Protein AF-A0AA40LV68-F1 (afdb_monomer_lite)

Secondary structure (DSSP, 8-state):
----------------------------------------THHHHHHHHHHHHHHHHHHHHHHHHHHHHHHHHHHHHHHHHHHHHHHHHHHHHHHHHHHHHHHHHHHHHHHHHHHHHHHHHHHHHHHHHHHHHHHHHHHHHHHHHHHHHHHHHHHHHHHHHHHHHHHHHHHHHHHHHHHHHHHHHHHHHHHHHHHHHHHHHHHHHHHHHHHHHHHHHHHHHHHHHHHHHHHHHHHHHHHHHHHHHHHHHHHHHHHHHHHHHHHHHHHHHHHHHHHHHHHHHHHHHHHHHHHHHHHHHHHHHHHHHHHT-------------------------------------------------SSS-EEEEE-TTSS-EEEESSS-EEEETTSSPPPBTTTEEEETT-S-----SEEEEEEE-TTS-EEEEEEEE-----------------SSSTTTHHHHTTSGGG----PPPP----

Foldseek 3Di:
DDDDDDDDDDDDDDDDDDDDDDDDDDDDDDDDDDDDDDDDPVVVVVVVVVVVVVVVVVVVVVVVVVVVVVVVVVVVVVVVVVVVVVVVVVVVVVVVVVVVVVVVVVVVVVVVVVVVVVVVVVVVVVVVVVVVVVVVVVVVVVVVVVCVVVVVVVVVVVVVVVVVVVVVVVVVVVVVVVVVVVVVVVVVVVVVVVVVVVVVVVVVVVVVVVVVVVVVVVVVVVVVVVVVVVVVVVVVVVVVVVVVVVVVVVVVVVVVVVVVVVVVVVVVVVVVVVVVVVVVVVVVVVVVVVVVVVVVVVVVVVVCVVVVPDDDDDDDDDDDDDDDDDDDDDDDDDDDDDDDDDDDDDDDFDQDFDWDAPDQKTFDDADLVQQATDIDHPAAGEGECCNPDDADPPHYHYPNVGNTQDDDQWDKDFDADPVGHTRGIGIGHGDDDDDDDDDDDDDDDPDDPPPPVVVVVVVVVPPDDDDDDDDDDD

pLDDT: mean 71.8, std 25.68, range [27.34, 98.56]

Structure (mmCIF, N/CA/C/O backbone):
data_AF-A0AA40LV68-F1
#
_entry.id   AF-A0AA40LV68-F1
#
loop_
_atom_site.group_PDB
_atom_site.id
_atom_site.type_symbol
_atom_site.label_atom_id
_atom_site.label_alt_id
_atom_site.label_comp_id
_atom_site.label_asym_id
_atom_site.label_entity_id
_atom_site.label_seq_id
_atom_site.pdbx_PDB_ins_code
_atom_site.Cartn_x
_atom_site.Cartn_y
_atom_site.Cartn_z
_atom_site.occupancy
_atom_site.B_iso_or_equiv
_atom_site.auth_seq_id
_atom_site.auth_comp_id
_atom_site.auth_asym_id
_atom_site.auth_atom_id
_atom_site.pdbx_PDB_model_num
ATOM 1 N N . MET A 1 1 ? -94.465 -35.350 73.916 1.00 35.53 1 MET A N 1
ATOM 2 C CA . MET A 1 1 ? -94.085 -36.735 74.281 1.00 35.53 1 MET A CA 1
ATOM 3 C C . MET A 1 1 ? -93.565 -36.704 75.713 1.00 35.53 1 MET A C 1
ATOM 5 O O . MET A 1 1 ? -92.917 -35.729 76.056 1.00 35.53 1 MET A O 1
ATOM 9 N N . LEU A 1 2 ? -94.150 -37.493 76.622 1.00 29.36 2 LEU A N 1
ATOM 10 C CA . LEU A 1 2 ? -93.677 -38.827 77.060 1.00 29.36 2 LEU A CA 1
ATOM 11 C C . LEU A 1 2 ? -92.300 -38.727 77.767 1.00 29.36 2 LEU A C 1
ATOM 13 O O . LEU A 1 2 ? -91.343 -38.439 77.062 1.00 29.36 2 LEU A O 1
ATOM 17 N N . ILE A 1 3 ? -92.103 -38.791 79.101 1.00 39.03 3 ILE A N 1
ATOM 18 C CA . ILE A 1 3 ? -92.686 -39.512 80.281 1.00 39.03 3 ILE A CA 1
ATOM 19 C C . ILE A 1 3 ? -91.758 -40.663 80.768 1.00 39.03 3 ILE A C 1
ATOM 21 O O . ILE A 1 3 ? -91.163 -41.349 79.948 1.00 39.03 3 ILE A O 1
ATOM 25 N N . LEU A 1 4 ? -91.740 -40.876 82.101 1.00 31.48 4 LEU A N 1
ATOM 26 C CA . LEU A 1 4 ? -91.075 -41.896 82.959 1.00 31.48 4 LEU A CA 1
ATOM 27 C C . LEU A 1 4 ? -89.706 -41.507 83.600 1.00 31.48 4 LEU A C 1
ATOM 29 O O . LEU A 1 4 ? -88.878 -40.948 82.894 1.00 31.48 4 LEU A O 1
ATOM 33 N N . ILE A 1 5 ? -89.397 -41.641 84.920 1.00 38.28 5 ILE A N 1
ATOM 34 C CA . ILE A 1 5 ? -89.891 -42.451 86.098 1.00 38.28 5 ILE A CA 1
ATOM 35 C C . ILE A 1 5 ? -89.275 -43.887 86.130 1.00 38.28 5 ILE A C 1
ATOM 37 O O . ILE A 1 5 ? -89.083 -44.392 85.026 1.00 38.28 5 ILE A O 1
ATOM 41 N N . PRO A 1 6 ? -89.002 -44.619 87.266 1.00 53.72 6 PRO A N 1
ATOM 42 C CA . PRO A 1 6 ? -89.121 -44.362 88.739 1.00 53.72 6 PRO A CA 1
ATOM 43 C C . PRO A 1 6 ? -87.909 -44.766 89.660 1.00 53.72 6 PRO A C 1
ATOM 45 O O . PRO A 1 6 ? -87.015 -45.485 89.229 1.00 53.72 6 PRO A O 1
ATOM 48 N N . ARG A 1 7 ? -88.018 -44.472 90.983 1.00 33.53 7 ARG A N 1
ATOM 49 C CA . ARG A 1 7 ? -87.863 -45.370 92.189 1.00 33.53 7 ARG A CA 1
ATOM 50 C C . ARG A 1 7 ? -86.973 -44.843 93.351 1.00 33.53 7 ARG A C 1
ATOM 52 O O . ARG A 1 7 ? -86.017 -44.139 93.070 1.00 33.53 7 ARG A O 1
ATOM 59 N N . VAL A 1 8 ? -87.108 -45.266 94.632 1.00 41.53 8 VAL A N 1
ATOM 60 C CA . VAL A 1 8 ? -88.258 -45.474 95.584 1.00 41.53 8 VAL A CA 1
ATOM 61 C C . VAL A 1 8 ? -87.792 -46.225 96.864 1.00 41.53 8 VAL A C 1
ATOM 63 O O . VAL A 1 8 ? -87.050 -47.193 96.726 1.00 41.53 8 VAL A O 1
ATOM 66 N N . CYS A 1 9 ? -88.342 -45.870 98.049 1.00 36.25 9 CYS A N 1
ATOM 67 C CA . CYS A 1 9 ? -88.231 -46.564 99.367 1.00 36.25 9 CYS A CA 1
ATOM 68 C C . CYS A 1 9 ? -86.829 -46.587 100.039 1.00 36.25 9 CYS A C 1
ATOM 70 O O . CYS A 1 9 ? -85.838 -46.369 99.355 1.00 36.25 9 CYS A O 1
ATOM 72 N N . HIS A 1 10 ? -86.627 -46.818 101.354 1.00 36.47 10 HIS A N 1
ATOM 73 C CA . HIS A 1 10 ? -87.442 -47.156 102.565 1.00 36.47 10 HIS A CA 1
ATOM 74 C C . HIS A 1 10 ? -86.605 -46.712 103.823 1.00 36.47 10 HIS A C 1
ATOM 76 O O . HIS A 1 10 ? -85.409 -46.499 103.647 1.00 36.47 10 HIS A O 1
ATOM 82 N N . SER A 1 11 ? -87.042 -46.587 105.095 1.00 35.91 11 SER A N 1
ATOM 83 C CA . SER A 1 11 ? -88.347 -46.667 105.799 1.00 35.91 11 SER A CA 1
ATOM 84 C C . SER A 1 11 ? -88.232 -46.134 107.261 1.00 35.91 11 SER A C 1
ATOM 86 O O . SER A 1 11 ? -87.119 -46.113 107.772 1.00 35.91 11 SER A O 1
ATOM 88 N N . ASP A 1 12 ? -89.372 -45.847 107.922 1.00 35.16 12 ASP A N 1
ATOM 89 C CA . ASP A 1 12 ? -89.649 -45.872 109.395 1.00 35.16 12 ASP A CA 1
ATOM 90 C C . ASP A 1 12 ? -88.845 -44.946 110.373 1.00 35.16 12 ASP A C 1
ATOM 92 O O . ASP A 1 12 ? -87.757 -44.484 110.056 1.00 35.16 12 ASP A O 1
ATOM 96 N N . ASP A 1 13 ? -89.314 -44.566 111.582 1.00 37.91 13 ASP A N 1
ATOM 97 C CA . ASP A 1 13 ? -90.573 -44.866 112.307 1.00 37.91 13 ASP A CA 1
ATOM 98 C C . ASP A 1 13 ? -91.128 -43.658 113.153 1.00 37.91 13 ASP A C 1
ATOM 100 O O . ASP A 1 13 ? -90.541 -42.581 113.208 1.00 37.91 13 ASP A O 1
ATOM 104 N N . ARG A 1 14 ? -92.297 -43.873 113.783 1.00 36.09 14 ARG A N 1
ATOM 105 C CA . ARG A 1 14 ? -93.325 -43.014 114.432 1.00 36.09 14 ARG A CA 1
ATOM 106 C C . ARG A 1 14 ? -92.956 -41.923 115.478 1.00 36.09 14 ARG A C 1
ATOM 108 O O . ARG A 1 14 ? -91.933 -42.001 116.149 1.00 36.09 14 ARG A O 1
ATOM 115 N N . PRO A 1 15 ? -93.897 -40.971 115.725 1.00 47.44 15 PRO A N 1
ATOM 116 C CA . PRO A 1 15 ? -93.880 -40.002 116.834 1.00 47.44 15 PRO A CA 1
ATOM 117 C C . PRO A 1 15 ? -94.588 -40.500 118.121 1.00 47.44 15 PRO A C 1
ATOM 119 O O . PRO A 1 15 ? -95.320 -41.489 118.095 1.00 47.44 15 PRO A O 1
ATOM 122 N N . GLY A 1 16 ? -94.467 -39.749 119.230 1.00 33.81 16 GLY A N 1
ATOM 123 C CA . GLY A 1 16 ? -95.211 -39.967 120.487 1.00 33.81 16 GLY A CA 1
ATOM 124 C C . GLY A 1 16 ? -95.396 -38.675 121.323 1.00 33.81 16 GLY A C 1
ATOM 125 O O . GLY A 1 16 ? -94.520 -37.813 121.263 1.00 33.81 16 GLY A O 1
ATOM 126 N N . PRO A 1 17 ? -96.514 -38.482 122.066 1.00 46.62 17 PRO A N 1
ATOM 127 C CA . PRO A 1 17 ? -96.871 -37.187 122.670 1.00 46.62 17 PRO A CA 1
ATOM 128 C C . PRO A 1 17 ? -96.682 -37.092 124.199 1.00 46.62 17 PRO A C 1
ATOM 130 O O . PRO A 1 17 ? -96.642 -38.095 124.907 1.00 46.62 17 PRO A O 1
ATOM 133 N N . VAL A 1 18 ? -96.703 -35.861 124.727 1.00 44.09 18 VAL A N 1
ATOM 134 C CA . VAL A 1 18 ? -96.784 -35.571 126.173 1.00 44.09 18 VAL A CA 1
ATOM 135 C C . VAL A 1 18 ? -98.233 -35.271 126.579 1.00 44.09 18 VAL A C 1
ATOM 137 O O . VAL A 1 18 ? -98.806 -34.300 126.083 1.00 44.09 18 VAL A O 1
ATOM 140 N N . LYS A 1 19 ? -98.821 -36.056 127.498 1.00 36.97 19 LYS A N 1
ATOM 141 C CA . LYS A 1 19 ? -100.016 -35.690 128.298 1.00 36.97 19 LYS A CA 1
ATOM 142 C C . LYS A 1 19 ? -100.351 -36.746 129.363 1.00 36.97 19 LYS A C 1
ATOM 144 O O . LYS A 1 19 ? -100.292 -37.932 129.071 1.00 36.97 19 LYS A O 1
ATOM 149 N N . GLY A 1 20 ? -100.836 -36.299 130.528 1.00 31.88 20 GLY A N 1
ATOM 150 C CA . GLY A 1 20 ? -101.724 -37.102 131.386 1.00 31.88 20 GLY A CA 1
ATOM 151 C C . GLY A 1 20 ? -101.170 -37.639 132.713 1.00 31.88 20 GLY A C 1
ATOM 152 O O . GLY A 1 20 ? -101.060 -38.847 132.874 1.00 31.88 20 GLY A O 1
ATOM 153 N N . CYS A 1 21 ? -100.980 -36.769 133.712 1.00 37.06 21 CYS A N 1
ATOM 154 C CA . CYS A 1 21 ? -101.159 -37.166 135.117 1.00 37.06 21 CYS A CA 1
ATOM 155 C C . CYS A 1 21 ? -102.600 -36.829 135.540 1.00 37.06 21 CYS A C 1
ATOM 157 O O . CYS A 1 21 ? -102.938 -35.648 135.608 1.00 37.06 21 CYS A O 1
ATOM 159 N N . CYS A 1 22 ? -103.445 -37.834 135.795 1.00 31.67 22 CYS A N 1
ATOM 160 C CA . CYS A 1 22 ? -104.792 -37.710 136.384 1.00 31.67 22 CYS A CA 1
ATOM 161 C C . CYS A 1 22 ? -105.317 -39.087 136.846 1.00 31.67 22 CYS A C 1
ATOM 163 O O . CYS A 1 22 ? -104.771 -40.101 136.424 1.00 31.67 22 CYS A O 1
ATOM 165 N N . VAL A 1 23 ? -106.410 -39.092 137.635 1.00 35.00 23 VAL A N 1
ATOM 166 C CA . VAL A 1 23 ? -106.969 -40.215 138.443 1.00 35.00 23 VAL A CA 1
ATOM 167 C C . VAL A 1 23 ? -106.199 -40.406 139.767 1.00 35.00 23 VAL A C 1
ATOM 169 O O . VAL A 1 23 ? -105.078 -40.894 139.735 1.00 35.00 23 VAL A O 1
ATOM 172 N N . ASN A 1 24 ? -106.629 -39.950 140.957 1.00 29.84 24 ASN A N 1
ATOM 173 C CA . ASN A 1 24 ? -107.908 -39.451 141.527 1.00 29.84 24 ASN A CA 1
ATOM 174 C C . ASN A 1 24 ? -108.854 -40.523 142.126 1.00 29.84 24 ASN A C 1
ATOM 176 O O . ASN A 1 24 ? -109.066 -41.545 141.485 1.00 29.84 24 ASN A O 1
ATOM 180 N N . VAL A 1 25 ? -109.481 -40.192 143.280 1.00 31.91 25 VAL A N 1
ATOM 181 C CA . VAL A 1 25 ? -110.426 -40.999 144.118 1.00 31.91 25 VAL A CA 1
ATOM 182 C C . VAL A 1 25 ? -109.793 -42.305 144.691 1.00 31.91 25 VAL A C 1
ATOM 184 O O . VAL A 1 25 ? -108.827 -42.791 144.119 1.00 31.91 25 VAL A O 1
ATOM 187 N N . GLU A 1 26 ? -110.121 -42.916 145.845 1.00 31.00 26 GLU A N 1
ATOM 188 C CA . GLU A 1 26 ? -111.179 -42.865 146.893 1.00 31.00 26 GLU A CA 1
ATOM 189 C C . GLU A 1 26 ? -110.534 -43.054 148.309 1.00 31.00 26 GLU A C 1
ATOM 191 O O . GLU A 1 26 ? -109.330 -43.273 148.388 1.00 31.00 26 GLU A O 1
ATOM 196 N N . CYS A 1 27 ? -111.207 -43.155 149.471 1.00 29.09 27 CYS A N 1
ATOM 197 C CA . CYS A 1 27 ? -112.288 -42.412 150.151 1.00 29.09 27 CYS A CA 1
ATOM 198 C C . CYS A 1 27 ? -112.629 -43.141 151.498 1.00 29.09 27 CYS A C 1
ATOM 200 O O . CYS A 1 27 ? -112.833 -44.347 151.486 1.00 29.09 27 CYS A O 1
ATOM 202 N N . CYS A 1 28 ? -112.776 -42.402 152.615 1.00 28.66 28 CYS A N 1
ATOM 203 C CA . CYS A 1 28 ? -113.523 -42.736 153.865 1.00 28.66 28 CYS A CA 1
ATOM 204 C C . CYS A 1 28 ? -113.073 -43.812 154.910 1.00 28.66 28 CYS A C 1
ATOM 206 O O . CYS A 1 28 ? -112.834 -44.971 154.592 1.00 28.66 28 CYS A O 1
ATOM 208 N N . GLY A 1 29 ? -113.179 -43.418 156.201 1.00 32.19 29 GLY A N 1
ATOM 209 C CA . GLY A 1 29 ? -113.431 -44.263 157.398 1.00 32.19 29 GLY A CA 1
ATOM 210 C C . GLY A 1 29 ? -112.382 -44.179 158.533 1.00 32.19 29 GLY A C 1
ATOM 211 O O . GLY A 1 29 ? -111.195 -44.208 158.234 1.00 32.19 29 GLY A O 1
ATOM 212 N N . GLU A 1 30 ? -112.691 -44.085 159.843 1.00 33.59 30 GLU A N 1
ATOM 213 C CA . GLU A 1 30 ? -113.929 -43.768 160.609 1.00 33.59 30 GLU A CA 1
ATOM 214 C C . GLU A 1 30 ? -113.585 -43.217 162.032 1.00 33.59 30 GLU A C 1
ATOM 216 O O . GLU A 1 30 ? -112.543 -43.571 162.579 1.00 33.59 30 GLU A O 1
ATOM 221 N N . GLY A 1 31 ? -114.492 -42.423 162.643 1.00 33.28 31 GLY A N 1
ATOM 222 C CA . GLY A 1 31 ? -114.552 -42.049 164.085 1.00 33.28 31 GLY A CA 1
ATOM 223 C C . GLY A 1 31 ? -113.582 -40.957 164.603 1.00 33.28 31 GLY A C 1
ATOM 224 O O . GLY A 1 31 ? -112.379 -41.059 164.403 1.00 33.28 31 GLY A O 1
ATOM 225 N N . GLU A 1 32 ? -113.987 -39.897 165.329 1.00 34.34 32 GLU A N 1
ATOM 226 C CA . GLU A 1 32 ? -115.319 -39.304 165.639 1.00 34.34 32 GLU A CA 1
ATOM 227 C C . GLU A 1 32 ? -115.146 -37.739 165.788 1.00 34.34 32 GLU A C 1
ATOM 229 O O . GLU A 1 32 ? -114.376 -37.201 164.997 1.00 34.34 32 GLU A O 1
ATOM 234 N N . LEU A 1 33 ? -115.732 -36.875 166.652 1.00 32.94 33 LEU A N 1
ATOM 235 C CA . LEU A 1 33 ? -116.608 -36.992 167.835 1.00 32.94 33 LEU A CA 1
ATOM 236 C C . LEU A 1 33 ? -117.591 -35.794 168.016 1.00 32.94 33 LEU A C 1
ATOM 238 O O . LEU A 1 33 ? -117.324 -34.672 167.588 1.00 32.94 33 LEU A O 1
ATOM 242 N N . VAL A 1 34 ? -118.721 -36.064 168.682 1.00 47.53 34 VAL A N 1
ATOM 243 C CA . VAL A 1 34 ? -119.796 -35.181 169.229 1.00 47.53 34 VAL A CA 1
ATOM 244 C C . VAL A 1 34 ? -119.355 -33.828 169.871 1.00 47.53 34 VAL A C 1
ATOM 246 O O . VAL A 1 34 ? -118.351 -33.802 170.572 1.00 47.53 34 VAL A O 1
ATOM 249 N N . VAL A 1 35 ? -120.088 -32.684 169.853 1.00 46.06 35 VAL A N 1
ATOM 250 C CA . VAL A 1 35 ? -121.208 -32.135 169.024 1.00 46.06 35 VAL A CA 1
ATOM 251 C C . VAL A 1 35 ? -121.537 -30.652 169.425 1.00 46.06 35 VAL A C 1
ATOM 253 O O . VAL A 1 35 ? -121.249 -30.259 170.552 1.00 46.06 35 VAL A O 1
ATOM 256 N N . THR A 1 36 ? -122.265 -29.873 168.590 1.00 44.34 36 THR A N 1
ATOM 257 C CA . THR A 1 36 ? -122.954 -28.553 168.864 1.00 44.34 36 THR A CA 1
ATOM 258 C C . THR A 1 36 ? -122.091 -27.300 169.183 1.00 44.34 36 THR A C 1
ATOM 260 O O . THR A 1 36 ? -120.901 -27.469 169.435 1.00 44.34 36 THR A O 1
ATOM 263 N N . PRO A 1 37 ? -122.623 -26.036 169.210 1.00 50.72 37 PRO A N 1
ATOM 264 C CA . PRO A 1 37 ? -123.963 -25.485 168.866 1.00 50.72 37 PRO A CA 1
ATOM 265 C C . PRO A 1 37 ? -123.944 -24.393 167.730 1.00 50.72 37 PRO A C 1
ATOM 267 O O . PRO A 1 37 ? -122.884 -24.144 167.159 1.00 50.72 37 PRO A O 1
ATOM 270 N N . PRO A 1 38 ? -125.076 -23.747 167.331 1.00 54.38 38 PRO A N 1
ATOM 271 C CA . PRO A 1 38 ? -125.184 -23.031 166.038 1.00 54.38 38 PRO A CA 1
ATOM 272 C C . PRO A 1 38 ? -125.185 -21.479 166.071 1.00 54.38 38 PRO A C 1
ATOM 274 O O . PRO A 1 38 ? -125.603 -20.888 167.063 1.00 54.38 38 PRO A O 1
ATOM 277 N N . ASN A 1 39 ? -124.828 -20.844 164.929 1.00 49.72 39 ASN A N 1
ATOM 278 C CA . ASN A 1 39 ? -125.501 -19.692 164.253 1.00 49.72 39 ASN A CA 1
ATOM 279 C C . ASN A 1 39 ? -124.540 -18.916 163.300 1.00 49.72 39 ASN A C 1
ATOM 281 O O . ASN A 1 39 ? -123.865 -17.988 163.744 1.00 49.72 39 ASN A O 1
ATOM 285 N N . TYR A 1 40 ? -124.465 -19.265 162.000 1.00 49.75 40 TYR A N 1
ATOM 286 C CA . TYR A 1 40 ? -123.474 -18.667 161.065 1.00 49.75 40 TYR A CA 1
ATOM 287 C C . TYR A 1 40 ? -123.941 -18.310 159.631 1.00 49.75 40 TYR A C 1
ATOM 289 O O . TYR A 1 40 ? -123.267 -17.519 158.966 1.00 49.75 40 TYR A O 1
ATOM 297 N N . ALA A 1 41 ? -125.083 -18.825 159.156 1.00 58.62 41 ALA A N 1
ATOM 298 C CA . ALA A 1 41 ? -125.415 -18.930 157.721 1.00 58.62 41 ALA A CA 1
ATOM 299 C C . ALA A 1 41 ? -125.340 -17.632 156.882 1.00 58.62 41 ALA A C 1
ATOM 301 O O . ALA A 1 41 ? -125.037 -17.679 155.692 1.00 58.62 41 ALA A O 1
ATOM 302 N N . LYS A 1 42 ? -125.585 -16.444 157.458 1.00 57.50 42 LYS A N 1
ATOM 303 C CA . LYS A 1 42 ? -125.581 -15.194 156.669 1.00 57.50 42 LYS A CA 1
ATOM 304 C C . LYS A 1 42 ? -124.183 -14.783 156.177 1.00 57.50 42 LYS A C 1
ATOM 306 O O . LYS A 1 42 ? -124.080 -14.173 155.120 1.00 57.50 42 LYS A O 1
ATOM 311 N N . LYS A 1 43 ? -123.110 -15.146 156.895 1.00 59.44 43 LYS A N 1
ATOM 312 C CA . LYS A 1 43 ? -121.722 -14.820 156.498 1.00 59.44 43 LYS A CA 1
ATOM 313 C C . LYS A 1 43 ? -121.241 -15.622 155.281 1.00 59.44 43 LYS A C 1
ATOM 315 O O . LYS A 1 43 ? -120.310 -15.209 154.601 1.00 59.44 43 LYS A O 1
ATOM 320 N N . GLU A 1 44 ? -121.876 -16.758 155.017 1.00 62.78 44 GLU A N 1
ATOM 321 C CA . GLU A 1 44 ? -121.498 -17.728 153.985 1.00 62.78 44 GLU A CA 1
ATOM 322 C C . GLU A 1 44 ? -121.865 -17.243 152.569 1.00 62.78 44 GLU A C 1
ATOM 324 O O . GLU A 1 44 ? -121.104 -17.429 151.621 1.00 62.78 44 GLU A O 1
ATOM 329 N N . SER A 1 45 ? -122.980 -16.513 152.445 1.00 67.00 45 SER A N 1
ATOM 330 C CA . SER A 1 45 ? -123.401 -15.842 151.205 1.00 67.00 45 SER A CA 1
ATOM 331 C C . SER A 1 45 ? -122.384 -14.792 150.743 1.00 67.00 45 SER A C 1
ATOM 333 O O . SER A 1 45 ? -121.922 -14.822 149.602 1.00 67.00 45 SER A O 1
ATOM 335 N N . ASP A 1 46 ? -122.008 -13.875 151.638 1.00 69.06 46 ASP A N 1
ATOM 336 C CA . ASP A 1 46 ? -121.106 -12.765 151.306 1.00 69.06 46 ASP A CA 1
ATOM 337 C C . ASP A 1 46 ? -119.676 -13.268 151.035 1.00 69.06 46 ASP A C 1
ATOM 339 O O . ASP A 1 46 ? -118.992 -12.756 150.146 1.00 69.06 46 ASP A O 1
ATOM 343 N N . LEU A 1 47 ? -119.258 -14.336 151.732 1.00 70.31 47 LEU A N 1
ATOM 344 C CA . LEU A 1 47 ? -118.014 -15.057 151.463 1.00 70.31 47 LEU A CA 1
ATOM 345 C C . LEU A 1 47 ? -117.995 -15.636 150.038 1.00 70.31 47 LEU A C 1
ATOM 347 O O . LEU A 1 47 ? -117.035 -15.403 149.305 1.00 70.31 47 LEU A O 1
ATOM 351 N N . ASN A 1 48 ? -119.056 -16.329 149.614 1.00 72.06 48 ASN A N 1
ATOM 352 C CA . ASN A 1 48 ? -119.159 -16.882 148.259 1.00 72.06 48 ASN A CA 1
ATOM 353 C C . ASN A 1 48 ? -119.186 -15.783 147.179 1.00 72.06 48 ASN A C 1
ATOM 355 O O . ASN A 1 48 ? -118.537 -15.919 146.141 1.00 72.06 48 ASN A O 1
ATOM 359 N N . GLY A 1 49 ? -119.871 -14.661 147.432 1.00 73.88 49 GLY A N 1
ATOM 360 C CA . GLY A 1 49 ? -119.869 -13.500 146.534 1.00 73.88 49 GLY A CA 1
ATOM 361 C C . GLY A 1 49 ? -118.487 -12.852 146.375 1.00 73.88 49 GLY A C 1
ATOM 362 O O . GLY A 1 49 ? -118.125 -12.426 145.275 1.00 73.88 49 GLY A O 1
ATOM 363 N N . ALA A 1 50 ? -117.687 -12.818 147.445 1.00 73.62 50 ALA A N 1
ATOM 364 C CA . ALA A 1 50 ? -116.293 -12.384 147.389 1.00 73.62 50 ALA A CA 1
ATOM 365 C C . ALA A 1 50 ? -115.399 -13.405 146.660 1.00 73.62 50 ALA A C 1
ATOM 367 O O . ALA A 1 50 ? -114.610 -13.009 145.804 1.00 73.62 50 ALA A O 1
ATOM 368 N N . GLN A 1 51 ? -115.557 -14.706 146.932 1.00 74.44 51 GLN A N 1
ATOM 369 C CA . GLN A 1 51 ? -114.803 -15.776 146.264 1.00 74.44 51 GLN A CA 1
ATOM 370 C C . GLN A 1 51 ? -115.039 -15.813 144.748 1.00 74.44 51 GLN A C 1
ATOM 372 O O . GLN A 1 51 ? -114.091 -16.034 144.001 1.00 74.44 51 GLN A O 1
ATOM 377 N N . MET A 1 52 ? -116.265 -15.571 144.272 1.00 80.88 52 MET A N 1
ATOM 378 C CA . MET A 1 52 ? -116.540 -15.524 142.830 1.00 80.88 52 MET A CA 1
ATOM 379 C C . MET A 1 52 ? -115.841 -14.346 142.147 1.00 80.88 52 MET A C 1
ATOM 381 O O . MET A 1 52 ? -115.172 -14.553 141.141 1.00 80.88 52 MET A O 1
ATOM 385 N N . LYS A 1 53 ? -115.893 -13.141 142.730 1.00 79.44 53 LYS A N 1
ATOM 386 C CA . LYS A 1 53 ? -115.145 -11.981 142.207 1.00 79.44 53 LYS A CA 1
ATOM 387 C C . LYS A 1 53 ? -113.636 -12.199 142.252 1.00 79.44 53 LYS A C 1
ATOM 389 O O . LYS A 1 53 ? -112.929 -11.784 141.343 1.00 79.44 53 LYS A O 1
ATOM 394 N N . LEU A 1 54 ? -113.140 -12.854 143.301 1.00 77.88 54 LEU A N 1
ATOM 395 C CA . LEU A 1 54 ? -111.728 -13.198 143.430 1.00 77.88 54 LEU A CA 1
ATOM 396 C C . LEU A 1 54 ? -111.306 -14.176 142.319 1.00 77.88 54 LEU A C 1
ATOM 398 O O . LEU A 1 54 ? -110.337 -13.889 141.630 1.00 77.88 54 LEU A O 1
ATOM 402 N N . ARG A 1 55 ? -112.107 -15.214 142.032 1.00 79.44 55 ARG A N 1
ATOM 403 C CA . ARG A 1 55 ? -111.908 -16.118 140.880 1.00 79.44 55 ARG A CA 1
ATOM 404 C C . ARG A 1 55 ? -112.005 -15.419 139.522 1.00 79.44 55 ARG A C 1
ATOM 406 O O . ARG A 1 55 ? -111.270 -15.777 138.609 1.00 79.44 55 ARG A O 1
ATOM 413 N N . GLU A 1 56 ? -112.889 -14.435 139.362 1.00 83.12 56 GLU A N 1
ATOM 414 C CA . GLU A 1 56 ? -112.981 -13.627 138.135 1.00 83.12 56 GLU A CA 1
ATOM 415 C C . GLU A 1 56 ? -111.726 -12.765 137.935 1.00 83.12 56 GLU A C 1
ATOM 417 O O . GLU A 1 56 ? -111.179 -12.728 136.832 1.00 83.12 56 GLU A O 1
ATOM 422 N N . TYR A 1 57 ? -111.215 -12.131 138.997 1.00 82.00 57 TYR A N 1
ATOM 423 C CA . TYR A 1 57 ? -109.951 -11.394 138.945 1.00 82.00 57 TYR A CA 1
ATOM 424 C C . TYR A 1 57 ? -108.740 -12.317 138.757 1.00 82.00 57 TYR A C 1
ATOM 426 O O . TYR A 1 57 ? -107.851 -11.969 137.988 1.00 82.00 57 TYR A O 1
ATOM 434 N N . GLU A 1 58 ? -108.714 -13.503 139.370 1.00 81.38 58 GLU A N 1
ATOM 435 C CA . GLU A 1 58 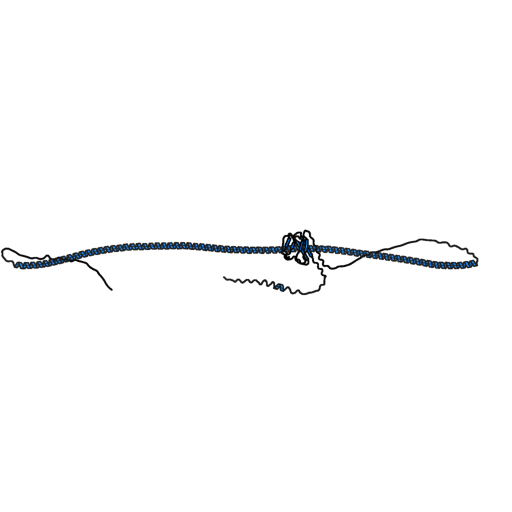? -107.697 -14.533 139.123 1.00 81.38 58 GLU A CA 1
ATOM 436 C C . GLU A 1 58 ? -107.742 -15.025 137.671 1.00 81.38 58 GLU A C 1
ATOM 438 O O . GLU A 1 58 ? -106.702 -15.143 137.033 1.00 81.38 58 GLU A O 1
ATOM 443 N N . ALA A 1 59 ? -108.923 -15.281 137.101 1.00 83.38 59 ALA A N 1
ATOM 444 C CA . ALA A 1 59 ? -109.063 -15.688 135.703 1.00 83.38 59 ALA A CA 1
ATOM 445 C C . ALA A 1 59 ? -108.637 -14.571 134.734 1.00 83.38 59 ALA A C 1
ATOM 447 O O . ALA A 1 59 ? -107.950 -14.838 133.746 1.00 83.38 59 ALA A O 1
ATOM 448 N N . ALA A 1 60 ? -108.987 -13.316 135.033 1.00 86.12 60 ALA A N 1
ATOM 449 C CA . ALA A 1 60 ? -108.547 -12.156 134.264 1.00 86.12 60 ALA A CA 1
ATOM 450 C C . ALA A 1 60 ? -107.028 -11.931 134.370 1.00 86.12 60 ALA A C 1
ATOM 452 O O . ALA A 1 60 ? -106.393 -11.637 133.359 1.00 86.12 60 ALA A O 1
ATOM 453 N N . LEU A 1 61 ? -106.440 -12.112 135.558 1.00 85.50 61 LEU A N 1
ATOM 454 C CA . LEU A 1 61 ? -104.997 -12.036 135.791 1.00 85.50 61 LEU A CA 1
ATOM 455 C C . LEU A 1 61 ? -104.267 -13.147 135.029 1.00 85.50 61 LEU A C 1
ATOM 457 O O . LEU A 1 61 ? -103.450 -12.838 134.174 1.00 85.50 61 LEU A O 1
ATOM 461 N N . ASN A 1 62 ? -104.660 -14.411 135.207 1.00 85.81 62 ASN A N 1
ATOM 462 C CA . ASN A 1 62 ? -104.106 -15.548 134.464 1.00 85.81 62 ASN A CA 1
ATOM 463 C C . ASN A 1 62 ? -104.240 -15.373 132.938 1.00 85.81 62 ASN A C 1
ATOM 465 O O . ASN A 1 62 ? -103.338 -15.741 132.190 1.00 85.81 62 ASN A O 1
ATOM 469 N N . SER A 1 63 ? -105.336 -14.777 132.451 1.00 88.12 63 SER A N 1
ATOM 470 C CA . SER A 1 63 ? -105.504 -14.443 131.030 1.00 88.12 63 SER A CA 1
ATOM 471 C C . SER A 1 63 ? -104.555 -13.330 130.567 1.00 88.12 63 SER A C 1
ATOM 473 O O . SER A 1 63 ? -104.053 -13.394 129.442 1.00 88.12 63 SER A O 1
ATOM 475 N N . LYS A 1 64 ? -104.289 -12.323 131.408 1.00 87.06 64 LYS A N 1
ATOM 476 C CA . LYS A 1 64 ? -103.317 -11.257 131.127 1.00 87.06 64 LYS A CA 1
ATOM 477 C C . LYS A 1 64 ? -101.881 -11.767 131.189 1.00 87.06 64 LYS A C 1
ATOM 479 O O . LYS A 1 64 ? -101.113 -11.425 130.298 1.00 87.06 64 LYS A O 1
ATOM 484 N N . ASP A 1 65 ? -101.555 -12.620 132.151 1.00 87.75 65 ASP A N 1
ATOM 485 C CA . ASP A 1 65 ? -100.241 -13.247 132.292 1.00 87.75 65 ASP A CA 1
ATOM 486 C C . ASP A 1 65 ? -99.965 -14.223 131.144 1.00 87.75 65 ASP A C 1
ATOM 488 O O . ASP A 1 65 ? -98.867 -14.218 130.596 1.00 87.75 65 ASP A O 1
ATOM 492 N N . ALA A 1 66 ? -100.969 -14.984 130.690 1.00 87.38 66 ALA A N 1
ATOM 493 C CA . ALA A 1 66 ? -100.861 -15.802 129.483 1.00 87.38 66 ALA A CA 1
ATOM 494 C C . ALA A 1 66 ? -100.619 -14.943 128.229 1.00 87.38 66 ALA A C 1
ATOM 496 O O . ALA A 1 66 ? -99.699 -15.226 127.467 1.00 87.38 66 ALA A O 1
ATOM 497 N N . ALA A 1 67 ? -101.380 -13.858 128.037 1.00 89.25 67 ALA A N 1
ATOM 498 C CA . ALA A 1 67 ? -101.182 -12.946 126.907 1.00 89.25 67 ALA A CA 1
ATOM 499 C C . ALA A 1 67 ? -99.819 -12.227 126.955 1.00 89.25 67 ALA A C 1
ATOM 501 O O . ALA A 1 67 ? -99.189 -12.022 125.919 1.00 89.25 67 ALA A O 1
ATOM 502 N N . LEU A 1 68 ? -99.342 -11.874 128.152 1.00 89.69 68 LEU A N 1
ATOM 503 C CA . LEU A 1 68 ? -98.025 -11.281 128.382 1.00 89.69 68 LEU A CA 1
ATOM 504 C C . LEU A 1 68 ? -96.911 -12.306 128.122 1.00 89.69 68 LEU A C 1
ATOM 506 O O . LEU A 1 68 ? -95.915 -11.965 127.492 1.00 89.69 68 LEU A O 1
ATOM 510 N N . ALA A 1 69 ? -97.088 -13.565 128.529 1.00 88.62 69 ALA A N 1
ATOM 511 C CA . ALA A 1 69 ? -96.160 -14.652 128.232 1.00 88.62 69 ALA A CA 1
ATOM 512 C C . ALA A 1 69 ? -96.081 -14.953 126.726 1.00 88.62 69 ALA A C 1
ATOM 514 O O . ALA A 1 69 ? -94.976 -15.128 126.215 1.00 88.62 69 ALA A O 1
ATOM 515 N N . THR A 1 70 ? -97.210 -14.943 126.004 1.00 89.00 70 THR A N 1
ATOM 516 C CA . THR A 1 70 ? -97.233 -15.028 124.533 1.00 89.00 70 THR A CA 1
ATOM 517 C C . THR A 1 70 ? -96.493 -13.846 123.912 1.00 89.00 70 THR A C 1
ATOM 519 O O . THR A 1 70 ? -95.535 -14.065 123.183 1.00 89.00 70 THR A O 1
ATOM 522 N N . ALA A 1 71 ? -96.818 -12.607 124.293 1.00 89.00 71 ALA A N 1
ATOM 523 C CA . ALA A 1 71 ? -96.147 -11.417 123.765 1.00 89.00 71 ALA A CA 1
ATOM 524 C C . ALA A 1 71 ? -94.639 -11.361 124.095 1.00 89.00 71 ALA A C 1
ATOM 526 O O . ALA A 1 71 ? -93.861 -10.822 123.313 1.00 89.00 71 ALA A O 1
ATOM 527 N N . LEU A 1 72 ? -94.195 -11.933 125.224 1.00 89.81 72 LEU A N 1
ATOM 528 C CA . LEU A 1 72 ? -92.772 -12.121 125.536 1.00 89.81 72 LEU A CA 1
ATOM 529 C C . LEU A 1 72 ? -92.125 -13.273 124.750 1.00 89.81 72 LEU A C 1
ATOM 531 O O . LEU A 1 72 ? -90.908 -13.264 124.580 1.00 89.81 72 LEU A O 1
ATOM 535 N N . GLY A 1 73 ? -92.902 -14.257 124.295 1.00 90.69 73 GLY A N 1
ATOM 536 C CA . GLY A 1 73 ? -92.471 -15.289 123.352 1.00 90.69 73 GLY A CA 1
ATOM 537 C C . GLY A 1 73 ? -92.274 -14.707 121.955 1.00 90.69 73 GLY A C 1
ATOM 538 O O . GLY A 1 73 ? -91.164 -14.762 121.436 1.00 90.69 73 GLY A O 1
ATOM 539 N N . ASP A 1 74 ? -93.308 -14.056 121.419 1.00 92.50 74 ASP A N 1
ATOM 540 C CA . ASP A 1 74 ? -93.296 -13.387 120.111 1.00 92.50 74 ASP A CA 1
ATOM 541 C C . ASP A 1 74 ? -92.209 -12.305 120.049 1.00 92.50 74 ASP A C 1
ATOM 543 O O . ASP A 1 74 ? -91.482 -12.181 119.066 1.00 92.50 74 ASP A O 1
ATOM 547 N N . LYS A 1 75 ? -92.028 -11.547 121.142 1.00 93.25 75 LYS A N 1
ATOM 548 C CA . LYS A 1 75 ? -90.914 -10.604 121.267 1.00 93.25 75 LYS A CA 1
ATOM 549 C C . LYS A 1 75 ? -89.561 -11.316 121.121 1.00 93.25 75 LYS A C 1
ATOM 551 O O . LYS A 1 75 ? -88.700 -10.799 120.422 1.00 93.25 75 LYS A O 1
ATOM 556 N N . LYS A 1 76 ? -89.356 -12.467 121.772 1.00 93.44 76 LYS A N 1
ATOM 557 C CA . LYS A 1 76 ? -88.080 -13.203 121.724 1.00 93.44 76 LYS A CA 1
ATOM 558 C C . LYS A 1 76 ? -87.817 -13.847 120.366 1.00 93.44 76 LYS A C 1
ATOM 560 O O . LYS A 1 76 ? -86.661 -13.881 119.956 1.00 93.44 76 LYS A O 1
ATOM 565 N N . SER A 1 77 ? -88.843 -14.343 119.670 1.00 91.88 77 SER A N 1
ATOM 566 C CA . SER A 1 77 ? -88.664 -14.838 118.299 1.00 91.88 77 SER A CA 1
ATOM 567 C C . SER A 1 77 ? -88.325 -13.690 117.352 1.00 91.88 77 SER A C 1
ATOM 569 O O . SER A 1 77 ? -87.357 -13.806 116.614 1.00 91.88 77 SER A O 1
ATOM 571 N N . LEU A 1 78 ? -89.003 -12.541 117.459 1.00 92.38 78 LEU A N 1
ATOM 572 C CA . LEU A 1 78 ? -88.663 -11.342 116.684 1.00 92.38 78 LEU A CA 1
ATOM 573 C C . LEU A 1 78 ? -87.279 -10.768 117.041 1.00 92.38 78 LEU A C 1
ATOM 575 O O . LEU A 1 78 ? -86.585 -10.276 116.158 1.00 92.38 78 LEU A O 1
ATOM 579 N N . GLU A 1 79 ? -86.842 -10.838 118.303 1.00 93.19 79 GLU A N 1
ATOM 580 C CA . GLU A 1 79 ? -85.469 -10.480 118.698 1.00 93.19 79 GLU A CA 1
ATOM 581 C C . GLU A 1 79 ? -84.431 -11.447 118.097 1.00 93.19 79 GLU A C 1
ATOM 583 O O . GLU A 1 79 ? -83.375 -10.979 117.678 1.00 93.19 79 GLU A O 1
ATOM 588 N N . SER A 1 80 ? -84.737 -12.749 117.983 1.00 93.50 80 SER A N 1
ATOM 589 C CA . SER A 1 80 ? -83.889 -13.725 117.274 1.00 93.50 80 SER A CA 1
ATOM 590 C C . SER A 1 80 ? -83.855 -13.454 115.771 1.00 93.50 80 SER A C 1
ATOM 592 O O . SER A 1 80 ? -82.780 -13.265 115.220 1.00 93.50 80 SER A O 1
ATOM 594 N N . GLU A 1 81 ? -85.018 -13.340 115.123 1.00 94.62 81 GLU A N 1
ATOM 595 C CA . GLU A 1 81 ? -85.143 -13.073 113.684 1.00 94.62 81 GLU A CA 1
ATOM 596 C C . GLU A 1 81 ? -84.446 -11.762 113.286 1.00 94.62 81 GLU A C 1
ATOM 598 O O . GLU A 1 81 ? -83.836 -11.680 112.222 1.00 94.62 81 GLU A O 1
ATOM 603 N N . LEU A 1 82 ? -84.481 -10.736 114.146 1.00 93.38 82 LEU A N 1
ATOM 604 C CA . LEU A 1 82 ? -83.735 -9.495 113.936 1.00 93.38 82 LEU A CA 1
ATOM 605 C C . LEU A 1 82 ? -82.217 -9.663 114.080 1.00 93.38 82 LEU A C 1
ATOM 607 O O . LEU A 1 82 ? -81.492 -8.900 113.446 1.00 93.38 82 LEU A O 1
ATOM 611 N N . GLU A 1 83 ? -81.720 -10.599 114.888 1.00 94.31 83 GLU A N 1
ATOM 612 C CA . GLU A 1 83 ? -80.285 -10.912 114.959 1.00 94.31 83 GLU A CA 1
ATOM 613 C C . GLU A 1 83 ? -79.860 -11.772 113.760 1.00 94.31 83 GLU A C 1
ATOM 615 O O . GLU A 1 83 ? -78.924 -11.404 113.055 1.00 94.31 83 GLU A O 1
ATOM 620 N N . ASP A 1 84 ? -80.631 -12.814 113.426 1.00 94.75 84 ASP A N 1
ATOM 621 C CA . ASP A 1 84 ? -80.436 -13.652 112.235 1.00 94.75 84 ASP A CA 1
ATOM 622 C C . ASP A 1 84 ? -80.412 -12.808 110.943 1.00 94.75 84 ASP A C 1
ATOM 624 O O . ASP A 1 84 ? -79.632 -13.077 110.025 1.00 94.75 84 ASP A O 1
ATOM 628 N N . LEU A 1 85 ? -81.249 -11.766 110.854 1.00 94.50 85 LEU A N 1
ATOM 629 C CA . LEU A 1 85 ? -81.255 -10.816 109.737 1.00 94.50 85 LEU A CA 1
ATOM 630 C C . LEU A 1 85 ? -80.066 -9.842 109.766 1.00 94.50 85 LEU A C 1
ATOM 632 O O . LEU A 1 85 ? -79.567 -9.495 108.695 1.00 94.50 85 LEU A O 1
ATOM 636 N N . LYS A 1 86 ? -79.576 -9.412 110.938 1.00 95.12 86 LYS A N 1
ATOM 637 C CA . LYS A 1 86 ? -78.339 -8.607 111.035 1.00 95.12 86 LYS A CA 1
ATOM 638 C C . LYS A 1 86 ? -77.126 -9.414 110.594 1.00 95.12 86 LYS A C 1
ATOM 640 O O . LYS A 1 86 ? -76.338 -8.898 109.809 1.00 95.12 86 LYS A O 1
ATOM 645 N N . ASP A 1 87 ? -77.007 -10.663 111.035 1.00 95.00 87 ASP A N 1
ATOM 646 C CA . ASP A 1 87 ? -75.910 -11.551 110.645 1.00 95.00 87 ASP A CA 1
ATOM 647 C C . ASP A 1 87 ? -75.955 -11.857 109.142 1.00 95.00 87 ASP A C 1
ATOM 649 O O . ASP A 1 87 ? -74.924 -11.813 108.471 1.00 95.00 87 ASP A O 1
ATOM 653 N N . GLN A 1 88 ? -77.147 -12.057 108.565 1.00 95.75 88 GLN A N 1
ATOM 654 C CA . GLN A 1 88 ? -77.313 -12.156 107.110 1.00 95.75 88 GLN A CA 1
ATOM 655 C C . GLN A 1 88 ? -76.901 -10.870 106.379 1.00 95.75 88 GLN A C 1
ATOM 657 O O . GLN A 1 88 ? -76.213 -10.954 105.363 1.00 95.75 88 GLN A O 1
ATOM 662 N N . ILE A 1 89 ? -77.272 -9.686 106.881 1.00 94.69 89 ILE A N 1
ATOM 663 C CA . ILE A 1 89 ? -76.854 -8.398 106.299 1.00 94.69 89 ILE A CA 1
ATOM 664 C C . ILE A 1 89 ? -75.331 -8.239 106.388 1.00 94.69 89 ILE A C 1
ATOM 666 O O . ILE A 1 89 ? -74.698 -7.974 105.370 1.00 94.69 89 ILE A O 1
ATOM 670 N N . ALA A 1 90 ? -74.726 -8.481 107.552 1.00 95.31 90 ALA A N 1
ATOM 671 C CA . ALA A 1 90 ? -73.282 -8.386 107.756 1.00 95.31 90 ALA A CA 1
ATOM 672 C C . ALA A 1 90 ? -72.505 -9.381 106.875 1.00 95.31 90 ALA A C 1
ATOM 674 O O . ALA A 1 90 ? -71.495 -9.019 106.269 1.00 95.31 90 ALA A O 1
ATOM 675 N N . GLN A 1 91 ? -73.000 -10.614 106.728 1.00 96.06 91 GLN A N 1
ATOM 676 C CA . GLN A 1 91 ? -72.417 -11.624 105.844 1.00 96.06 91 GLN A CA 1
ATOM 677 C C . GLN A 1 91 ? -72.564 -11.245 104.360 1.00 96.06 91 GLN A C 1
ATOM 679 O O . GLN A 1 91 ? -71.639 -11.461 103.570 1.00 96.06 91 GLN A O 1
ATOM 684 N N . LEU A 1 92 ? -73.688 -10.639 103.964 1.00 95.50 92 LEU A N 1
ATOM 685 C CA . LEU A 1 92 ? -73.878 -10.109 102.612 1.00 95.50 92 LEU A CA 1
ATOM 686 C C . LEU A 1 92 ? -72.957 -8.911 102.345 1.00 95.50 92 LEU A C 1
ATOM 688 O O . LEU A 1 92 ? -72.315 -8.880 101.296 1.00 95.50 92 LEU A O 1
ATOM 692 N N . GLU A 1 93 ? -72.803 -7.980 103.287 1.00 95.81 93 GLU A N 1
ATOM 693 C CA . GLU A 1 93 ? -71.867 -6.851 103.193 1.00 95.81 93 GLU A CA 1
ATOM 694 C C . GLU A 1 93 ? -70.402 -7.315 103.133 1.00 95.81 93 GLU A C 1
ATOM 696 O O . GLU A 1 93 ? -69.626 -6.813 102.313 1.00 95.81 93 GLU A O 1
ATOM 701 N N . ALA A 1 94 ? -70.029 -8.333 103.915 1.00 96.19 94 ALA A N 1
ATOM 702 C CA . ALA A 1 94 ? -68.724 -8.985 103.833 1.00 96.19 94 ALA A CA 1
ATOM 703 C C . ALA A 1 94 ? -68.503 -9.653 102.461 1.00 96.19 94 ALA A C 1
ATOM 705 O O . ALA A 1 94 ? -67.454 -9.471 101.841 1.00 96.19 94 ALA A O 1
ATOM 706 N N . SER A 1 95 ? -69.506 -10.360 101.925 1.00 96.56 95 SER A N 1
ATOM 707 C CA . SER A 1 95 ? -69.418 -10.971 100.589 1.00 96.56 95 SER A CA 1
ATOM 708 C C . SER A 1 95 ? -69.324 -9.926 99.467 1.00 96.56 95 SER A C 1
ATOM 710 O O . SER A 1 95 ? -68.554 -10.088 98.523 1.00 96.56 95 SER A O 1
ATOM 712 N N . LEU A 1 96 ? -70.042 -8.807 99.599 1.00 96.31 96 LEU A N 1
ATOM 713 C CA . LEU A 1 96 ? -70.087 -7.712 98.633 1.00 96.31 96 LEU A CA 1
ATOM 714 C C . LEU A 1 96 ? -68.803 -6.874 98.657 1.00 96.31 96 LEU A C 1
ATOM 716 O O . LEU A 1 96 ? -68.352 -6.412 97.609 1.00 96.31 96 LEU A O 1
ATOM 720 N N . THR A 1 97 ? -68.184 -6.689 99.824 1.00 96.50 97 THR A N 1
ATOM 721 C CA . THR A 1 97 ? -66.864 -6.049 99.934 1.00 96.50 97 THR A CA 1
ATOM 722 C C . THR A 1 97 ? -65.749 -6.961 99.422 1.00 96.50 97 THR A C 1
ATOM 724 O O . THR A 1 97 ? -64.882 -6.483 98.689 1.00 96.50 97 THR A O 1
ATOM 727 N N . ALA A 1 98 ? -65.814 -8.271 99.686 1.00 96.94 98 ALA A N 1
ATOM 728 C CA . ALA A 1 98 ? -64.905 -9.254 99.096 1.00 96.94 98 ALA A CA 1
ATOM 729 C C . ALA A 1 98 ? -65.017 -9.300 97.559 1.00 96.94 98 ALA A C 1
ATOM 731 O O . ALA A 1 98 ? -64.001 -9.175 96.876 1.00 96.94 98 ALA A O 1
ATOM 732 N N . ALA A 1 99 ? -66.233 -9.378 97.008 1.00 96.00 99 ALA A N 1
ATOM 733 C CA . ALA A 1 99 ? -66.476 -9.389 95.564 1.00 96.00 99 ALA A CA 1
ATOM 734 C C . ALA A 1 99 ? -66.038 -8.079 94.881 1.00 96.00 99 ALA A C 1
ATOM 736 O O . ALA A 1 99 ? -65.432 -8.111 93.812 1.00 96.00 99 ALA A O 1
ATOM 737 N N . LYS A 1 100 ? -66.267 -6.916 95.513 1.00 97.38 100 LYS A N 1
ATOM 738 C CA . LYS A 1 100 ? -65.734 -5.627 95.031 1.00 97.38 100 LYS A CA 1
ATOM 739 C C . LYS A 1 100 ? -64.207 -5.608 94.997 1.00 97.38 100 LYS A C 1
ATOM 741 O O . LYS A 1 100 ? -63.642 -5.045 94.062 1.00 97.38 100 LYS A O 1
ATOM 746 N N . LYS A 1 101 ? -63.542 -6.212 95.988 1.00 97.50 101 LYS A N 1
ATOM 747 C CA . LYS A 1 101 ? -62.081 -6.326 95.989 1.00 97.50 101 LYS A CA 1
ATOM 748 C C . LYS A 1 101 ? -61.596 -7.273 94.889 1.00 97.50 101 LYS A C 1
ATOM 750 O O . LYS A 1 101 ? -60.709 -6.892 94.141 1.00 97.50 101 LYS A O 1
ATOM 755 N N . GLN A 1 102 ? -62.207 -8.450 94.746 1.00 97.38 102 GLN A N 1
ATOM 756 C CA . GLN A 1 102 ? -61.883 -9.399 93.674 1.00 97.38 102 GLN A CA 1
ATOM 757 C C . GLN A 1 102 ? -62.023 -8.754 92.291 1.00 97.38 102 GLN A C 1
ATOM 759 O O . GLN A 1 102 ? -61.097 -8.842 91.497 1.00 97.38 102 GLN A O 1
ATOM 764 N N . LEU A 1 103 ? -63.108 -8.012 92.043 1.00 97.62 103 LEU A N 1
ATOM 765 C CA . LEU A 1 103 ? -63.286 -7.258 90.801 1.00 97.62 103 LEU A CA 1
ATOM 766 C C . LEU A 1 103 ? -62.181 -6.207 90.590 1.00 97.62 103 LEU A C 1
ATOM 768 O O . LEU A 1 103 ? -61.690 -6.060 89.476 1.00 97.62 103 LEU A O 1
ATOM 772 N N . ALA A 1 104 ? -61.762 -5.490 91.638 1.00 97.12 104 ALA A N 1
ATOM 773 C CA . ALA A 1 104 ? -60.658 -4.535 91.538 1.00 97.12 104 ALA A CA 1
ATOM 774 C C . ALA A 1 104 ? -59.325 -5.238 91.210 1.00 97.12 104 ALA A C 1
ATOM 776 O O . ALA A 1 104 ? -58.660 -4.859 90.244 1.00 97.12 104 ALA A O 1
ATOM 777 N N . ASP A 1 105 ? -58.986 -6.296 91.953 1.00 97.12 105 ASP A N 1
ATOM 778 C CA . ASP A 1 105 ? -57.781 -7.113 91.762 1.00 97.12 105 ASP A CA 1
ATOM 779 C C . ASP A 1 105 ? -57.760 -7.737 90.336 1.00 97.12 105 ASP A C 1
ATOM 781 O O . ASP A 1 105 ? -56.734 -7.700 89.654 1.00 97.12 105 ASP A O 1
ATOM 785 N N . GLU A 1 106 ? -58.904 -8.217 89.826 1.00 97.25 106 GLU A N 1
ATOM 786 C CA . GLU A 1 106 ? -59.073 -8.716 88.449 1.00 97.25 106 GLU A CA 1
ATOM 787 C C . GLU A 1 106 ? -58.952 -7.615 87.385 1.00 97.25 106 GLU A C 1
ATOM 789 O O . GLU A 1 106 ? -58.329 -7.841 86.347 1.00 97.25 106 GLU A O 1
ATOM 794 N N . THR A 1 107 ? -59.504 -6.414 87.610 1.00 96.94 107 THR A N 1
ATOM 795 C CA . THR A 1 107 ? -59.357 -5.306 86.645 1.00 96.94 107 THR A CA 1
ATOM 796 C C . THR A 1 107 ? -57.917 -4.812 86.530 1.00 96.94 107 THR A C 1
ATOM 798 O O . THR A 1 107 ? -57.490 -4.486 85.423 1.00 96.94 107 THR A O 1
ATOM 801 N N . LEU A 1 108 ? -57.148 -4.817 87.625 1.00 97.62 108 LEU A N 1
ATOM 802 C CA . LEU A 1 108 ? -55.714 -4.522 87.591 1.00 97.62 108 LEU A CA 1
ATOM 803 C C . LEU A 1 108 ? -54.954 -5.602 86.813 1.00 97.62 108 LEU A C 1
ATOM 805 O O . LEU A 1 108 ? -54.242 -5.278 85.866 1.00 97.62 108 LEU A O 1
ATOM 809 N N . LEU A 1 109 ? -55.186 -6.884 87.126 1.00 97.50 109 LEU A N 1
ATOM 810 C CA . LEU A 1 109 ? -54.569 -8.001 86.405 1.00 97.50 109 LEU A CA 1
ATOM 811 C C . LEU A 1 109 ? -54.908 -7.986 84.904 1.00 97.50 109 LEU A C 1
ATOM 813 O O . LEU A 1 109 ? -54.045 -8.275 84.075 1.00 97.50 109 LEU A O 1
ATOM 817 N N . LYS A 1 110 ? -56.142 -7.619 84.536 1.00 97.94 110 LYS A N 1
ATOM 818 C CA . LYS A 1 110 ? -56.546 -7.438 83.135 1.00 97.94 110 LYS A CA 1
ATOM 819 C C . LYS A 1 110 ? -55.722 -6.342 82.456 1.00 97.94 110 LYS A C 1
ATOM 821 O O . LYS A 1 110 ? -55.203 -6.586 81.373 1.00 97.94 110 LYS A O 1
ATOM 826 N N . VAL A 1 111 ? -55.579 -5.174 83.085 1.00 98.06 111 VAL A N 1
ATOM 827 C CA . VAL A 1 111 ? -54.802 -4.049 82.536 1.00 98.06 111 VAL A CA 1
ATOM 828 C C . VAL A 1 111 ? -53.317 -4.404 82.412 1.00 98.06 111 VAL A C 1
ATOM 830 O O . VAL A 1 111 ? -52.718 -4.126 81.378 1.00 98.06 111 VAL A O 1
ATOM 833 N N . ASP A 1 112 ? -52.730 -5.088 83.396 1.00 97.38 112 ASP A N 1
ATOM 834 C CA . ASP A 1 112 ? -51.339 -5.560 83.326 1.00 97.38 112 ASP A CA 1
ATOM 835 C C . ASP A 1 112 ? -51.117 -6.563 82.179 1.00 97.38 112 ASP A C 1
ATOM 837 O O . ASP A 1 112 ? -50.089 -6.521 81.495 1.00 97.38 112 ASP A O 1
ATOM 841 N N . LEU A 1 113 ? -52.090 -7.447 81.927 1.00 97.12 113 LEU A N 1
ATOM 842 C CA . LEU A 1 113 ? -52.057 -8.379 80.799 1.00 97.12 113 LEU A CA 1
ATOM 843 C C . LEU A 1 113 ? -52.279 -7.676 79.452 1.00 97.12 113 LEU A C 1
ATOM 845 O O . LEU A 1 113 ? -51.572 -7.993 78.500 1.00 97.12 113 LEU A O 1
ATOM 849 N N . GLU A 1 114 ? -53.191 -6.704 79.363 1.00 97.69 114 GLU A N 1
ATOM 850 C CA . GLU A 1 114 ? -53.409 -5.900 78.150 1.00 97.69 114 GLU A CA 1
ATOM 851 C C . GLU A 1 114 ? -52.163 -5.074 77.797 1.00 97.69 114 GLU A C 1
ATOM 853 O O . GLU A 1 114 ? -51.688 -5.156 76.663 1.00 97.69 114 GLU A O 1
ATOM 858 N N . ASN A 1 115 ? -51.556 -4.395 78.777 1.00 98.12 115 ASN A N 1
ATOM 859 C CA . ASN A 1 115 ? -50.275 -3.696 78.625 1.00 98.12 115 ASN A CA 1
ATOM 860 C C . ASN A 1 115 ? -49.173 -4.647 78.131 1.00 98.12 115 ASN A C 1
ATOM 862 O O . ASN A 1 115 ? -48.451 -4.340 77.183 1.00 98.12 115 ASN A O 1
ATOM 866 N N . ARG A 1 116 ? -49.056 -5.841 78.732 1.00 97.88 116 ARG A N 1
ATOM 867 C CA . ARG A 1 116 ? -48.054 -6.838 78.329 1.00 97.88 116 ARG A CA 1
ATOM 868 C C . ARG A 1 116 ? -48.304 -7.388 76.923 1.00 97.88 116 ARG A C 1
ATOM 870 O O . ARG A 1 116 ? -47.343 -7.622 76.193 1.00 97.88 116 ARG A O 1
ATOM 877 N N . CYS A 1 117 ? -49.560 -7.592 76.530 1.00 97.69 117 CYS A N 1
ATOM 878 C CA . CYS A 1 117 ? -49.926 -7.973 75.168 1.00 97.69 117 CYS A CA 1
ATOM 879 C C . CYS A 1 117 ? -49.603 -6.864 74.159 1.00 97.69 117 CYS A C 1
ATOM 881 O O . CYS A 1 117 ? -49.106 -7.177 73.077 1.00 97.69 117 CYS A O 1
ATOM 883 N N . GLN A 1 118 ? -49.809 -5.592 74.514 1.00 98.12 118 GLN A N 1
ATOM 884 C CA . GLN A 1 118 ? -49.409 -4.460 73.680 1.00 98.12 118 GLN A CA 1
ATOM 885 C C . GLN A 1 118 ? -47.886 -4.419 73.498 1.00 98.12 118 GLN A C 1
ATOM 887 O O . GLN A 1 118 ? -47.426 -4.494 72.361 1.00 98.12 118 GLN A O 1
ATOM 892 N N . SER A 1 119 ? -47.095 -4.427 74.578 1.00 98.12 119 SER A N 1
ATOM 893 C CA . SER A 1 119 ? -45.627 -4.417 74.468 1.00 98.12 119 SER A CA 1
ATOM 894 C C . SER A 1 119 ? -45.081 -5.619 73.691 1.00 98.12 119 SER A C 1
ATOM 896 O O . SER A 1 119 ? -44.152 -5.464 72.909 1.00 98.12 119 SER A O 1
ATOM 898 N N . LEU A 1 120 ? -45.671 -6.813 73.845 1.00 97.56 120 LEU A N 1
ATOM 899 C CA . LEU A 1 120 ? -45.303 -7.993 73.047 1.00 97.56 120 LEU A CA 1
ATOM 900 C C . LEU A 1 120 ? -45.709 -7.883 71.568 1.00 97.56 120 LEU A C 1
ATOM 902 O O . LEU A 1 120 ? -45.102 -8.551 70.735 1.00 97.56 120 LEU A O 1
ATOM 906 N N . THR A 1 121 ? -46.715 -7.072 71.236 1.00 97.94 121 THR A N 1
ATOM 907 C CA . THR A 1 121 ? -47.106 -6.787 69.847 1.00 97.94 121 THR A CA 1
ATOM 908 C C . THR A 1 121 ? -46.134 -5.789 69.222 1.00 97.94 121 THR A C 1
ATOM 910 O O . THR A 1 121 ? -45.605 -6.057 68.147 1.00 97.94 121 THR A O 1
ATOM 913 N N . GLU A 1 122 ? -45.812 -4.711 69.939 1.00 98.00 122 GLU A N 1
ATOM 914 C CA . GLU A 1 122 ? -44.822 -3.699 69.547 1.00 98.00 122 GLU A CA 1
ATOM 915 C C . GLU A 1 122 ? -43.423 -4.320 69.346 1.00 98.00 122 GLU A C 1
ATOM 917 O O . GLU A 1 122 ? -42.785 -4.079 68.322 1.00 98.00 122 GLU A O 1
ATOM 922 N N . ASP A 1 123 ? -42.983 -5.215 70.243 1.00 97.81 123 ASP A N 1
ATOM 923 C CA . ASP A 1 123 ? -41.742 -6.005 70.109 1.00 97.81 123 ASP A CA 1
ATOM 924 C C . ASP A 1 123 ? -41.720 -6.866 68.831 1.00 97.81 123 ASP A C 1
ATOM 926 O O . ASP A 1 123 ? -40.673 -7.063 68.207 1.00 97.81 123 ASP A O 1
ATOM 930 N N . LEU A 1 124 ? -42.871 -7.434 68.457 1.00 97.44 124 LEU A N 1
ATOM 931 C CA . LEU A 1 124 ? -43.014 -8.343 67.319 1.00 97.44 124 LEU A CA 1
ATOM 932 C C . LEU A 1 124 ? -43.062 -7.552 66.003 1.00 97.44 124 LEU A C 1
ATOM 934 O O . LEU A 1 124 ? -42.437 -7.954 65.022 1.00 97.44 124 LEU A O 1
ATOM 938 N N . GLU A 1 125 ? -43.740 -6.406 65.986 1.00 97.94 125 GLU A N 1
ATOM 939 C CA . GLU A 1 125 ? -43.742 -5.461 64.865 1.00 97.94 125 GLU A CA 1
ATOM 940 C C . GLU A 1 125 ? -42.365 -4.827 64.649 1.00 97.94 125 GLU A C 1
ATOM 942 O O . GLU A 1 125 ? -41.874 -4.829 63.521 1.00 97.94 125 GLU A O 1
ATOM 947 N N . PHE A 1 126 ? -41.674 -4.410 65.714 1.00 98.19 126 PHE A N 1
ATOM 948 C CA . PHE A 1 126 ? -40.291 -3.939 65.628 1.00 98.19 126 PHE A CA 1
ATOM 949 C C . PHE A 1 126 ? -39.366 -4.996 65.002 1.00 98.19 126 PHE A C 1
ATOM 951 O O . PHE A 1 126 ? -38.624 -4.694 64.067 1.00 98.19 126 PHE A O 1
ATOM 958 N N . ARG A 1 127 ? -39.449 -6.258 65.451 1.00 97.31 127 ARG A N 1
ATOM 959 C CA . ARG A 1 127 ? -38.646 -7.357 64.882 1.00 97.31 127 ARG A CA 1
ATOM 960 C C . ARG A 1 127 ? -39.008 -7.669 63.431 1.00 97.31 127 ARG A C 1
ATOM 962 O O . ARG A 1 127 ? -38.099 -7.910 62.644 1.00 97.31 127 ARG A O 1
ATOM 969 N N . LYS A 1 128 ? -40.294 -7.646 63.053 1.00 97.88 128 LYS A N 1
ATOM 970 C CA . LYS A 1 128 ? -40.719 -7.783 61.645 1.00 97.88 128 LYS A CA 1
ATOM 971 C C . LYS A 1 128 ? -40.077 -6.705 60.780 1.00 97.88 128 LYS A C 1
ATOM 973 O O . LYS A 1 128 ? -39.407 -7.046 59.813 1.00 97.88 128 LYS A O 1
ATOM 978 N N . ASN A 1 129 ? -40.223 -5.439 61.170 1.00 97.94 129 ASN A N 1
ATOM 979 C CA . ASN A 1 129 ? -39.686 -4.303 60.425 1.00 97.94 129 ASN A CA 1
ATOM 980 C C . ASN A 1 129 ? -38.159 -4.409 60.287 1.00 97.94 129 ASN A C 1
ATOM 982 O O . ASN A 1 129 ? -37.636 -4.241 59.192 1.00 97.94 129 ASN A O 1
ATOM 986 N N . MET A 1 130 ? -37.455 -4.786 61.360 1.00 97.62 130 MET A N 1
ATOM 987 C CA . MET A 1 130 ? -36.005 -5.004 61.337 1.00 97.62 130 MET A CA 1
ATOM 988 C C . MET A 1 130 ? -35.594 -6.127 60.365 1.00 97.62 130 MET A C 1
ATOM 990 O O . MET A 1 130 ? -34.680 -5.938 59.566 1.00 97.62 130 MET A O 1
ATOM 994 N N . TYR A 1 131 ? -36.285 -7.275 60.369 1.00 96.88 131 TYR A N 1
ATOM 995 C CA . TYR A 1 131 ? -36.014 -8.354 59.408 1.00 96.88 131 TYR A CA 1
ATOM 996 C C . TYR A 1 131 ? -36.388 -7.971 57.968 1.00 96.88 131 TYR A C 1
ATOM 998 O O . TYR A 1 131 ? -35.697 -8.365 57.030 1.00 96.88 131 TYR A O 1
ATOM 1006 N N . GLU A 1 132 ? -37.451 -7.192 57.761 1.00 97.25 132 GLU A N 1
ATOM 1007 C CA . GLU A 1 132 ? -37.802 -6.659 56.442 1.00 97.25 132 GLU A CA 1
ATOM 1008 C C . GLU A 1 132 ? -36.749 -5.659 55.941 1.00 97.25 132 GLU A C 1
ATOM 1010 O O . GLU A 1 132 ? -36.397 -5.688 54.761 1.00 97.25 132 GLU A O 1
ATOM 1015 N N . GLU A 1 133 ? -36.175 -4.827 56.813 1.00 96.56 133 GLU A N 1
ATOM 1016 C CA . GLU A 1 133 ? -35.047 -3.953 56.479 1.00 96.56 133 GLU A CA 1
ATOM 1017 C C . GLU A 1 133 ? -33.776 -4.748 56.140 1.00 96.56 133 GLU A C 1
ATOM 1019 O O . GLU A 1 133 ? -33.178 -4.483 55.096 1.00 96.56 133 GLU A O 1
ATOM 1024 N N . GLU A 1 134 ? -33.409 -5.778 56.913 1.00 96.44 134 GLU A N 1
ATOM 1025 C CA . GLU A 1 134 ? -32.290 -6.684 56.586 1.00 96.44 134 GLU A CA 1
ATOM 1026 C C . GLU A 1 134 ? -32.496 -7.401 55.238 1.00 96.44 134 GLU A C 1
ATOM 1028 O O . GLU A 1 134 ? -31.579 -7.475 54.411 1.00 96.44 134 GLU A O 1
ATOM 1033 N N . ILE A 1 135 ? -33.708 -7.896 54.963 1.00 96.25 135 ILE A N 1
ATOM 1034 C CA . ILE A 1 135 ? -34.062 -8.535 53.684 1.00 96.25 135 ILE A CA 1
ATOM 1035 C C . ILE A 1 135 ? -33.991 -7.525 52.530 1.00 96.25 135 ILE A C 1
ATOM 1037 O O . ILE A 1 135 ? -33.498 -7.851 51.449 1.00 96.25 135 ILE A O 1
ATOM 1041 N N . ASN A 1 136 ? -34.447 -6.289 52.734 1.00 96.00 136 ASN A N 1
ATOM 1042 C CA . ASN A 1 136 ? -34.390 -5.244 51.713 1.00 96.00 136 ASN A CA 1
ATOM 1043 C C . ASN A 1 136 ? -32.958 -4.744 51.468 1.00 96.00 136 ASN A C 1
ATOM 1045 O O . ASN A 1 136 ? -32.590 -4.482 50.322 1.00 96.00 136 ASN A O 1
ATOM 1049 N N . GLU A 1 137 ? -32.124 -4.637 52.502 1.00 95.69 137 GLU A N 1
ATOM 1050 C CA . GLU A 1 137 ? -30.726 -4.226 52.365 1.00 95.69 137 GLU A CA 1
ATOM 1051 C C . GLU A 1 137 ? -29.876 -5.320 51.698 1.00 95.69 137 GLU A C 1
ATOM 1053 O O . GLU A 1 137 ? -29.100 -5.031 50.785 1.00 95.69 137 GLU A O 1
ATOM 1058 N N . THR A 1 138 ? -30.066 -6.590 52.073 1.00 94.75 138 THR A N 1
ATOM 1059 C CA . THR A 1 138 ? -29.392 -7.729 51.421 1.00 94.75 138 THR A CA 1
ATOM 1060 C C . THR A 1 138 ? -29.828 -7.908 49.966 1.00 94.75 138 THR A C 1
ATOM 1062 O O . THR A 1 138 ? -28.971 -8.144 49.110 1.00 94.75 138 THR A O 1
ATOM 1065 N N . ARG A 1 139 ? -31.117 -7.708 49.644 1.00 94.50 139 ARG A N 1
ATOM 1066 C CA . ARG A 1 139 ? -31.607 -7.658 48.254 1.00 94.50 139 ARG A CA 1
ATOM 1067 C C . ARG A 1 139 ? -30.946 -6.540 47.453 1.00 94.50 139 ARG A C 1
ATOM 1069 O O . ARG A 1 139 ? -30.373 -6.837 46.411 1.00 94.50 139 ARG A O 1
ATOM 1076 N N . ARG A 1 140 ? -30.938 -5.299 47.958 1.00 94.31 140 ARG A N 1
ATOM 1077 C CA . ARG A 1 140 ? -30.272 -4.156 47.296 1.00 94.31 140 ARG A CA 1
ATOM 1078 C C . ARG A 1 140 ? -28.784 -4.423 47.061 1.00 94.31 140 ARG A C 1
ATOM 1080 O O . ARG A 1 140 ? -28.300 -4.235 45.954 1.00 94.31 140 ARG A O 1
ATOM 1087 N N . LYS A 1 141 ? -28.061 -4.935 48.066 1.00 92.81 141 LYS A N 1
ATOM 1088 C CA . LYS A 1 141 ? -26.639 -5.315 47.938 1.00 92.81 141 LYS A CA 1
ATOM 1089 C C . LYS A 1 141 ? -26.408 -6.382 46.860 1.00 92.81 141 LYS A C 1
ATOM 1091 O O . LYS A 1 141 ? -25.383 -6.344 46.185 1.00 92.81 141 LYS A O 1
ATOM 1096 N N . HIS A 1 142 ? -27.335 -7.325 46.690 1.00 91.56 142 HIS A N 1
ATOM 1097 C CA . HIS A 1 142 ? -27.255 -8.329 45.628 1.00 91.56 142 HIS A CA 1
ATOM 1098 C C . HIS A 1 142 ? -27.591 -7.746 44.246 1.00 91.56 142 HIS A C 1
ATOM 1100 O O . HIS A 1 142 ? -26.868 -8.013 43.291 1.00 91.56 142 HIS A O 1
ATOM 1106 N N . GLU A 1 143 ? -28.632 -6.917 44.154 1.00 91.50 143 GLU A N 1
ATOM 1107 C CA . GLU A 1 143 ? -29.077 -6.237 42.933 1.00 91.50 143 GLU A CA 1
ATOM 1108 C C . GLU A 1 143 ? -27.999 -5.298 42.375 1.00 91.50 143 GLU A C 1
ATOM 1110 O O . GLU A 1 143 ? -27.606 -5.450 41.219 1.00 91.50 143 GLU A O 1
ATOM 1115 N N . THR A 1 144 ? -27.427 -4.415 43.205 1.00 88.56 144 THR A N 1
ATOM 1116 C CA . THR A 1 144 ? -26.305 -3.548 42.806 1.00 88.56 144 THR A CA 1
ATOM 1117 C C . THR A 1 144 ? -25.131 -4.374 42.287 1.00 88.56 144 THR A C 1
ATOM 1119 O O . THR A 1 144 ? -24.622 -4.099 41.206 1.00 88.56 144 THR A O 1
ATOM 1122 N N . ARG A 1 145 ? -24.746 -5.443 42.999 1.00 87.88 145 ARG A N 1
ATOM 1123 C CA . ARG A 1 145 ? -23.631 -6.310 42.590 1.00 87.88 145 ARG A CA 1
ATOM 1124 C C . ARG A 1 145 ? -23.910 -7.065 41.286 1.00 87.88 145 ARG A C 1
ATOM 1126 O O . ARG A 1 145 ? -22.977 -7.334 40.533 1.00 87.88 145 ARG A O 1
ATOM 1133 N N . LEU A 1 146 ? -25.165 -7.425 41.015 1.00 85.94 146 LEU A N 1
ATOM 1134 C CA . LEU A 1 146 ? -25.564 -8.049 39.753 1.00 85.94 146 LEU A CA 1
ATOM 1135 C C . LEU A 1 146 ? -25.415 -7.048 38.597 1.00 85.94 146 LEU A C 1
ATOM 1137 O O . LEU A 1 146 ? -24.773 -7.362 37.599 1.00 85.94 146 LEU A O 1
ATOM 1141 N N . VAL A 1 147 ? -25.918 -5.822 38.779 1.00 87.81 147 VAL A N 1
ATOM 1142 C CA . VAL A 1 147 ? -25.804 -4.732 37.796 1.00 87.81 147 VAL A CA 1
ATOM 1143 C C . VAL A 1 147 ? -24.342 -4.338 37.554 1.00 87.81 147 VAL A C 1
ATOM 1145 O O . VAL A 1 147 ? -23.952 -4.150 36.405 1.00 87.81 147 VAL A O 1
ATOM 1148 N N . GLU A 1 148 ? -23.501 -4.270 38.589 1.00 86.88 148 GLU A N 1
ATOM 1149 C CA . GLU A 1 148 ? -22.051 -4.039 38.464 1.00 86.88 148 GLU A CA 1
ATOM 1150 C C . GLU A 1 148 ? -21.349 -5.150 37.664 1.00 86.88 148 GLU A C 1
ATOM 1152 O O . GLU A 1 148 ? -20.523 -4.865 36.799 1.00 86.88 148 GLU A O 1
ATOM 1157 N N . VAL A 1 149 ? -21.690 -6.421 37.911 1.00 86.88 149 VAL A N 1
ATOM 1158 C CA . VAL A 1 149 ? -21.099 -7.562 37.191 1.00 86.88 149 VAL A CA 1
ATOM 1159 C C . VAL A 1 149 ? -21.548 -7.602 35.730 1.00 86.88 149 VAL A C 1
ATOM 1161 O O . VAL A 1 149 ? -20.716 -7.830 34.851 1.00 86.88 149 VAL A O 1
ATOM 1164 N N . ASP A 1 150 ? -22.828 -7.370 35.445 1.00 88.38 150 ASP A N 1
ATOM 1165 C CA . ASP A 1 150 ? -23.340 -7.436 34.074 1.00 88.38 150 ASP A CA 1
ATOM 1166 C C . ASP A 1 150 ? -22.985 -6.188 33.250 1.00 88.38 150 ASP A C 1
ATOM 1168 O O . ASP A 1 150 ? -22.652 -6.327 32.074 1.00 88.38 150 ASP A O 1
ATOM 1172 N N . SER A 1 151 ? -22.913 -4.996 33.857 1.00 89.19 151 SER A N 1
ATOM 1173 C CA . SER A 1 151 ? -22.353 -3.808 33.187 1.00 89.19 151 SER A CA 1
ATOM 1174 C C . SER A 1 151 ? -20.842 -3.930 32.959 1.00 89.19 151 SER A C 1
ATOM 1176 O O . SER A 1 151 ? -20.370 -3.611 31.870 1.00 89.19 151 SER A O 1
ATOM 1178 N N . GLY A 1 152 ? -20.082 -4.482 33.914 1.00 91.12 152 GLY A N 1
ATOM 1179 C CA . GLY A 1 152 ? -18.663 -4.801 33.724 1.00 91.12 152 GLY A CA 1
ATOM 1180 C C . GLY A 1 152 ? -18.434 -5.772 32.559 1.00 91.12 152 GLY A C 1
ATOM 1181 O O . GLY A 1 152 ? -17.608 -5.512 31.685 1.00 91.12 152 GLY A O 1
ATOM 1182 N N . ARG A 1 153 ? -19.238 -6.842 32.478 1.00 91.50 153 ARG A N 1
ATOM 1183 C CA . ARG A 1 153 ? -19.244 -7.775 31.336 1.00 91.50 153 ARG A CA 1
ATOM 1184 C C . ARG A 1 153 ? -19.620 -7.093 30.024 1.00 91.50 153 ARG A C 1
ATOM 1186 O O . ARG A 1 153 ? -18.980 -7.366 29.013 1.00 91.50 153 ARG A O 1
ATOM 1193 N N . GLN A 1 154 ? -20.639 -6.233 30.018 1.00 93.00 154 GLN A N 1
ATOM 1194 C CA . GLN A 1 154 ? -21.040 -5.490 28.823 1.00 93.00 154 GLN A CA 1
ATOM 1195 C C . GLN A 1 154 ? -19.885 -4.621 28.312 1.00 93.00 154 GLN A C 1
ATOM 1197 O O . GLN A 1 154 ? -19.529 -4.733 27.142 1.00 93.00 154 GLN A O 1
ATOM 1202 N N . ILE A 1 155 ? -19.239 -3.849 29.190 1.00 94.19 155 ILE A N 1
ATOM 1203 C CA . ILE A 1 155 ? -18.070 -3.021 28.852 1.00 94.19 155 ILE A CA 1
ATOM 1204 C C . ILE A 1 155 ? -16.913 -3.892 28.337 1.00 94.19 155 ILE A C 1
ATOM 1206 O O . ILE A 1 155 ? -16.278 -3.541 27.346 1.00 94.19 155 ILE A O 1
ATOM 1210 N N . GLU A 1 156 ? -16.659 -5.056 28.945 1.00 94.75 156 GLU A N 1
ATOM 1211 C CA . GLU A 1 156 ? -15.670 -6.016 28.437 1.00 94.75 156 GLU A CA 1
ATOM 1212 C C . GLU A 1 156 ? -16.001 -6.533 27.027 1.00 94.75 156 GLU A C 1
ATOM 1214 O O . GLU A 1 156 ? -15.091 -6.677 26.209 1.00 94.75 156 GLU A O 1
ATOM 1219 N N . TYR A 1 157 ? -17.266 -6.844 26.727 1.00 95.00 157 TYR A N 1
ATOM 1220 C CA . TYR A 1 157 ? -17.678 -7.313 25.399 1.00 95.00 157 TYR A CA 1
ATOM 1221 C C . TYR A 1 157 ? -17.649 -6.191 24.356 1.00 95.00 157 TYR A C 1
ATOM 1223 O O . TYR A 1 157 ? -17.168 -6.419 23.248 1.00 95.00 157 TYR A O 1
ATOM 1231 N N . GLU A 1 158 ? -18.097 -4.985 24.707 1.00 96.00 158 GLU A N 1
ATOM 1232 C CA . GLU A 1 158 ? -18.018 -3.798 23.849 1.00 96.00 158 GLU A CA 1
ATOM 1233 C C . GLU A 1 158 ? -16.560 -3.430 23.546 1.00 96.00 158 GLU A C 1
ATOM 1235 O O . GLU A 1 158 ? -16.222 -3.190 22.388 1.00 96.00 158 GLU A O 1
ATOM 1240 N N . TYR A 1 159 ? -15.669 -3.488 24.544 1.00 96.69 159 TYR A N 1
ATOM 1241 C CA . TYR A 1 159 ? -14.231 -3.291 24.355 1.00 96.69 159 TYR A CA 1
ATOM 1242 C C . TYR A 1 159 ? -13.616 -4.356 23.436 1.00 96.69 159 TYR A C 1
ATOM 1244 O O . TYR A 1 159 ? -12.941 -4.007 22.472 1.00 96.69 159 TYR A O 1
ATOM 1252 N N . LYS A 1 160 ? -13.881 -5.649 23.678 1.00 97.62 160 LYS A N 1
ATOM 1253 C CA . LYS A 1 160 ? -13.354 -6.749 22.843 1.00 97.62 160 LYS A CA 1
ATOM 1254 C C . LYS A 1 160 ? -13.878 -6.679 21.405 1.00 97.62 160 LYS A C 1
ATOM 1256 O O . LYS A 1 160 ? -13.129 -6.953 20.471 1.00 97.62 160 LYS A O 1
ATOM 1261 N N . LEU A 1 161 ? -15.135 -6.272 21.213 1.00 97.00 161 LEU A N 1
ATOM 1262 C CA . LEU A 1 161 ? -15.719 -6.040 19.891 1.00 97.00 161 LEU A CA 1
ATOM 1263 C C . LEU A 1 161 ? -15.075 -4.832 19.194 1.00 97.00 161 LEU A C 1
ATOM 1265 O O . LEU A 1 161 ? -14.715 -4.931 18.024 1.00 97.00 161 LEU A O 1
ATOM 1269 N N . ALA A 1 162 ? -14.889 -3.715 19.901 1.00 97.31 162 ALA A N 1
ATOM 1270 C CA . ALA A 1 162 ? -14.221 -2.531 19.366 1.00 97.31 162 ALA A CA 1
ATOM 1271 C C . ALA A 1 162 ? -12.752 -2.812 19.005 1.00 97.31 162 ALA A C 1
ATOM 1273 O O . ALA A 1 162 ? -12.299 -2.387 17.943 1.00 97.31 162 ALA A O 1
ATOM 1274 N N . GLN A 1 163 ? -12.037 -3.577 19.837 1.00 98.06 163 GLN A N 1
ATOM 1275 C CA . GLN A 1 163 ? -10.676 -4.039 19.571 1.00 98.06 163 GLN A CA 1
ATOM 1276 C C . GLN A 1 163 ? -10.628 -4.922 18.316 1.00 98.06 163 GLN A C 1
ATOM 1278 O O . GLN A 1 163 ? -9.892 -4.601 17.389 1.00 98.06 163 GLN A O 1
ATOM 1283 N N . ALA A 1 164 ? -11.459 -5.966 18.222 1.00 97.94 164 ALA A N 1
ATOM 1284 C CA . ALA A 1 164 ? -11.493 -6.838 17.045 1.00 97.94 164 ALA A CA 1
ATOM 1285 C C . ALA A 1 164 ? -11.861 -6.074 15.754 1.00 97.94 164 ALA A C 1
ATOM 1287 O O . ALA A 1 164 ? -11.290 -6.318 14.693 1.00 97.94 164 ALA A O 1
ATOM 1288 N N . LEU A 1 165 ? -12.776 -5.099 15.834 1.00 98.00 165 LEU A N 1
ATOM 1289 C CA . LEU A 1 165 ? -13.111 -4.214 14.711 1.00 98.00 165 LEU A CA 1
ATOM 1290 C C . LEU A 1 165 ? -11.983 -3.232 14.352 1.00 98.00 165 LEU A C 1
ATOM 1292 O O . LEU A 1 165 ? -11.933 -2.776 13.210 1.00 98.00 165 LEU A O 1
ATOM 1296 N N . HIS A 1 166 ? -11.098 -2.893 15.292 1.00 98.38 166 HIS A N 1
ATOM 1297 C CA . HIS A 1 166 ? -9.911 -2.082 15.032 1.00 98.38 166 HIS A CA 1
ATOM 1298 C C . HIS A 1 166 ? -8.802 -2.920 14.386 1.00 98.38 166 HIS A C 1
ATOM 1300 O O . HIS A 1 166 ? -8.302 -2.528 13.336 1.00 98.38 166 HIS A O 1
ATOM 1306 N N . GLU A 1 167 ? -8.510 -4.104 14.930 1.00 98.25 167 GLU A N 1
ATOM 1307 C CA . GLU A 1 167 ? -7.536 -5.061 14.386 1.00 98.25 167 GLU A CA 1
ATOM 1308 C C . GLU A 1 167 ? -7.894 -5.479 12.949 1.00 98.25 167 GLU A C 1
ATOM 1310 O O . GLU A 1 167 ? -7.032 -5.477 12.073 1.00 98.25 167 GLU A O 1
ATOM 1315 N N . MET A 1 168 ? -9.174 -5.748 12.659 1.00 98.12 168 MET A N 1
ATOM 1316 C CA . MET A 1 168 ? -9.639 -6.036 11.293 1.00 98.12 168 MET A CA 1
ATOM 1317 C C . MET A 1 168 ? -9.461 -4.850 10.330 1.00 98.12 168 MET A C 1
ATOM 1319 O O . MET A 1 168 ? -9.191 -5.058 9.148 1.00 98.12 168 MET A O 1
ATOM 1323 N N . ARG A 1 169 ? -9.601 -3.603 10.806 1.00 98.12 169 ARG A N 1
ATOM 1324 C CA . ARG A 1 169 ? -9.336 -2.406 9.985 1.00 98.12 169 ARG A CA 1
ATOM 1325 C C . ARG A 1 169 ? -7.846 -2.234 9.734 1.00 98.12 169 ARG A C 1
ATOM 1327 O O . ARG A 1 169 ? -7.465 -2.059 8.588 1.00 98.12 169 ARG A O 1
ATOM 1334 N N . GLU A 1 170 ? -7.018 -2.354 10.769 1.00 98.50 170 GLU A N 1
ATOM 1335 C CA . GLU A 1 170 ? -5.562 -2.249 10.650 1.00 98.50 170 GLU A CA 1
ATOM 1336 C C . GLU A 1 170 ? -4.994 -3.322 9.707 1.00 98.50 170 GLU A C 1
ATOM 1338 O O . GLU A 1 170 ? -4.162 -3.012 8.858 1.00 98.50 170 GLU A O 1
ATOM 1343 N N . GLN A 1 171 ? -5.507 -4.557 9.767 1.00 98.31 171 GLN A N 1
ATOM 1344 C CA . GLN A 1 171 ? -5.157 -5.622 8.821 1.00 98.31 171 GLN A CA 1
ATOM 1345 C C . GLN A 1 171 ? -5.552 -5.278 7.376 1.00 98.31 171 GLN A C 1
ATOM 1347 O O . GLN A 1 171 ? -4.744 -5.473 6.467 1.00 98.31 171 GLN A O 1
ATOM 1352 N N . HIS A 1 172 ? -6.754 -4.738 7.144 1.00 98.31 172 HIS A N 1
ATOM 1353 C CA . HIS A 1 172 ? -7.172 -4.311 5.805 1.00 98.31 172 HIS A CA 1
ATOM 1354 C C . HIS A 1 172 ? -6.381 -3.100 5.292 1.00 98.31 172 HIS A C 1
ATOM 1356 O O . HIS A 1 172 ? -5.941 -3.119 4.144 1.00 98.31 172 HIS A O 1
ATOM 1362 N N . ASP A 1 173 ? -6.139 -2.084 6.121 1.00 98.19 173 ASP A N 1
ATOM 1363 C CA . ASP A 1 173 ? -5.350 -0.902 5.757 1.00 98.19 173 ASP A CA 1
ATOM 1364 C C . ASP A 1 173 ? -3.888 -1.286 5.462 1.00 98.19 173 ASP A C 1
ATOM 1366 O O . ASP A 1 173 ? -3.305 -0.817 4.481 1.00 98.19 173 ASP A O 1
ATOM 1370 N N . ALA A 1 174 ? -3.309 -2.209 6.240 1.00 98.44 174 ALA A N 1
ATOM 1371 C CA . ALA A 1 174 ? -1.991 -2.783 5.975 1.00 98.44 174 ALA A CA 1
ATOM 1372 C C . ALA A 1 174 ? -1.963 -3.598 4.670 1.00 98.44 174 ALA A C 1
ATOM 1374 O O . ALA A 1 174 ? -1.036 -3.442 3.878 1.00 98.44 174 ALA A O 1
ATOM 1375 N N . GLN A 1 175 ? -2.981 -4.420 4.398 1.00 98.38 175 GLN A N 1
ATOM 1376 C CA . GLN A 1 175 ? -3.082 -5.194 3.156 1.00 98.38 175 GLN A CA 1
ATOM 1377 C C . GLN A 1 175 ? -3.232 -4.283 1.923 1.00 98.38 175 GLN A C 1
ATOM 1379 O O . GLN A 1 175 ? -2.549 -4.485 0.919 1.00 98.38 175 GLN A O 1
ATOM 1384 N N . VAL A 1 176 ? -4.074 -3.246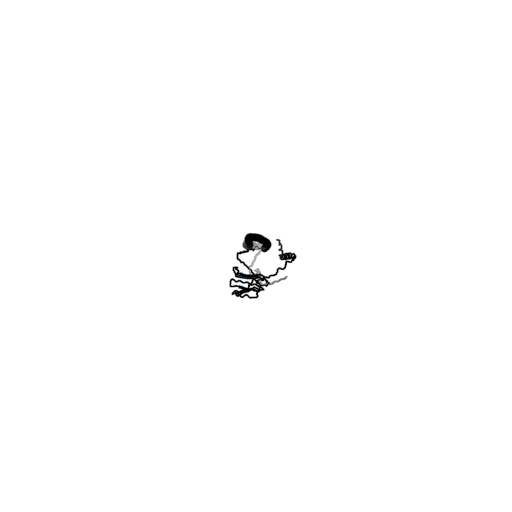 2.001 1.00 98.25 176 VAL A N 1
ATOM 1385 C CA . VAL A 1 176 ? -4.229 -2.231 0.945 1.00 98.25 176 VAL A CA 1
ATOM 1386 C C . VAL A 1 176 ? -2.922 -1.468 0.727 1.00 98.25 176 VAL A C 1
ATOM 1388 O O . VAL A 1 176 ? -2.544 -1.222 -0.418 1.00 98.25 176 VAL A O 1
ATOM 1391 N N . LYS A 1 177 ? -2.197 -1.138 1.803 1.00 98.50 177 LYS A N 1
ATOM 1392 C CA . LYS A 1 177 ? -0.873 -0.515 1.718 1.00 98.50 177 LYS A CA 1
ATOM 1393 C C . LYS A 1 177 ? 0.148 -1.430 1.030 1.00 98.50 177 LYS A C 1
ATOM 1395 O O . LYS A 1 177 ? 0.825 -0.958 0.123 1.00 98.50 177 LYS A O 1
ATOM 1400 N N . MET A 1 178 ? 0.216 -2.714 1.392 1.00 98.38 178 MET A N 1
ATOM 1401 C CA . MET A 1 178 ? 1.098 -3.691 0.736 1.00 98.38 178 MET A CA 1
ATOM 1402 C C . MET A 1 178 ? 0.800 -3.800 -0.764 1.00 98.38 178 MET A C 1
ATOM 1404 O O . MET A 1 178 ? 1.701 -3.601 -1.573 1.00 98.38 178 MET A O 1
ATOM 1408 N N . TYR A 1 179 ? -0.465 -4.005 -1.155 1.00 98.00 179 TYR A N 1
ATOM 1409 C CA . TYR A 1 179 ? -0.839 -4.062 -2.574 1.00 98.00 179 TYR A CA 1
ATOM 1410 C C . TYR A 1 179 ? -0.539 -2.760 -3.320 1.00 98.00 179 TYR A C 1
ATOM 1412 O O . TYR A 1 179 ? -0.156 -2.797 -4.489 1.00 98.00 179 TYR A O 1
ATOM 1420 N N . LYS A 1 180 ? -0.681 -1.602 -2.664 1.00 98.50 180 LYS A N 1
ATOM 1421 C CA . LYS A 1 180 ? -0.289 -0.318 -3.246 1.00 98.50 180 LYS A CA 1
ATOM 1422 C C . LYS A 1 180 ? 1.227 -0.249 -3.469 1.00 98.50 180 LYS A C 1
ATOM 1424 O O . LYS A 1 180 ? 1.648 0.126 -4.559 1.00 98.50 180 LYS A O 1
ATOM 1429 N N . GLU A 1 181 ? 2.034 -0.614 -2.476 1.00 98.56 181 GLU A N 1
ATOM 1430 C CA . GLU A 1 181 ? 3.499 -0.578 -2.570 1.00 98.56 181 GLU A CA 1
ATOM 1431 C C . GLU A 1 181 ? 4.030 -1.583 -3.609 1.00 98.56 181 GLU A C 1
ATOM 1433 O O . GLU A 1 181 ? 4.938 -1.248 -4.367 1.00 98.56 181 GLU A O 1
ATOM 1438 N N . GLU A 1 182 ? 3.434 -2.774 -3.720 1.00 98.38 182 GLU A N 1
ATOM 1439 C CA . GLU A 1 182 ? 3.721 -3.761 -4.775 1.00 98.38 182 GLU A CA 1
ATOM 1440 C C . GLU A 1 182 ? 3.338 -3.244 -6.176 1.00 98.38 182 GLU A C 1
ATOM 1442 O O . GLU A 1 182 ? 4.082 -3.417 -7.150 1.00 98.38 182 GLU A O 1
ATOM 1447 N N . LEU A 1 183 ? 2.195 -2.563 -6.297 1.00 98.06 183 LEU A N 1
ATOM 1448 C CA . LEU A 1 183 ? 1.744 -1.958 -7.550 1.00 98.06 183 LEU A CA 1
ATOM 1449 C C . LEU A 1 183 ? 2.665 -0.804 -7.980 1.00 98.06 183 LEU A C 1
ATOM 1451 O O . LEU A 1 183 ? 3.088 -0.749 -9.134 1.00 98.06 183 LEU A O 1
ATOM 1455 N N . GLU A 1 184 ? 3.032 0.086 -7.055 1.00 98.06 184 GLU A N 1
ATOM 1456 C CA . GLU A 1 184 ? 3.976 1.181 -7.305 1.00 98.06 184 GLU A CA 1
ATOM 1457 C C . GLU A 1 184 ? 5.364 0.641 -7.691 1.00 98.06 184 GLU A C 1
ATOM 1459 O O . GLU A 1 184 ? 5.930 1.091 -8.689 1.00 98.06 184 GLU A O 1
ATOM 1464 N N . GLN A 1 185 ? 5.875 -0.386 -7.000 1.00 98.56 185 GLN A N 1
ATOM 1465 C CA . GLN A 1 185 ? 7.137 -1.058 -7.346 1.00 98.56 185 GLN A CA 1
ATOM 1466 C C . GLN A 1 185 ? 7.103 -1.707 -8.737 1.00 98.56 185 GLN A C 1
ATOM 1468 O O . GLN A 1 185 ? 8.042 -1.538 -9.518 1.00 98.56 185 GLN A O 1
ATOM 1473 N N . THR A 1 186 ? 6.031 -2.426 -9.086 1.00 98.06 186 THR A N 1
ATOM 1474 C CA . THR A 1 186 ? 5.928 -3.087 -10.400 1.00 98.06 186 THR A CA 1
ATOM 1475 C C . THR A 1 186 ? 5.753 -2.094 -11.549 1.00 98.06 186 THR A C 1
ATOM 1477 O O . THR A 1 186 ? 6.275 -2.347 -12.638 1.00 98.06 186 THR A O 1
ATOM 1480 N N . TYR A 1 187 ? 5.104 -0.944 -11.334 1.00 98.25 187 TYR A N 1
ATOM 1481 C CA . TYR A 1 187 ? 5.123 0.152 -12.308 1.00 98.25 187 TYR A CA 1
ATOM 1482 C C . TYR A 1 187 ? 6.503 0.810 -12.413 1.00 98.25 187 TYR A C 1
ATOM 1484 O O . TYR A 1 187 ? 6.973 1.010 -13.532 1.00 98.25 187 TYR A O 1
ATOM 1492 N N . HIS A 1 188 ? 7.195 1.073 -11.300 1.00 98.44 188 HIS A N 1
ATOM 1493 C CA . HIS A 1 188 ? 8.554 1.629 -11.330 1.00 98.44 188 HIS A CA 1
ATOM 1494 C C . HIS A 1 188 ? 9.537 0.715 -12.076 1.00 98.44 188 HIS A C 1
ATOM 1496 O O . HIS A 1 188 ? 10.304 1.189 -12.912 1.00 98.44 188 HIS A O 1
ATOM 1502 N N . ALA A 1 189 ? 9.472 -0.598 -11.835 1.00 98.44 189 ALA A N 1
ATOM 1503 C CA . ALA A 1 189 ? 10.302 -1.586 -12.518 1.00 98.44 189 ALA A CA 1
ATOM 1504 C C . ALA A 1 189 ? 10.016 -1.649 -14.030 1.00 98.44 189 ALA A C 1
ATOM 1506 O O . ALA A 1 189 ? 10.951 -1.733 -14.825 1.00 98.44 189 ALA A O 1
ATOM 1507 N N . LYS A 1 190 ? 8.743 -1.561 -14.446 1.00 98.38 190 LYS A N 1
ATOM 1508 C CA . LYS A 1 190 ? 8.361 -1.483 -15.869 1.00 98.38 190 LYS A CA 1
ATOM 1509 C C . LYS A 1 190 ? 8.848 -0.190 -16.524 1.00 98.38 190 LYS A C 1
ATOM 1511 O O . LYS A 1 190 ? 9.354 -0.242 -17.642 1.00 98.38 190 LYS A O 1
ATOM 1516 N N . LEU A 1 191 ? 8.722 0.945 -15.834 1.00 98.12 191 LEU A N 1
ATOM 1517 C CA . LEU A 1 191 ? 9.184 2.243 -16.327 1.00 98.12 191 LEU A CA 1
ATOM 1518 C C . LEU A 1 191 ? 10.705 2.267 -16.493 1.00 98.12 191 LEU A C 1
ATOM 1520 O O . LEU A 1 191 ? 11.168 2.613 -17.573 1.00 98.12 191 LEU A O 1
ATOM 1524 N N . GLU A 1 192 ? 11.482 1.830 -15.498 1.00 98.19 192 GLU A N 1
ATOM 1525 C CA . GLU A 1 192 ? 12.945 1.756 -15.629 1.00 98.19 192 GLU A CA 1
ATOM 1526 C C . GLU A 1 192 ? 13.394 0.723 -16.668 1.00 98.19 192 GLU A C 1
ATOM 1528 O O . GLU A 1 192 ? 14.331 0.989 -17.415 1.00 98.19 192 GLU A O 1
ATOM 1533 N N . ASN A 1 193 ? 12.712 -0.420 -16.802 1.00 98.06 193 ASN A N 1
ATOM 1534 C CA . ASN A 1 193 ? 13.028 -1.383 -17.860 1.00 98.06 193 ASN A CA 1
ATOM 1535 C C . ASN A 1 193 ? 12.802 -0.786 -19.263 1.00 98.06 193 ASN A C 1
ATOM 1537 O O . ASN A 1 193 ? 13.674 -0.900 -20.124 1.00 98.06 193 ASN A O 1
ATOM 1541 N N . ALA A 1 194 ? 11.689 -0.073 -19.472 1.00 97.81 194 ALA A N 1
ATOM 1542 C CA . ALA A 1 194 ? 11.426 0.652 -20.714 1.00 97.81 194 ALA A CA 1
ATOM 1543 C C . ALA A 1 194 ? 12.424 1.806 -20.941 1.00 97.81 194 ALA A C 1
ATOM 1545 O O . ALA A 1 194 ? 12.888 2.001 -22.065 1.00 97.81 194 ALA A O 1
ATOM 1546 N N . ARG A 1 195 ? 12.807 2.531 -1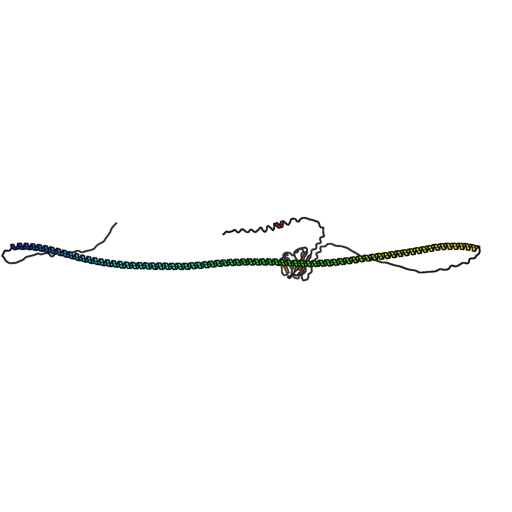9.879 1.00 98.12 195 ARG A N 1
ATOM 1547 C CA . ARG A 1 195 ? 13.809 3.610 -19.908 1.00 98.12 195 ARG A CA 1
ATOM 1548 C C . ARG A 1 195 ? 15.171 3.076 -20.361 1.00 98.12 195 ARG A C 1
ATOM 1550 O O . ARG A 1 195 ? 15.719 3.566 -21.344 1.00 98.12 195 ARG A O 1
ATOM 1557 N N . LEU A 1 196 ? 15.655 2.012 -19.719 1.00 98.19 196 LEU A N 1
ATOM 1558 C CA . LEU A 1 196 ? 16.914 1.335 -20.045 1.00 98.19 196 LEU A CA 1
ATOM 1559 C C . LEU A 1 196 ? 16.885 0.696 -21.442 1.00 98.19 196 LEU A C 1
ATOM 1561 O O . LEU A 1 196 ? 17.865 0.793 -22.175 1.00 98.19 196 LEU A O 1
ATOM 1565 N N . SER A 1 197 ? 15.765 0.089 -21.853 1.00 97.19 197 SER A N 1
ATOM 1566 C CA . SER A 1 197 ? 15.602 -0.428 -23.219 1.00 97.19 197 SER A CA 1
ATOM 1567 C C . SER A 1 197 ? 15.669 0.696 -24.259 1.00 97.19 197 SER A C 1
ATOM 1569 O O . SER A 1 197 ? 16.364 0.557 -25.264 1.00 97.19 197 SER A O 1
ATOM 1571 N N . SER A 1 198 ? 15.036 1.844 -23.996 1.00 97.12 198 SER A N 1
ATOM 1572 C CA . SER A 1 198 ? 15.124 3.025 -24.861 1.00 97.12 198 SER A CA 1
ATOM 1573 C C . SER A 1 198 ? 16.543 3.602 -24.920 1.00 97.12 198 SER A C 1
ATOM 1575 O O . SER A 1 198 ? 16.987 4.004 -25.995 1.00 97.12 198 SER A O 1
ATOM 1577 N N . GLU A 1 199 ? 17.278 3.625 -23.804 1.00 98.00 199 GLU A N 1
ATOM 1578 C CA . GLU A 1 199 ? 18.684 4.053 -23.762 1.00 98.00 199 GLU A CA 1
ATOM 1579 C C . GLU A 1 199 ? 19.590 3.099 -24.560 1.00 98.00 199 GLU A C 1
ATOM 1581 O O . GLU A 1 199 ? 20.372 3.558 -25.394 1.00 98.00 199 GLU A O 1
ATOM 1586 N N . MET A 1 200 ? 19.425 1.781 -24.399 1.00 97.50 200 MET A N 1
ATOM 1587 C CA . MET A 1 200 ? 20.154 0.765 -25.170 1.00 97.50 200 MET A CA 1
ATOM 1588 C C . MET A 1 200 ? 19.854 0.842 -26.672 1.00 97.50 200 MET A C 1
ATOM 1590 O O . MET A 1 200 ? 20.779 0.829 -27.484 1.00 97.50 200 MET A O 1
ATOM 1594 N N . ASN A 1 201 ? 18.582 0.992 -27.055 1.00 97.56 201 ASN A N 1
ATOM 1595 C CA . ASN A 1 201 ? 18.185 1.159 -28.454 1.00 97.56 201 ASN A CA 1
ATOM 1596 C C . ASN A 1 201 ? 18.778 2.449 -29.045 1.00 97.56 201 ASN A C 1
ATOM 1598 O O . ASN A 1 201 ? 19.300 2.433 -30.157 1.00 97.56 201 ASN A O 1
ATOM 1602 N N . THR A 1 202 ? 18.776 3.550 -28.285 1.00 98.12 202 THR A N 1
ATOM 1603 C CA . THR A 1 202 ? 19.394 4.821 -28.704 1.00 98.12 202 THR A CA 1
ATOM 1604 C C . THR A 1 202 ? 20.910 4.677 -28.877 1.00 98.12 202 THR A C 1
ATOM 1606 O O . THR A 1 202 ? 21.465 5.157 -29.864 1.00 98.12 202 THR A O 1
ATOM 1609 N N . SER A 1 203 ? 21.586 3.969 -27.967 1.00 97.81 203 SER A N 1
ATOM 1610 C CA . SER A 1 203 ? 23.020 3.673 -28.073 1.00 97.81 203 SER A CA 1
ATOM 1611 C C . SER A 1 203 ? 23.346 2.816 -29.303 1.00 97.81 203 SER A C 1
ATOM 1613 O O . SER A 1 203 ? 24.288 3.135 -30.026 1.00 97.81 203 SER A O 1
ATOM 1615 N N . SER A 1 204 ? 22.542 1.788 -29.592 1.00 97.00 204 SER A N 1
ATOM 1616 C CA . SER A 1 204 ? 22.707 0.939 -30.779 1.00 97.00 204 SER A CA 1
ATOM 1617 C C . SER A 1 204 ? 22.475 1.710 -32.086 1.00 97.00 204 SER A C 1
ATOM 1619 O O . SER A 1 204 ? 23.272 1.589 -33.017 1.00 97.00 204 SER A O 1
ATOM 1621 N N . VAL A 1 205 ? 21.450 2.570 -32.137 1.00 97.94 205 VAL A N 1
ATOM 1622 C CA . VAL A 1 205 ? 21.187 3.460 -33.283 1.00 97.94 205 VAL A CA 1
ATOM 1623 C C . VAL A 1 205 ? 22.330 4.458 -33.497 1.00 97.94 205 VAL A C 1
ATOM 1625 O O . VAL A 1 205 ? 22.680 4.735 -34.644 1.00 97.94 205 VAL A O 1
ATOM 1628 N N . ASN A 1 206 ? 22.948 4.968 -32.427 1.00 97.94 206 ASN A N 1
ATOM 1629 C CA . ASN A 1 206 ? 24.112 5.847 -32.539 1.00 97.94 206 ASN A CA 1
ATOM 1630 C C . ASN A 1 206 ? 25.341 5.104 -33.096 1.00 97.94 206 ASN A C 1
ATOM 1632 O O . ASN A 1 206 ? 25.927 5.600 -34.053 1.00 97.94 206 ASN A O 1
ATOM 1636 N N . SER A 1 207 ? 25.660 3.894 -32.610 1.00 97.69 207 SER A N 1
ATOM 1637 C CA . SER A 1 207 ? 26.750 3.062 -33.168 1.00 97.69 207 SER A CA 1
ATOM 1638 C C . SER A 1 207 ? 26.552 2.805 -34.665 1.00 97.69 207 SER A C 1
ATOM 1640 O O . SER A 1 207 ? 27.407 3.147 -35.478 1.00 97.69 207 SER A O 1
ATOM 1642 N N . ALA A 1 208 ? 25.366 2.329 -35.060 1.00 97.69 208 ALA A N 1
ATOM 1643 C CA . ALA A 1 208 ? 25.045 2.074 -36.464 1.00 97.69 208 ALA A CA 1
ATOM 1644 C C . ALA A 1 208 ? 25.107 3.349 -37.334 1.00 97.69 208 ALA A C 1
ATOM 1646 O O . ALA A 1 208 ? 25.444 3.292 -38.519 1.00 97.69 208 ALA A O 1
ATOM 1647 N N . ARG A 1 209 ? 24.807 4.522 -36.759 1.00 97.88 209 ARG A N 1
ATOM 1648 C CA . ARG A 1 209 ? 24.920 5.823 -37.435 1.00 97.88 209 ARG A CA 1
ATOM 1649 C C . ARG A 1 209 ? 26.373 6.284 -37.582 1.00 97.88 209 ARG A C 1
ATOM 1651 O O . ARG A 1 209 ? 26.699 6.888 -38.605 1.00 97.88 209 ARG A O 1
ATOM 1658 N N . GLU A 1 210 ? 27.225 6.005 -36.603 1.00 98.00 210 GLU A N 1
ATOM 1659 C CA . GLU A 1 210 ? 28.667 6.276 -36.641 1.00 98.00 210 GLU A CA 1
ATOM 1660 C C . GLU A 1 210 ? 29.363 5.359 -37.662 1.00 98.00 210 GLU A C 1
ATOM 1662 O O . GLU A 1 210 ? 30.049 5.853 -38.558 1.00 98.00 210 GLU A O 1
ATOM 1667 N N . GLU A 1 211 ? 29.067 4.057 -37.648 1.00 97.94 211 GLU A N 1
ATOM 1668 C CA . GLU A 1 211 ? 29.519 3.082 -38.654 1.00 97.94 211 GLU A CA 1
ATOM 1669 C C . GLU A 1 211 ? 29.073 3.471 -40.079 1.00 97.94 211 GLU A C 1
ATOM 1671 O O . GLU A 1 211 ? 29.862 3.437 -41.031 1.00 97.94 211 GLU A O 1
ATOM 1676 N N . LEU A 1 212 ? 27.821 3.922 -40.241 1.00 98.00 212 LEU A N 1
ATOM 1677 C CA . LEU A 1 212 ? 27.316 4.442 -41.514 1.00 98.00 212 LEU A CA 1
ATOM 1678 C C . LEU A 1 212 ? 28.071 5.708 -41.952 1.00 98.00 212 LEU A C 1
ATOM 1680 O O . LEU A 1 212 ? 28.385 5.846 -43.136 1.00 98.00 212 LEU A O 1
ATOM 1684 N N . MET A 1 213 ? 28.386 6.619 -41.029 1.00 98.19 213 MET A N 1
ATOM 1685 C CA . MET A 1 213 ? 29.152 7.837 -41.315 1.00 98.19 213 MET A CA 1
ATOM 1686 C C . MET A 1 213 ? 30.593 7.517 -41.739 1.00 98.19 213 MET A C 1
ATOM 1688 O O . MET A 1 213 ? 31.055 8.052 -42.749 1.00 98.19 213 MET A O 1
ATOM 1692 N N . GLU A 1 214 ? 31.267 6.584 -41.060 1.00 97.94 214 GLU A N 1
ATOM 1693 C CA . GLU A 1 214 ? 32.570 6.070 -41.496 1.00 97.94 214 GLU A CA 1
ATOM 1694 C C . GLU A 1 214 ? 32.506 5.441 -42.891 1.00 97.94 214 GLU A C 1
ATOM 1696 O O . GLU A 1 214 ? 33.367 5.706 -43.733 1.00 97.94 214 GLU A O 1
ATOM 1701 N N . SER A 1 215 ? 31.497 4.601 -43.152 1.00 96.81 215 SER A N 1
ATOM 1702 C CA . SER A 1 215 ? 31.357 3.924 -44.444 1.00 96.81 215 SER A CA 1
ATOM 1703 C C . SER A 1 215 ? 31.188 4.928 -45.591 1.00 96.81 215 SER A C 1
ATOM 1705 O O . SER A 1 215 ? 31.826 4.776 -46.633 1.00 96.81 215 SER A O 1
ATOM 1707 N N . ARG A 1 216 ? 30.428 6.011 -45.369 1.00 98.25 216 ARG A N 1
ATOM 1708 C CA . ARG A 1 216 ? 30.256 7.116 -46.324 1.00 98.25 216 ARG A CA 1
ATOM 1709 C C . ARG A 1 216 ? 31.570 7.848 -46.581 1.00 98.25 216 ARG A C 1
ATOM 1711 O O . ARG A 1 216 ? 31.972 7.946 -47.736 1.00 98.25 216 ARG A O 1
ATOM 1718 N N . MET A 1 217 ? 32.300 8.244 -45.535 1.00 98.12 217 MET A N 1
ATOM 1719 C CA . MET A 1 217 ? 33.626 8.869 -45.684 1.00 98.12 217 MET A CA 1
ATOM 1720 C C . MET A 1 217 ? 34.626 7.960 -46.420 1.00 98.12 217 MET A C 1
ATOM 1722 O O . MET A 1 217 ? 35.424 8.427 -47.236 1.00 98.12 217 MET A O 1
ATOM 1726 N N . ARG A 1 218 ? 34.570 6.645 -46.174 1.00 98.31 218 ARG A N 1
ATOM 1727 C CA . ARG A 1 218 ? 35.398 5.634 -46.848 1.00 98.31 218 ARG A CA 1
ATOM 1728 C C . ARG A 1 218 ? 35.045 5.517 -48.338 1.00 98.31 218 ARG A C 1
ATOM 1730 O O . ARG A 1 218 ? 35.952 5.490 -49.168 1.00 98.31 218 ARG A O 1
ATOM 1737 N N . ILE A 1 219 ? 33.754 5.520 -48.682 1.00 98.06 219 ILE A N 1
ATOM 1738 C CA . ILE A 1 219 ? 33.252 5.523 -50.068 1.00 98.06 219 ILE A CA 1
ATOM 1739 C C . ILE A 1 219 ? 33.624 6.823 -50.793 1.00 98.06 219 ILE A C 1
ATOM 1741 O O . ILE A 1 219 ? 34.112 6.764 -51.920 1.00 98.06 219 ILE A O 1
ATOM 1745 N N . GLU A 1 220 ? 33.452 7.986 -50.165 1.00 98.06 220 GLU A N 1
ATOM 1746 C CA . GLU A 1 220 ? 33.817 9.294 -50.730 1.00 98.06 220 GLU A CA 1
ATOM 1747 C C . GLU A 1 220 ? 35.328 9.384 -50.999 1.00 98.06 220 GLU A C 1
ATOM 1749 O O . GLU A 1 220 ? 35.748 9.759 -52.098 1.00 98.06 220 GLU A O 1
ATOM 1754 N N . SER A 1 221 ? 36.153 8.943 -50.042 1.00 98.31 221 SER A N 1
ATOM 1755 C CA . SER A 1 221 ? 37.610 8.864 -50.196 1.00 98.31 221 SER A CA 1
ATOM 1756 C C . SER A 1 221 ? 38.018 7.957 -51.362 1.00 98.31 221 SER A C 1
ATOM 1758 O O . SER A 1 221 ? 38.742 8.403 -52.256 1.00 98.31 221 SER A O 1
ATOM 1760 N N . LEU A 1 222 ? 37.508 6.722 -51.425 1.00 97.88 222 LEU A N 1
ATOM 1761 C CA . LEU A 1 222 ? 37.799 5.793 -52.525 1.00 97.88 222 LEU A CA 1
ATOM 1762 C C . LEU A 1 222 ? 37.287 6.310 -53.878 1.00 97.88 222 LEU A C 1
ATOM 1764 O O . LEU A 1 222 ? 37.985 6.190 -54.883 1.00 97.88 222 LEU A O 1
ATOM 1768 N N . SER A 1 223 ? 36.121 6.958 -53.911 1.00 98.06 223 SER A N 1
ATOM 1769 C CA . SER A 1 223 ? 35.571 7.581 -55.123 1.00 98.06 223 SER A CA 1
ATOM 1770 C C . SER A 1 223 ? 36.452 8.729 -55.622 1.00 98.06 223 SER A C 1
ATOM 1772 O O . SER A 1 223 ? 36.669 8.865 -56.827 1.00 98.06 223 SER A O 1
ATOM 1774 N N . SER A 1 224 ? 37.026 9.525 -54.712 1.00 98.06 224 SER A N 1
ATOM 1775 C CA . SER A 1 224 ? 37.985 10.579 -55.066 1.00 98.06 224 SER A CA 1
ATOM 1776 C C . SER A 1 224 ? 39.289 10.004 -55.642 1.00 98.06 224 SER A C 1
ATOM 1778 O O . SER A 1 224 ? 39.789 10.506 -56.651 1.00 98.06 224 SER A O 1
ATOM 1780 N N . GLN A 1 225 ? 39.793 8.901 -55.075 1.00 98.19 225 GLN A N 1
ATOM 1781 C CA . GLN A 1 225 ? 40.986 8.199 -55.561 1.00 98.19 225 GLN A CA 1
ATOM 1782 C C . GLN A 1 225 ? 40.744 7.582 -56.945 1.00 98.19 225 GLN A C 1
ATOM 1784 O O . GLN A 1 225 ? 41.541 7.802 -57.856 1.00 98.19 225 GLN A O 1
ATOM 1789 N N . LEU A 1 226 ? 39.609 6.903 -57.146 1.00 97.81 226 LEU A N 1
ATOM 1790 C CA . LEU A 1 226 ? 39.194 6.376 -58.451 1.00 97.81 226 LEU A CA 1
ATOM 1791 C C . LEU A 1 226 ? 39.035 7.494 -59.490 1.00 97.81 226 LEU A C 1
ATOM 1793 O O . LEU A 1 226 ? 39.521 7.355 -60.609 1.00 97.81 226 LEU A O 1
ATOM 1797 N N . SER A 1 227 ? 38.426 8.627 -59.123 1.00 97.81 227 SER A N 1
ATOM 1798 C CA . SER A 1 227 ? 38.310 9.798 -60.004 1.00 97.81 227 SER A CA 1
ATOM 1799 C C . SER A 1 227 ? 39.679 10.338 -60.431 1.00 97.81 227 SER A C 1
ATOM 1801 O O . SER A 1 227 ? 39.848 10.746 -61.579 1.00 97.81 227 SER A O 1
ATOM 1803 N N . ASN A 1 228 ? 40.671 10.330 -59.538 1.00 97.88 228 ASN A N 1
ATOM 1804 C CA . ASN A 1 228 ? 42.022 10.798 -59.847 1.00 97.88 228 ASN A CA 1
ATOM 1805 C C . ASN A 1 228 ? 42.791 9.798 -60.723 1.00 97.88 228 ASN A C 1
ATOM 1807 O O . ASN A 1 228 ? 43.281 10.194 -61.778 1.00 97.88 228 ASN A O 1
ATOM 1811 N N . LEU A 1 229 ? 42.769 8.501 -60.395 1.00 97.00 229 LEU A N 1
ATOM 1812 C CA . LEU A 1 229 ? 43.358 7.445 -61.233 1.00 97.00 229 LEU A CA 1
ATOM 1813 C C . LEU A 1 229 ? 42.725 7.392 -62.637 1.00 97.00 229 LEU A C 1
ATOM 1815 O O . LEU A 1 229 ? 43.418 7.157 -63.625 1.00 97.00 229 LEU A O 1
ATOM 1819 N N . GLN A 1 230 ? 41.422 7.672 -62.764 1.00 97.88 230 GLN A N 1
ATOM 1820 C CA . GLN A 1 230 ? 40.756 7.802 -64.065 1.00 97.88 230 GLN A CA 1
ATOM 1821 C C . GLN A 1 230 ? 41.238 9.025 -64.864 1.00 97.88 230 GLN A C 1
ATOM 1823 O O . GLN A 1 230 ? 41.366 8.925 -66.084 1.00 97.88 230 GLN A O 1
ATOM 1828 N N . LYS A 1 231 ? 41.523 10.166 -64.217 1.00 97.88 231 LYS A N 1
ATOM 1829 C CA . LYS A 1 231 ? 42.111 11.347 -64.884 1.00 97.88 231 LYS A CA 1
ATOM 1830 C C . LYS A 1 231 ? 43.542 11.063 -65.337 1.00 97.88 231 LYS A C 1
ATOM 1832 O O . LYS A 1 231 ? 43.873 11.355 -66.480 1.00 97.88 231 LYS A O 1
ATOM 1837 N N . GLU A 1 232 ? 44.355 10.454 -64.477 1.00 97.75 232 GLU A N 1
ATOM 1838 C CA . GLU A 1 232 ? 45.731 10.049 -64.793 1.00 97.75 232 GLU A CA 1
ATOM 1839 C C . GLU A 1 232 ? 45.762 9.054 -65.960 1.00 97.75 232 GLU A C 1
ATOM 1841 O O . GLU A 1 232 ? 46.491 9.258 -66.927 1.00 97.75 232 GLU A O 1
ATOM 1846 N N . SER A 1 233 ? 44.898 8.033 -65.936 1.00 96.50 233 SER A N 1
ATOM 1847 C CA . SER A 1 233 ? 44.758 7.066 -67.029 1.00 96.50 233 SER A CA 1
ATOM 1848 C C . SER A 1 233 ? 44.364 7.730 -68.355 1.00 96.50 233 SER A C 1
ATOM 1850 O O . SER A 1 233 ? 44.975 7.430 -69.382 1.00 96.50 233 SER A O 1
ATOM 1852 N N . ARG A 1 234 ? 43.408 8.674 -68.347 1.00 97.50 234 ARG A N 1
ATOM 1853 C CA . ARG A 1 234 ? 43.030 9.451 -69.543 1.00 97.50 234 ARG A CA 1
ATOM 1854 C C . ARG A 1 234 ? 44.188 10.301 -70.059 1.00 97.50 234 ARG A C 1
ATOM 1856 O O . ARG A 1 234 ? 44.518 10.185 -71.232 1.00 97.50 234 ARG A O 1
ATOM 1863 N N . ALA A 1 235 ? 44.864 11.051 -69.189 1.00 97.69 235 ALA A N 1
ATOM 1864 C CA . ALA A 1 235 ? 46.018 11.867 -69.566 1.00 97.69 235 ALA A CA 1
ATOM 1865 C C . ALA A 1 235 ? 47.173 11.019 -70.136 1.00 97.69 235 ALA A C 1
ATOM 1867 O O . ALA A 1 235 ? 47.832 11.424 -71.093 1.00 97.69 235 ALA A O 1
ATOM 1868 N N . CYS A 1 236 ? 47.403 9.810 -69.609 1.00 96.38 236 CYS A N 1
ATOM 1869 C CA . CYS A 1 236 ? 48.357 8.864 -70.188 1.00 96.38 236 CYS A CA 1
ATOM 1870 C C . CYS A 1 236 ? 47.922 8.352 -71.571 1.00 96.38 236 CYS A C 1
ATOM 1872 O O . CYS A 1 236 ? 48.770 8.236 -72.453 1.00 96.38 236 CYS A O 1
ATOM 1874 N N . LEU A 1 237 ? 46.634 8.064 -71.786 1.00 97.56 237 LEU A N 1
ATOM 1875 C CA . LEU A 1 237 ? 46.109 7.627 -73.087 1.00 97.56 237 LEU A CA 1
ATOM 1876 C C . LEU A 1 237 ? 46.155 8.746 -74.135 1.00 97.56 237 LEU A C 1
ATOM 1878 O O . LEU A 1 237 ? 46.624 8.511 -75.246 1.00 97.56 237 LEU A O 1
ATOM 1882 N N . GLU A 1 238 ? 45.752 9.964 -73.771 1.00 97.25 238 GLU A N 1
ATOM 1883 C CA . GLU A 1 238 ? 45.895 11.172 -74.594 1.00 97.25 238 GLU A CA 1
ATOM 1884 C C . GLU A 1 238 ? 47.368 11.389 -74.968 1.00 97.25 238 GLU A C 1
ATOM 1886 O O . GLU A 1 238 ? 47.699 11.560 -76.141 1.00 97.25 238 GLU A O 1
ATOM 1891 N N . ARG A 1 239 ? 48.287 11.262 -74.001 1.00 97.31 239 ARG A N 1
ATOM 1892 C CA . ARG A 1 239 ? 49.727 11.401 -74.251 1.00 97.31 239 ARG A CA 1
ATOM 1893 C C . ARG A 1 239 ? 50.311 10.283 -75.125 1.00 97.31 239 ARG A C 1
ATOM 1895 O O . ARG A 1 239 ? 51.261 10.533 -75.867 1.00 97.31 239 ARG A O 1
ATOM 1902 N N . ILE A 1 240 ? 49.771 9.064 -75.064 1.00 97.06 240 ILE A N 1
ATOM 1903 C CA . ILE A 1 240 ? 50.130 7.984 -75.997 1.00 97.06 240 ILE A CA 1
ATOM 1904 C C . ILE A 1 240 ? 49.656 8.344 -77.407 1.00 97.06 240 ILE A C 1
ATOM 1906 O O . ILE A 1 240 ? 50.464 8.293 -78.331 1.00 97.06 240 ILE A O 1
ATOM 1910 N N . GLN A 1 241 ? 48.404 8.786 -77.561 1.00 97.56 241 GLN A N 1
ATOM 1911 C CA . GLN A 1 241 ? 47.858 9.208 -78.854 1.00 97.56 241 GLN A CA 1
ATOM 1912 C C . GLN A 1 241 ? 48.685 10.344 -79.466 1.00 97.56 241 GLN A C 1
ATOM 1914 O O . GLN A 1 241 ? 49.107 10.218 -80.609 1.00 97.56 241 GLN A O 1
ATOM 1919 N N . GLU A 1 242 ? 49.029 11.393 -78.709 1.00 97.50 242 GLU A N 1
ATOM 1920 C CA . GLU A 1 242 ? 49.935 12.460 -79.173 1.00 97.50 242 GLU A CA 1
ATOM 1921 C C . GLU A 1 242 ? 51.269 11.921 -79.718 1.00 97.50 242 GLU A C 1
ATOM 1923 O O . GLU A 1 242 ? 51.765 12.391 -80.745 1.00 97.50 242 GLU A O 1
ATOM 1928 N N . LEU A 1 243 ? 51.875 10.948 -79.029 1.00 96.75 243 LEU A N 1
ATOM 1929 C CA . LEU A 1 243 ? 53.159 10.360 -79.413 1.00 96.75 243 LEU A CA 1
ATOM 1930 C C . LEU A 1 243 ? 53.039 9.451 -80.642 1.00 96.75 243 LEU A C 1
ATOM 1932 O O . LEU A 1 243 ? 53.929 9.472 -81.494 1.00 96.75 243 LEU A O 1
ATOM 1936 N N . GLU A 1 244 ? 51.952 8.692 -80.773 1.00 97.44 244 GLU A N 1
ATOM 1937 C CA . GLU A 1 244 ? 51.650 7.906 -81.974 1.00 97.44 244 GLU A CA 1
ATOM 1938 C C . GLU A 1 244 ? 51.394 8.812 -83.186 1.00 97.44 244 GLU A C 1
ATOM 1940 O O . GLU A 1 244 ? 51.903 8.542 -84.276 1.00 97.44 244 GLU A O 1
ATOM 1945 N N . ASP A 1 245 ? 50.694 9.927 -82.982 1.00 97.38 245 ASP A N 1
ATOM 1946 C CA . ASP A 1 245 ? 50.363 10.919 -84.004 1.00 97.38 245 ASP A CA 1
ATOM 1947 C C . ASP A 1 245 ? 51.615 11.688 -84.472 1.00 97.38 245 ASP A C 1
ATOM 1949 O O . ASP A 1 245 ? 51.818 11.907 -85.669 1.00 97.38 245 ASP A O 1
ATOM 1953 N N . LEU A 1 246 ? 52.522 12.042 -83.551 1.00 97.62 246 LEU A N 1
ATOM 1954 C CA . LEU A 1 246 ? 53.847 12.596 -83.869 1.00 97.62 246 LEU A CA 1
ATOM 1955 C C . LEU A 1 246 ? 54.730 11.580 -84.612 1.00 97.62 246 LEU A C 1
ATOM 1957 O O . LEU A 1 246 ? 55.373 11.929 -85.602 1.00 97.62 246 LEU A O 1
ATOM 1961 N N . LEU A 1 247 ? 54.724 10.315 -84.187 1.00 97.31 247 LEU A N 1
ATOM 1962 C CA . LEU A 1 247 ? 55.460 9.235 -84.845 1.00 97.31 247 LEU A CA 1
ATOM 1963 C C . LEU A 1 247 ? 54.918 8.937 -86.254 1.00 97.31 247 LEU A C 1
ATOM 1965 O O . LEU A 1 247 ? 55.694 8.612 -87.155 1.00 97.31 247 LEU A O 1
ATOM 1969 N N . ALA A 1 248 ? 53.606 9.057 -86.469 1.00 97.06 248 ALA A N 1
ATOM 1970 C CA . ALA A 1 248 ? 52.982 8.958 -87.785 1.00 97.06 248 ALA A CA 1
ATOM 1971 C C . ALA A 1 248 ? 53.395 10.130 -88.690 1.00 97.06 248 ALA A C 1
ATOM 1973 O O . ALA A 1 248 ? 53.854 9.898 -89.811 1.00 97.06 248 ALA A O 1
ATOM 1974 N N . LYS A 1 249 ? 53.334 11.368 -88.180 1.00 97.31 249 LYS A N 1
ATOM 1975 C CA . LYS A 1 249 ? 53.778 12.577 -88.896 1.00 97.31 249 LYS A CA 1
ATOM 1976 C C . LYS A 1 249 ? 55.248 12.484 -89.308 1.00 97.31 249 LYS A C 1
ATOM 1978 O O . LYS A 1 249 ? 55.561 12.775 -90.458 1.00 97.31 249 LYS A O 1
ATOM 1983 N N . GLU A 1 250 ? 56.130 12.000 -88.433 1.00 97.00 250 GLU A N 1
ATOM 1984 C CA . GLU A 1 250 ? 57.556 11.846 -88.750 1.00 97.00 250 GLU A CA 1
ATOM 1985 C C . GLU A 1 250 ? 57.829 10.710 -89.756 1.00 97.00 250 GLU A C 1
ATOM 1987 O O . GLU A 1 250 ? 58.665 10.848 -90.650 1.00 97.00 250 GLU A O 1
ATOM 1992 N N . ARG A 1 251 ? 57.072 9.605 -89.693 1.00 97.44 251 ARG A N 1
ATOM 1993 C CA . ARG A 1 251 ? 57.125 8.533 -90.707 1.00 97.44 251 ARG A CA 1
ATOM 1994 C C . ARG A 1 251 ? 56.671 9.014 -92.083 1.00 97.44 251 ARG A C 1
ATOM 1996 O O . ARG A 1 251 ? 57.283 8.642 -93.084 1.00 97.44 251 ARG A O 1
ATOM 2003 N N . ASP A 1 252 ? 55.620 9.825 -92.149 1.00 96.81 252 ASP A N 1
ATOM 2004 C CA . ASP A 1 252 ? 55.125 10.385 -93.408 1.00 96.81 252 ASP A CA 1
ATOM 2005 C C . ASP A 1 252 ? 56.037 11.499 -93.939 1.00 96.81 252 ASP A C 1
ATOM 2007 O O . ASP A 1 252 ? 56.266 11.561 -95.145 1.00 96.81 252 ASP A O 1
ATOM 2011 N N . ASN A 1 253 ? 56.631 12.315 -93.062 1.00 97.19 253 ASN A N 1
ATOM 2012 C CA . ASN A 1 253 ? 57.693 13.264 -93.404 1.00 97.19 253 ASN A CA 1
ATOM 2013 C C . ASN A 1 253 ? 58.898 12.535 -94.025 1.00 97.19 253 ASN A C 1
ATOM 2015 O O . ASN A 1 253 ? 59.294 12.824 -95.154 1.00 97.19 253 ASN A O 1
ATOM 2019 N N . SER A 1 254 ? 59.392 11.491 -93.352 1.00 95.81 254 SER A N 1
ATOM 2020 C CA . SER A 1 254 ? 60.445 10.607 -93.864 1.00 95.81 254 SER A CA 1
ATOM 2021 C C . SER A 1 254 ? 60.074 9.963 -95.209 1.00 95.81 254 SER A C 1
ATOM 2023 O O . SER A 1 254 ? 60.913 9.893 -96.105 1.00 95.81 254 SER A O 1
ATOM 2025 N N . ARG A 1 255 ? 58.817 9.524 -95.399 1.00 97.19 255 ARG A N 1
ATOM 2026 C CA . ARG A 1 255 ? 58.349 8.954 -96.678 1.00 97.19 255 ARG A CA 1
ATOM 2027 C C . ARG A 1 255 ? 58.315 9.995 -97.801 1.00 97.19 255 ARG A C 1
ATOM 2029 O O . ARG A 1 255 ? 58.699 9.664 -98.917 1.00 97.19 255 ARG A O 1
ATOM 2036 N N . ARG A 1 256 ? 57.890 11.234 -97.523 1.00 96.69 256 ARG A N 1
ATOM 2037 C CA . ARG A 1 256 ? 57.919 12.342 -98.498 1.00 96.69 256 ARG A CA 1
ATOM 2038 C C . ARG A 1 256 ? 59.353 12.660 -98.908 1.00 96.69 256 ARG A C 1
ATOM 2040 O O . ARG A 1 256 ? 59.653 12.611 -100.092 1.00 96.69 256 ARG A O 1
AT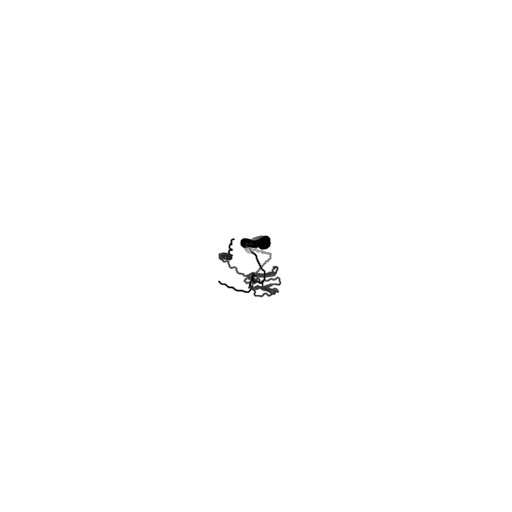OM 2047 N N . MET A 1 257 ? 60.251 12.844 -97.938 1.00 96.12 257 MET A N 1
ATOM 2048 C CA . MET A 1 257 ? 61.674 13.088 -98.198 1.00 96.12 257 MET A CA 1
ATOM 2049 C C . MET A 1 257 ? 62.324 11.963 -99.019 1.00 96.12 257 MET A C 1
ATOM 2051 O O . MET A 1 257 ? 63.103 12.247 -99.926 1.00 96.12 257 MET A O 1
ATOM 2055 N N . LEU A 1 258 ? 61.986 10.695 -98.753 1.00 96.50 258 LEU A N 1
ATOM 2056 C CA . LEU A 1 258 ? 62.422 9.570 -99.589 1.00 96.50 258 LEU A CA 1
ATOM 2057 C C . LEU A 1 258 ? 61.848 9.657 -101.009 1.00 96.50 258 LEU A C 1
ATOM 2059 O O . LEU A 1 258 ? 62.613 9.542 -101.958 1.00 96.50 258 LEU A O 1
ATOM 2063 N N . SER A 1 259 ? 60.548 9.922 -101.166 1.00 96.75 259 SER A N 1
ATOM 2064 C CA . SER A 1 259 ? 59.903 10.064 -102.480 1.00 96.75 259 SER A CA 1
ATOM 2065 C C . SER A 1 259 ? 60.479 11.222 -103.304 1.00 96.75 259 SER A C 1
ATOM 2067 O O . SER A 1 259 ? 60.622 11.090 -104.518 1.00 96.75 259 SER A O 1
ATOM 2069 N N . ASP A 1 260 ? 60.838 12.341 -102.671 1.00 96.62 260 ASP A N 1
ATOM 2070 C CA . ASP A 1 260 ? 61.506 13.463 -103.336 1.00 96.62 260 ASP A CA 1
ATOM 2071 C C . ASP A 1 260 ? 62.930 13.103 -103.769 1.00 96.62 260 ASP A C 1
ATOM 2073 O O . ASP A 1 260 ? 63.333 13.444 -104.879 1.00 96.62 260 ASP A O 1
ATOM 2077 N N . LYS A 1 261 ? 63.681 12.344 -102.958 1.00 95.69 261 LYS A N 1
ATOM 2078 C CA . LYS A 1 261 ? 64.999 11.836 -103.371 1.00 95.69 261 LYS A CA 1
ATOM 2079 C C . LYS A 1 261 ? 64.917 10.725 -104.415 1.00 95.69 261 LYS A C 1
ATOM 2081 O O . LYS A 1 261 ? 65.796 10.645 -105.267 1.00 95.69 261 LYS A O 1
ATOM 2086 N N . GLU A 1 262 ? 63.866 9.912 -104.423 1.00 96.25 262 GLU A N 1
ATOM 2087 C CA . GLU A 1 262 ? 63.602 8.953 -105.502 1.00 96.25 262 GLU A CA 1
ATOM 2088 C C . GLU A 1 262 ? 63.260 9.667 -106.818 1.00 96.25 262 GLU A C 1
ATOM 2090 O O . GLU A 1 262 ? 63.757 9.247 -107.865 1.00 96.25 262 GLU A O 1
ATOM 2095 N N . ARG A 1 263 ? 62.512 10.781 -106.759 1.00 96.44 263 ARG A N 1
ATOM 2096 C CA . ARG A 1 263 ? 62.237 11.669 -107.900 1.00 96.44 263 ARG A CA 1
ATOM 2097 C C . ARG A 1 263 ? 63.503 12.364 -108.411 1.00 96.44 263 ARG A C 1
ATOM 2099 O O . ARG A 1 263 ? 63.801 12.233 -109.592 1.00 96.44 263 ARG A O 1
ATOM 2106 N N . GLU A 1 264 ? 64.293 13.013 -107.552 1.00 96.44 264 GLU A N 1
ATOM 2107 C CA . GLU A 1 264 ? 65.588 13.610 -107.939 1.00 96.44 264 GLU A CA 1
ATOM 2108 C C . GLU A 1 264 ? 66.520 12.566 -108.584 1.00 96.44 264 GLU A C 1
ATOM 2110 O O . GLU A 1 264 ? 67.155 12.816 -109.608 1.00 96.44 264 GLU A O 1
ATOM 2115 N N . MET A 1 265 ? 66.569 11.351 -108.027 1.00 95.19 265 MET A N 1
ATOM 2116 C CA . MET A 1 265 ? 67.344 10.242 -108.590 1.00 95.19 265 MET A CA 1
ATOM 2117 C C . MET A 1 265 ? 66.759 9.684 -109.896 1.00 95.19 265 MET A C 1
ATOM 2119 O O . MET A 1 265 ? 67.486 9.018 -110.630 1.00 95.19 265 MET A O 1
ATOM 2123 N N . ALA A 1 266 ? 65.474 9.885 -110.196 1.00 95.69 266 ALA A N 1
ATOM 2124 C CA . ALA A 1 266 ? 64.898 9.591 -111.509 1.00 95.69 266 ALA A CA 1
ATOM 2125 C C . ALA A 1 266 ? 65.279 10.686 -112.515 1.00 95.69 266 ALA A C 1
ATOM 2127 O O . ALA A 1 266 ? 65.890 10.373 -113.530 1.00 95.69 266 ALA A O 1
ATOM 2128 N N . GLU A 1 267 ? 65.070 11.957 -112.166 1.00 96.44 267 GLU A N 1
ATOM 2129 C CA . GLU A 1 267 ? 65.427 13.124 -112.985 1.00 96.44 267 GLU A CA 1
ATOM 2130 C C . GLU A 1 267 ? 66.911 13.105 -113.408 1.00 96.44 267 GLU A C 1
ATOM 2132 O O . GLU A 1 267 ? 67.225 13.337 -114.574 1.00 96.44 267 GLU A O 1
ATOM 2137 N N . ILE A 1 268 ? 67.830 12.737 -112.505 1.00 95.62 268 ILE A N 1
ATOM 2138 C CA . ILE A 1 268 ? 69.263 12.579 -112.819 1.00 95.62 268 ILE A CA 1
ATOM 2139 C C . ILE A 1 268 ? 69.531 11.387 -113.760 1.00 95.62 268 ILE A C 1
ATOM 2141 O O . ILE A 1 268 ? 70.410 11.472 -114.620 1.00 95.62 268 ILE A O 1
ATOM 2145 N N . ARG A 1 269 ? 68.795 10.271 -113.633 1.00 95.88 269 ARG A N 1
ATOM 2146 C CA . ARG A 1 269 ? 68.928 9.124 -114.555 1.00 95.88 269 ARG A CA 1
ATOM 2147 C C . ARG A 1 269 ? 68.402 9.464 -115.943 1.00 95.88 269 ARG A C 1
ATOM 2149 O O . ARG A 1 269 ? 69.049 9.096 -116.916 1.00 95.88 269 ARG A O 1
ATOM 2156 N N . ASP A 1 270 ? 67.288 10.182 -116.028 1.00 96.12 270 ASP A N 1
ATOM 2157 C CA . ASP A 1 270 ? 66.685 10.591 -117.295 1.00 96.12 270 ASP A CA 1
ATOM 2158 C C . ASP A 1 270 ? 67.574 11.620 -118.010 1.00 96.12 270 ASP A C 1
ATOM 2160 O O . ASP A 1 270 ? 67.842 11.469 -119.198 1.00 96.12 270 ASP A O 1
ATOM 2164 N N . GLN A 1 271 ? 68.154 12.583 -117.280 1.00 96.44 271 GLN A N 1
ATOM 2165 C CA . GLN A 1 271 ? 69.183 13.493 -117.809 1.00 96.44 271 GLN A CA 1
ATOM 2166 C C . GLN A 1 271 ? 70.427 12.740 -118.309 1.00 96.44 271 GLN A C 1
ATOM 2168 O O . GLN A 1 271 ? 70.948 13.047 -119.380 1.00 96.44 271 GLN A O 1
ATOM 2173 N N . MET A 1 272 ? 70.901 11.732 -117.568 1.00 94.38 272 MET A N 1
ATOM 2174 C CA . MET A 1 272 ? 72.028 10.891 -117.989 1.00 94.38 272 MET A CA 1
ATOM 2175 C C . MET A 1 272 ? 71.684 10.051 -119.232 1.00 94.38 272 MET A C 1
ATOM 2177 O O . MET A 1 272 ? 72.516 9.910 -120.125 1.00 94.38 272 MET A O 1
ATOM 2181 N N . GLN A 1 273 ? 70.464 9.516 -119.320 1.00 95.31 273 GLN A N 1
ATOM 2182 C CA . GLN A 1 273 ? 69.992 8.751 -120.475 1.00 95.31 273 GLN A CA 1
ATOM 2183 C C . GLN A 1 273 ? 69.790 9.645 -121.708 1.00 95.31 273 GLN A C 1
ATOM 2185 O O . GLN A 1 273 ? 70.105 9.222 -122.821 1.00 95.31 273 GLN A O 1
ATOM 2190 N N . GLN A 1 274 ? 69.334 10.886 -121.516 1.00 96.00 274 GLN A N 1
ATOM 2191 C CA . GLN A 1 274 ? 69.278 11.899 -122.565 1.00 96.00 274 GLN A CA 1
ATOM 2192 C C . GLN A 1 274 ? 70.687 12.236 -123.065 1.00 96.00 274 GLN A C 1
ATOM 2194 O O . GLN A 1 274 ? 70.927 12.141 -124.262 1.00 96.00 274 GLN A O 1
ATOM 2199 N N . GLN A 1 275 ? 71.645 12.506 -122.169 1.00 95.19 275 GLN A N 1
ATOM 2200 C CA . GLN A 1 275 ? 73.043 12.725 -122.562 1.00 95.19 275 GLN A CA 1
ATOM 2201 C C . GLN A 1 275 ? 73.623 11.537 -123.339 1.00 95.19 275 GLN A C 1
ATOM 2203 O O . GLN A 1 275 ? 74.315 11.751 -124.329 1.00 95.19 275 GLN A O 1
ATOM 2208 N N . LEU A 1 276 ? 73.339 10.293 -122.933 1.00 95.44 276 LEU A N 1
ATOM 2209 C CA . LEU A 1 276 ? 73.754 9.109 -123.692 1.00 95.44 276 LEU A CA 1
ATOM 2210 C C . LEU A 1 276 ? 73.147 9.093 -125.102 1.00 95.44 276 LEU A C 1
ATOM 2212 O O . LEU A 1 276 ? 73.880 8.857 -126.056 1.00 95.44 276 LEU A O 1
ATOM 2216 N N . SER A 1 277 ? 71.860 9.418 -125.252 1.00 95.06 277 SER A N 1
ATOM 2217 C CA . SER A 1 277 ? 71.218 9.502 -126.569 1.00 95.06 277 SER A CA 1
ATOM 2218 C C . SER A 1 277 ? 71.754 10.659 -127.422 1.00 95.06 277 SER A C 1
ATOM 2220 O O . SER A 1 277 ? 71.918 10.496 -128.629 1.00 95.06 277 SER A O 1
ATOM 2222 N N . ASP A 1 278 ? 72.078 11.805 -126.823 1.00 94.88 278 ASP A N 1
ATOM 2223 C CA . ASP A 1 278 ? 72.703 12.937 -127.517 1.00 94.88 278 ASP A CA 1
ATOM 2224 C C . ASP A 1 278 ? 74.137 12.583 -127.967 1.00 94.88 278 ASP A C 1
ATOM 2226 O O . ASP A 1 278 ? 74.551 12.941 -129.071 1.00 94.88 278 ASP A O 1
ATOM 2230 N N . TYR A 1 279 ? 74.886 11.816 -127.162 1.00 94.19 279 TYR A N 1
ATOM 2231 C CA . TYR A 1 279 ? 76.189 11.261 -127.550 1.00 94.19 279 TYR A CA 1
ATOM 2232 C C . TYR A 1 279 ? 76.081 10.188 -128.644 1.00 94.19 279 TYR A C 1
ATOM 2234 O O . TYR A 1 279 ? 76.951 10.142 -129.511 1.00 94.19 279 TYR A O 1
ATOM 2242 N N . GLU A 1 280 ? 75.043 9.347 -128.638 1.00 93.94 280 GLU A N 1
ATOM 2243 C CA . GLU A 1 280 ? 74.777 8.366 -129.702 1.00 93.94 280 GLU A CA 1
ATOM 2244 C C . GLU A 1 280 ? 74.407 9.065 -131.020 1.00 93.94 280 GLU A C 1
ATOM 2246 O O . GLU A 1 280 ? 75.020 8.785 -132.046 1.00 93.94 280 GLU A O 1
ATOM 2251 N N . GLN A 1 281 ? 73.517 10.062 -130.991 1.00 94.19 281 GLN A N 1
ATOM 2252 C CA . GLN A 1 281 ? 73.193 10.894 -132.159 1.00 94.19 281 GLN A CA 1
ATOM 2253 C C . GLN A 1 281 ? 74.428 11.633 -132.703 1.00 94.19 281 GLN A C 1
ATOM 2255 O O . GLN A 1 281 ? 74.654 11.676 -133.913 1.00 94.19 281 GLN A O 1
ATOM 2260 N N . LEU A 1 282 ? 75.264 12.191 -131.820 1.00 94.81 282 LEU A N 1
ATOM 2261 C CA . LEU A 1 282 ? 76.517 12.839 -132.213 1.00 94.81 282 LEU A CA 1
ATOM 2262 C C . LEU A 1 282 ? 77.533 11.833 -132.778 1.00 94.81 282 LEU A C 1
ATOM 2264 O O . LEU A 1 282 ? 78.282 12.176 -133.694 1.00 94.81 282 LEU A O 1
ATOM 2268 N N . LEU A 1 283 ? 77.553 10.594 -132.275 1.00 93.56 283 LEU A N 1
ATOM 2269 C CA . LEU A 1 283 ? 78.366 9.508 -132.819 1.00 93.56 283 LEU A CA 1
ATOM 2270 C C . LEU A 1 283 ? 77.876 9.083 -134.208 1.00 93.56 283 LEU A C 1
ATOM 2272 O O . LEU A 1 283 ? 78.711 8.924 -135.092 1.00 93.56 283 LEU A O 1
ATOM 2276 N N . ASP A 1 284 ? 76.568 8.973 -134.435 1.00 94.50 284 ASP A N 1
ATOM 2277 C CA . ASP A 1 284 ? 75.991 8.662 -135.749 1.00 94.50 284 ASP A CA 1
ATOM 2278 C C . ASP A 1 284 ? 76.293 9.765 -136.773 1.00 94.50 284 ASP A C 1
ATOM 2280 O O . ASP A 1 284 ? 76.756 9.473 -137.878 1.00 94.50 284 ASP A O 1
ATOM 2284 N N . VAL A 1 285 ? 76.155 11.042 -136.394 1.00 93.94 285 VAL A N 1
ATOM 2285 C CA . VAL A 1 285 ? 76.603 12.177 -137.225 1.00 93.94 285 VAL A CA 1
ATOM 2286 C C . VAL A 1 285 ? 78.110 12.097 -137.489 1.00 93.94 285 VAL A C 1
ATOM 2288 O O . VAL A 1 285 ? 78.557 12.310 -138.615 1.00 93.94 285 VAL A O 1
ATOM 2291 N N . LYS A 1 286 ? 78.918 11.733 -136.487 1.00 93.69 286 LYS A N 1
ATOM 2292 C CA . LYS A 1 286 ? 80.367 11.557 -136.648 1.00 93.69 286 LYS A CA 1
ATOM 2293 C C . LYS A 1 286 ? 80.718 10.367 -137.550 1.00 93.69 286 LYS A C 1
ATOM 2295 O O . LYS A 1 286 ? 81.715 10.439 -138.264 1.00 93.69 286 LYS A O 1
ATOM 2300 N N . LEU A 1 287 ? 79.927 9.294 -137.547 1.00 93.12 287 LEU A N 1
ATOM 2301 C CA . LEU A 1 287 ? 80.083 8.139 -138.436 1.00 93.12 287 LEU A CA 1
ATOM 2302 C C . LEU A 1 287 ? 79.654 8.472 -139.871 1.00 93.12 287 LEU A C 1
ATOM 2304 O O . LEU A 1 287 ? 80.340 8.069 -140.809 1.00 93.12 287 LEU A O 1
ATOM 2308 N N . ALA A 1 288 ? 78.598 9.269 -140.055 1.00 92.62 288 ALA A N 1
ATOM 2309 C CA . ALA A 1 288 ? 78.232 9.823 -141.357 1.00 92.62 288 ALA A CA 1
ATOM 2310 C C . ALA A 1 288 ? 79.353 10.723 -141.913 1.00 92.62 288 ALA A C 1
ATOM 2312 O O . ALA A 1 288 ? 79.777 10.537 -143.052 1.00 92.62 288 ALA A O 1
ATOM 2313 N N . LEU A 1 289 ? 79.924 11.607 -141.086 1.00 90.94 289 LEU A N 1
ATOM 2314 C CA . LEU A 1 289 ? 81.077 12.436 -141.457 1.00 90.94 289 LEU A CA 1
ATOM 2315 C C . LEU A 1 289 ? 82.344 11.606 -141.732 1.00 90.94 289 LEU A C 1
ATOM 2317 O O . LEU A 1 289 ? 83.058 11.900 -142.686 1.00 90.94 289 LEU A O 1
ATOM 2321 N N . ASP A 1 290 ? 82.625 10.543 -140.969 1.00 91.81 290 ASP A N 1
ATOM 2322 C CA . ASP A 1 290 ? 83.696 9.582 -141.291 1.00 91.81 290 ASP A CA 1
ATOM 2323 C C . ASP A 1 290 ? 83.452 8.912 -142.654 1.00 91.81 290 ASP A C 1
ATOM 2325 O O . ASP A 1 290 ? 84.394 8.727 -143.427 1.00 91.81 290 ASP A O 1
ATOM 2329 N N . MET A 1 291 ? 82.203 8.540 -142.960 1.00 88.75 291 MET A N 1
ATOM 2330 C CA . MET A 1 291 ? 81.826 7.935 -144.237 1.00 88.75 291 MET A CA 1
ATOM 2331 C C . MET A 1 291 ? 81.993 8.922 -145.393 1.00 88.75 291 MET A C 1
ATOM 2333 O O . MET A 1 291 ? 82.612 8.554 -146.392 1.00 88.75 291 MET A O 1
ATOM 2337 N N . GLU A 1 292 ? 81.544 10.170 -145.245 1.00 90.50 292 GLU A N 1
ATOM 2338 C CA . GLU A 1 292 ? 81.794 11.256 -146.198 1.00 90.50 292 GLU A CA 1
ATOM 2339 C C . GLU A 1 292 ? 83.295 11.492 -146.396 1.00 90.50 292 GLU A C 1
ATOM 2341 O O . GLU A 1 292 ? 83.773 11.459 -147.526 1.00 90.50 292 GLU A O 1
ATOM 2346 N N . ILE A 1 293 ? 84.075 11.628 -145.319 1.00 86.31 293 ILE A N 1
ATOM 2347 C CA . ILE A 1 293 ? 85.540 11.761 -145.380 1.00 86.31 293 ILE A CA 1
ATOM 2348 C C . ILE A 1 293 ? 86.172 10.545 -146.069 1.00 86.31 293 ILE A C 1
ATOM 2350 O O . ILE A 1 293 ? 87.121 10.708 -146.832 1.00 86.31 293 ILE A O 1
ATOM 2354 N N . SER A 1 294 ? 85.651 9.331 -145.865 1.00 85.69 294 SER A N 1
ATOM 2355 C CA . SER A 1 294 ? 86.120 8.132 -146.571 1.00 85.69 294 SER A CA 1
ATOM 2356 C C . SER A 1 294 ? 85.740 8.124 -148.057 1.00 85.69 294 SER A C 1
ATOM 2358 O O . SER A 1 294 ? 86.492 7.592 -148.870 1.00 85.69 294 SER A O 1
ATOM 2360 N N . ALA A 1 295 ? 84.613 8.735 -148.429 1.00 84.50 295 ALA A N 1
ATOM 2361 C CA . ALA A 1 295 ? 84.189 8.898 -149.814 1.00 84.50 295 ALA A CA 1
ATOM 2362 C C . ALA A 1 295 ? 85.022 9.976 -150.521 1.00 84.50 295 ALA A C 1
ATOM 2364 O O . ALA A 1 295 ? 85.530 9.717 -151.608 1.00 84.50 295 ALA A O 1
ATOM 2365 N N . TYR A 1 296 ? 85.258 11.129 -149.882 1.00 87.44 296 TYR A N 1
ATOM 2366 C CA . TYR A 1 296 ? 86.185 12.155 -150.367 1.00 87.44 296 TYR A CA 1
ATOM 2367 C C . TYR A 1 296 ? 87.611 11.606 -150.491 1.00 87.44 296 TYR A C 1
ATOM 2369 O O . TYR A 1 296 ? 88.253 11.831 -151.513 1.00 87.44 296 TYR A O 1
ATOM 2377 N N . ARG A 1 297 ? 88.088 10.822 -149.510 1.00 83.56 297 ARG A N 1
ATOM 2378 C CA . ARG A 1 297 ? 89.373 10.110 -149.607 1.00 83.56 297 ARG A CA 1
ATOM 2379 C C . ARG A 1 297 ? 89.398 9.135 -150.771 1.00 83.56 297 ARG A C 1
ATOM 2381 O O . ARG A 1 297 ? 90.328 9.220 -151.544 1.00 83.56 297 ARG A O 1
ATOM 2388 N N . LYS A 1 298 ? 88.377 8.301 -150.982 1.00 82.00 298 LYS A N 1
ATOM 2389 C CA . LYS A 1 298 ? 88.320 7.408 -152.156 1.00 82.00 298 LYS A CA 1
ATOM 2390 C C . LYS A 1 298 ? 88.253 8.152 -153.490 1.00 82.00 298 LYS A C 1
ATOM 2392 O O . LYS A 1 298 ? 88.771 7.658 -154.485 1.00 82.00 298 LYS A O 1
ATOM 2397 N N . LEU A 1 299 ? 87.625 9.328 -153.528 1.00 78.94 299 LEU A N 1
ATOM 2398 C CA . LEU A 1 299 ? 87.603 10.181 -154.718 1.00 78.94 299 LEU A CA 1
ATOM 2399 C C . LEU A 1 299 ? 88.995 10.769 -155.005 1.00 78.94 299 LEU A C 1
ATOM 2401 O O . LEU A 1 299 ? 89.407 10.822 -156.160 1.00 78.94 299 LEU A O 1
ATOM 2405 N N . LEU A 1 300 ? 89.721 11.159 -153.952 1.00 72.00 300 LEU A N 1
ATOM 2406 C CA . LEU A 1 300 ? 91.109 11.619 -154.020 1.00 72.00 300 LEU A CA 1
ATOM 2407 C C . LEU A 1 300 ? 92.070 10.474 -154.360 1.00 72.00 300 LEU A C 1
ATOM 2409 O O . LEU A 1 300 ? 92.834 10.620 -155.297 1.00 72.00 300 LEU A O 1
ATOM 2413 N N . GLU A 1 301 ? 91.971 9.318 -153.706 1.00 73.62 301 GLU A N 1
ATOM 2414 C CA . GLU A 1 301 ? 92.719 8.086 -154.001 1.00 73.62 301 GLU A CA 1
ATOM 2415 C C . GLU A 1 301 ? 92.493 7.643 -155.463 1.00 73.62 301 GLU A C 1
ATOM 2417 O O . GLU A 1 301 ? 93.433 7.235 -156.137 1.00 73.62 301 GLU A O 1
ATOM 2422 N N . GLY A 1 302 ? 91.275 7.800 -155.999 1.00 67.88 302 GLY A N 1
ATOM 2423 C CA . GLY A 1 302 ? 90.959 7.542 -157.410 1.00 67.88 302 GLY A CA 1
ATOM 2424 C C . GLY A 1 302 ? 91.517 8.583 -158.395 1.00 67.88 302 GLY A C 1
ATOM 2425 O O . GLY A 1 302 ? 91.845 8.237 -159.531 1.00 67.88 302 GLY A O 1
ATOM 2426 N N . GLU A 1 303 ? 91.670 9.847 -157.988 1.00 64.06 303 GLU A N 1
ATOM 2427 C CA . GLU A 1 303 ? 92.461 10.846 -158.728 1.00 64.06 303 GLU A CA 1
ATOM 2428 C C . GLU A 1 303 ? 93.968 10.553 -158.619 1.00 64.06 303 GLU A C 1
ATOM 2430 O O . GLU A 1 303 ? 94.683 10.635 -159.614 1.00 64.06 303 GLU A O 1
ATOM 2435 N N . GLU A 1 304 ? 94.456 10.139 -157.449 1.00 58.31 304 GLU A N 1
ATOM 2436 C CA . GLU A 1 304 ? 95.854 9.800 -157.168 1.00 58.31 304 GLU A CA 1
ATOM 2437 C C . GLU A 1 304 ? 96.307 8.556 -157.948 1.00 58.31 304 GLU A C 1
ATOM 2439 O O . GLU A 1 304 ? 97.377 8.593 -158.556 1.00 58.31 304 GLU A O 1
ATOM 2444 N N . GLU A 1 305 ? 95.480 7.508 -158.068 1.00 53.31 305 GLU A N 1
ATOM 2445 C CA . GLU A 1 305 ? 95.724 6.387 -158.991 1.00 53.31 305 GLU A CA 1
ATOM 2446 C C . GLU A 1 305 ? 95.785 6.866 -160.451 1.00 53.31 305 GLU A C 1
ATOM 2448 O O . GLU A 1 305 ? 96.687 6.478 -161.202 1.00 53.31 305 GLU A O 1
ATOM 2453 N N . ARG A 1 306 ? 94.878 7.767 -160.857 1.00 59.19 306 ARG A N 1
ATOM 2454 C CA . ARG A 1 306 ? 94.849 8.331 -162.219 1.00 59.19 306 ARG A CA 1
ATOM 2455 C C . ARG A 1 306 ? 96.039 9.259 -162.509 1.00 59.19 306 ARG A C 1
ATOM 2457 O O . ARG A 1 306 ? 96.423 9.408 -163.669 1.00 59.19 306 ARG A O 1
ATOM 2464 N N . LEU A 1 307 ? 96.641 9.843 -161.470 1.00 53.66 307 LEU A N 1
ATOM 2465 C CA . LEU A 1 307 ? 97.808 10.734 -161.511 1.00 53.66 307 LEU A CA 1
ATOM 2466 C C . LEU A 1 307 ? 99.129 10.047 -161.102 1.00 53.66 307 LEU A C 1
ATOM 2468 O O . LEU A 1 307 ? 100.180 10.686 -161.128 1.00 53.66 307 LEU A O 1
ATOM 2472 N N . LYS A 1 308 ? 99.102 8.743 -160.785 1.00 48.91 308 LYS A N 1
ATOM 2473 C CA . LYS A 1 308 ? 100.243 7.922 -160.323 1.00 48.91 308 LYS A CA 1
ATOM 2474 C C . LYS A 1 308 ? 100.935 8.432 -159.047 1.00 48.91 308 LYS A C 1
ATOM 2476 O O . LYS A 1 308 ? 102.144 8.258 -158.881 1.00 48.91 308 LYS A O 1
ATOM 2481 N N . LEU A 1 309 ? 100.179 9.029 -158.132 1.00 44.53 309 LEU A N 1
ATOM 2482 C CA . LEU A 1 309 ? 100.664 9.426 -156.812 1.00 44.53 309 LEU A CA 1
ATOM 2483 C C . LEU A 1 309 ? 100.525 8.236 -155.852 1.00 44.53 309 LEU A C 1
ATOM 2485 O O . LEU A 1 309 ? 99.428 7.877 -155.448 1.00 44.53 309 LEU A O 1
ATOM 2489 N N . SER A 1 310 ? 101.643 7.582 -155.527 1.00 33.72 310 SER A N 1
ATOM 2490 C CA . SER A 1 310 ? 101.660 6.391 -154.662 1.00 33.72 310 SER A CA 1
ATOM 2491 C C . SER A 1 310 ? 101.445 6.768 -153.185 1.00 33.72 310 SER A C 1
ATOM 2493 O O . SER A 1 310 ? 102.324 7.423 -152.616 1.00 33.72 310 SER A O 1
ATOM 2495 N N . PRO A 1 311 ? 100.360 6.326 -152.519 1.00 49.97 311 PRO A N 1
ATOM 2496 C CA . PRO A 1 311 ? 100.080 6.697 -151.133 1.00 49.97 311 PRO A CA 1
ATOM 2497 C C . PRO A 1 311 ? 100.913 5.885 -150.124 1.00 49.97 311 PRO A C 1
ATOM 2499 O O . PRO A 1 311 ? 101.164 4.694 -150.311 1.00 49.97 311 PRO A O 1
ATOM 2502 N N . SER A 1 312 ? 101.305 6.520 -149.012 1.00 29.45 312 SER A N 1
ATOM 2503 C CA . SER A 1 312 ? 102.010 5.885 -147.884 1.00 29.45 312 SER A CA 1
ATOM 2504 C C . SER A 1 312 ? 101.145 5.948 -146.607 1.00 29.45 312 SER A C 1
ATOM 2506 O O . SER A 1 312 ? 100.843 7.055 -146.162 1.00 29.45 312 SER A O 1
ATOM 2508 N N . PRO A 1 313 ? 100.728 4.811 -146.008 1.00 56.50 313 PRO A N 1
ATOM 2509 C CA . PRO A 1 313 ? 99.653 4.778 -145.002 1.00 56.50 313 PRO A CA 1
ATOM 2510 C C . PRO A 1 313 ? 100.115 4.598 -143.534 1.00 56.50 313 PRO A C 1
ATOM 2512 O O . PRO A 1 313 ? 101.296 4.405 -143.253 1.00 56.50 313 PRO A O 1
ATOM 2515 N N . SER A 1 314 ? 99.124 4.483 -142.627 1.00 33.38 314 SER A N 1
ATOM 2516 C CA . SER A 1 314 ? 99.215 4.054 -141.206 1.00 33.38 314 SER A CA 1
ATOM 2517 C C . SER A 1 314 ? 99.662 5.140 -140.200 1.00 33.38 314 SER A C 1
ATOM 2519 O O . SER A 1 314 ? 100.324 6.092 -140.587 1.00 33.38 314 SER A O 1
ATOM 2521 N N . SER A 1 315 ? 99.317 5.104 -138.901 1.00 35.16 315 SER A N 1
ATOM 2522 C CA . SER A 1 315 ? 98.531 4.158 -138.064 1.00 35.16 315 SER A CA 1
ATOM 2523 C C . SER A 1 315 ? 97.518 4.947 -137.186 1.00 35.16 315 SER A C 1
ATOM 2525 O O . SER A 1 315 ? 97.675 6.151 -137.034 1.00 35.16 315 SER A O 1
ATOM 2527 N N . ARG A 1 316 ? 96.373 4.443 -136.676 1.00 35.62 316 ARG A N 1
ATOM 2528 C CA . ARG A 1 316 ? 96.112 3.379 -135.660 1.00 35.62 316 ARG A CA 1
ATOM 2529 C C . ARG A 1 316 ? 96.908 3.522 -134.341 1.00 35.62 316 ARG A C 1
ATOM 2531 O O . ARG A 1 316 ? 98.007 4.056 -134.394 1.00 35.62 316 ARG A O 1
ATOM 2538 N N . VAL A 1 317 ? 96.374 2.916 -133.247 1.00 35.28 317 VAL A N 1
ATOM 2539 C CA . VAL A 1 317 ? 96.918 2.749 -131.851 1.00 35.28 317 VAL A CA 1
ATOM 2540 C C . VAL A 1 317 ? 96.537 3.898 -130.876 1.00 35.28 317 VAL A C 1
ATOM 2542 O O . VAL A 1 317 ? 96.663 5.044 -131.278 1.00 35.28 317 VAL A O 1
ATOM 2545 N N . THR A 1 318 ? 96.051 3.747 -129.617 1.00 35.28 318 THR A N 1
ATOM 2546 C CA . THR A 1 318 ? 95.495 2.649 -128.742 1.00 35.28 318 THR A CA 1
ATOM 2547 C C . THR A 1 318 ? 94.684 3.290 -127.572 1.00 35.28 318 THR A C 1
ATOM 2549 O O . THR A 1 318 ? 95.071 4.364 -127.138 1.00 35.28 318 THR A O 1
ATOM 2552 N N . VAL A 1 319 ? 93.504 2.818 -127.114 1.00 36.62 319 VAL A N 1
ATOM 2553 C CA . VAL A 1 319 ? 93.156 1.693 -126.180 1.00 36.62 319 VAL A CA 1
ATOM 2554 C C . VAL A 1 319 ? 93.445 1.905 -124.664 1.00 36.62 319 VAL A C 1
ATOM 2556 O O . VAL A 1 319 ? 94.560 2.254 -124.305 1.00 36.62 319 VAL A O 1
ATOM 2559 N N . SER A 1 320 ? 92.479 1.482 -123.808 1.00 37.09 320 SER A N 1
ATOM 2560 C CA . SER A 1 320 ? 92.526 1.178 -122.338 1.00 37.09 320 SER A CA 1
ATOM 2561 C C . SER A 1 320 ? 92.257 2.301 -121.309 1.00 37.09 320 SER A C 1
ATOM 2563 O O . SER A 1 320 ? 92.585 3.446 -121.574 1.00 37.09 320 SER A O 1
ATOM 2565 N N . ARG A 1 321 ? 91.732 2.045 -120.083 1.00 38.38 321 ARG A N 1
ATOM 2566 C CA . ARG A 1 321 ? 90.969 0.910 -119.456 1.00 38.38 321 ARG A CA 1
ATOM 2567 C C . ARG A 1 321 ? 90.446 1.341 -118.061 1.00 38.38 321 ARG A C 1
ATOM 2569 O O . ARG A 1 321 ? 91.114 2.132 -117.409 1.00 38.38 321 ARG A O 1
ATOM 2576 N N . ALA A 1 322 ? 89.372 0.723 -117.544 1.00 28.89 322 ALA A N 1
ATOM 2577 C CA . ALA A 1 322 ? 89.035 0.723 -116.105 1.00 28.89 322 ALA A CA 1
ATO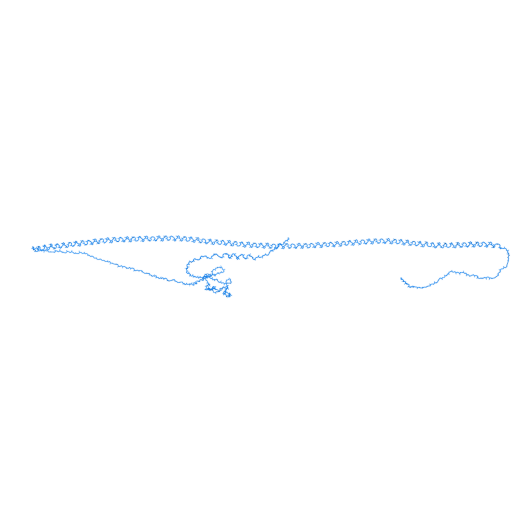M 2578 C C . ALA A 1 322 ? 88.186 -0.505 -115.682 1.00 28.89 322 ALA A C 1
ATOM 2580 O O . ALA A 1 322 ? 87.460 -1.069 -116.500 1.00 28.89 322 ALA A O 1
ATOM 2581 N N . SER A 1 323 ? 88.290 -0.917 -114.410 1.00 36.16 323 SER A N 1
ATOM 2582 C CA . SER A 1 323 ? 87.579 -2.042 -113.753 1.00 36.16 323 SER A CA 1
ATOM 2583 C C . SER A 1 323 ? 87.772 -1.928 -112.215 1.00 36.16 323 SER A C 1
ATOM 2585 O O . SER A 1 323 ? 88.767 -1.330 -111.822 1.00 36.16 323 SER A O 1
ATOM 2587 N N . SER A 1 324 ? 86.962 -2.461 -111.281 1.00 35.47 324 SER A N 1
ATOM 2588 C CA . SER A 1 324 ? 85.956 -3.538 -111.363 1.00 35.47 324 SER A CA 1
ATOM 2589 C C . SER A 1 324 ? 84.968 -3.587 -110.157 1.00 35.47 324 SER A C 1
ATOM 2591 O O . SER A 1 324 ? 85.387 -3.391 -109.026 1.00 35.47 324 SER A O 1
ATOM 2593 N N . SER A 1 325 ? 83.705 -3.992 -110.403 1.00 41.44 325 SER A N 1
ATOM 2594 C CA . SER A 1 325 ? 82.837 -4.933 -109.619 1.00 41.44 325 SER A CA 1
ATOM 2595 C C . SER A 1 325 ? 82.550 -4.800 -108.086 1.00 41.44 325 SER A C 1
ATOM 2597 O O . SER A 1 325 ? 83.475 -4.930 -107.298 1.00 41.44 325 SER A O 1
ATOM 2599 N N . ARG A 1 326 ? 81.262 -4.691 -107.649 1.00 43.81 326 ARG A N 1
ATOM 2600 C CA . ARG A 1 326 ? 80.311 -5.748 -107.100 1.00 43.81 326 ARG A CA 1
ATOM 2601 C C . ARG A 1 326 ? 80.372 -5.976 -105.552 1.00 43.81 326 ARG A C 1
ATOM 2603 O O . ARG A 1 326 ? 81.406 -5.680 -104.982 1.00 43.81 326 ARG A O 1
ATOM 2610 N N . SER A 1 327 ? 79.374 -6.483 -104.780 1.00 35.81 327 SER A N 1
ATOM 2611 C CA . SER A 1 327 ? 77.985 -7.017 -104.987 1.00 35.81 327 SER A CA 1
ATOM 2612 C C . SER A 1 327 ? 77.067 -6.884 -103.716 1.00 35.81 327 SER A C 1
ATOM 2614 O O . SER A 1 327 ? 77.498 -6.293 -102.734 1.00 35.81 327 SER A O 1
ATOM 2616 N N . VAL A 1 328 ? 75.828 -7.444 -103.703 1.00 42.84 328 VAL A N 1
ATOM 2617 C CA . VAL A 1 328 ? 74.715 -7.237 -102.703 1.00 42.84 328 VAL A CA 1
ATOM 2618 C C . VAL A 1 328 ? 73.909 -8.535 -102.345 1.00 42.84 328 VAL A C 1
ATOM 2620 O O . VAL A 1 328 ? 73.898 -9.419 -103.202 1.00 42.84 328 VAL A O 1
ATOM 2623 N N . ARG A 1 329 ? 73.202 -8.629 -101.165 1.00 42.81 329 ARG A N 1
ATOM 2624 C CA . ARG A 1 329 ? 71.885 -9.334 -100.795 1.00 42.81 329 ARG A CA 1
ATOM 2625 C C . ARG A 1 329 ? 71.791 -9.751 -99.274 1.00 42.81 329 ARG A C 1
ATOM 2627 O O . ARG A 1 329 ? 72.858 -10.000 -98.736 1.00 42.81 329 ARG A O 1
ATOM 2634 N N . THR A 1 330 ? 70.724 -9.808 -98.413 1.00 37.38 330 THR A N 1
ATOM 2635 C CA . THR A 1 330 ? 69.204 -9.935 -98.330 1.00 37.38 330 THR A CA 1
ATOM 2636 C C . THR A 1 330 ? 68.653 -11.382 -98.084 1.00 37.38 330 THR A C 1
ATOM 2638 O O . THR A 1 330 ? 69.136 -12.258 -98.790 1.00 37.38 330 THR A O 1
ATOM 2641 N N . THR A 1 331 ? 67.644 -11.784 -97.245 1.00 41.47 331 THR A N 1
ATOM 2642 C CA . THR A 1 331 ? 66.575 -11.164 -96.361 1.00 41.47 331 THR A CA 1
ATOM 2643 C C . THR A 1 331 ? 65.719 -12.236 -95.566 1.00 41.47 331 THR A C 1
ATOM 2645 O O . THR A 1 331 ? 65.858 -13.409 -95.889 1.00 41.47 331 THR A O 1
ATOM 2648 N N . ARG A 1 332 ? 64.743 -11.834 -94.682 1.00 34.62 332 ARG A N 1
ATOM 2649 C CA . ARG A 1 332 ? 63.526 -12.572 -94.113 1.00 34.62 332 ARG A CA 1
ATOM 2650 C C . ARG A 1 332 ? 63.707 -13.547 -92.898 1.00 34.62 332 ARG A C 1
ATOM 2652 O O . ARG A 1 332 ? 64.750 -14.168 -92.810 1.00 34.62 332 ARG A O 1
ATOM 2659 N N . GLY A 1 333 ? 62.743 -13.811 -91.965 1.00 37.03 333 GLY A N 1
ATOM 2660 C CA . GLY A 1 333 ? 61.492 -13.107 -91.523 1.00 37.03 333 GLY A CA 1
ATOM 2661 C C . GLY A 1 333 ? 60.221 -13.942 -91.085 1.00 37.03 333 GLY A C 1
ATOM 2662 O O . GLY A 1 333 ? 59.676 -14.644 -91.935 1.00 37.03 333 GLY A O 1
ATOM 2663 N N . LYS A 1 334 ? 59.654 -13.708 -89.857 1.00 37.97 334 LYS A N 1
ATOM 2664 C CA . LYS A 1 334 ? 58.315 -14.126 -89.247 1.00 37.97 334 LYS A CA 1
ATOM 2665 C C . LYS A 1 334 ? 58.120 -15.633 -88.837 1.00 37.97 334 LYS A C 1
ATOM 2667 O O . LYS A 1 334 ? 58.934 -16.433 -89.268 1.00 37.97 334 LYS A O 1
ATOM 2672 N N . ARG A 1 335 ? 57.136 -16.122 -88.015 1.00 34.88 335 ARG A N 1
ATOM 2673 C CA . ARG A 1 335 ? 55.824 -15.627 -87.444 1.00 34.88 335 ARG A CA 1
ATOM 2674 C C . ARG A 1 335 ? 55.355 -16.367 -86.125 1.00 34.88 335 ARG A C 1
ATOM 2676 O O . ARG A 1 335 ? 56.078 -17.217 -85.632 1.00 34.88 335 ARG A O 1
ATOM 2683 N N . LYS A 1 336 ? 54.143 -16.051 -85.599 1.00 32.62 336 LYS A N 1
ATOM 2684 C CA . LYS A 1 336 ? 53.428 -16.519 -84.356 1.00 32.62 336 LYS A CA 1
ATOM 2685 C C . LYS A 1 336 ? 52.161 -17.371 -84.663 1.00 32.62 336 LYS A C 1
ATOM 2687 O O . LYS A 1 336 ? 51.584 -17.163 -85.730 1.00 32.62 336 LYS A O 1
ATOM 2692 N N . ARG A 1 337 ? 51.655 -18.185 -83.708 1.00 30.14 337 ARG A N 1
ATOM 2693 C CA . ARG A 1 337 ? 50.230 -18.627 -83.602 1.00 30.14 337 ARG A CA 1
ATOM 2694 C C . ARG A 1 337 ? 49.746 -18.704 -82.125 1.00 30.14 337 ARG A C 1
ATOM 2696 O O . ARG A 1 337 ? 50.559 -18.524 -81.225 1.00 30.14 337 ARG A O 1
ATOM 2703 N N . VAL A 1 338 ? 48.432 -18.847 -81.921 1.00 32.19 338 VAL A N 1
ATOM 2704 C CA . VAL A 1 338 ? 47.637 -18.934 -80.670 1.00 32.19 338 VAL A CA 1
ATOM 2705 C C . VAL A 1 338 ? 46.565 -20.016 -80.891 1.00 32.19 338 VAL A C 1
ATOM 2707 O O . VAL A 1 338 ? 46.213 -20.229 -82.055 1.00 32.19 338 VAL A O 1
ATOM 2710 N N . ASP A 1 339 ? 46.043 -20.628 -79.825 1.00 29.22 339 ASP A N 1
ATOM 2711 C CA . ASP A 1 339 ? 44.811 -21.435 -79.852 1.00 29.22 339 ASP A CA 1
ATOM 2712 C C . ASP A 1 339 ? 43.816 -21.001 -78.764 1.00 29.22 339 ASP A C 1
ATOM 2714 O O . ASP A 1 339 ? 44.193 -20.297 -77.823 1.00 29.22 339 ASP A O 1
ATOM 2718 N N . VAL A 1 340 ? 42.550 -21.383 -78.953 1.00 36.00 340 VAL A N 1
ATOM 2719 C CA . VAL A 1 340 ? 41.368 -21.047 -78.139 1.00 36.00 340 VAL A CA 1
ATOM 2720 C C . VAL A 1 340 ? 40.411 -22.239 -78.189 1.00 36.00 340 VAL A C 1
ATOM 2722 O O . VAL A 1 340 ? 40.225 -22.795 -79.267 1.00 36.00 340 VAL A O 1
ATOM 2725 N N . GLU A 1 341 ? 39.768 -22.582 -77.073 1.00 34.03 341 GLU A N 1
ATOM 2726 C CA . GLU A 1 341 ? 38.573 -23.438 -77.066 1.00 34.03 341 GLU A CA 1
ATOM 2727 C C . GLU A 1 341 ? 37.607 -23.000 -75.945 1.00 34.03 341 GLU A C 1
ATOM 2729 O O . GLU A 1 341 ? 37.947 -22.127 -75.140 1.00 34.03 341 GLU A O 1
ATOM 2734 N N . GLU A 1 342 ? 36.376 -23.510 -75.965 1.00 27.34 342 GLU A N 1
ATOM 2735 C CA . GLU A 1 342 ? 35.173 -22.806 -75.498 1.00 27.34 342 GLU A CA 1
ATOM 2736 C C . GLU A 1 342 ? 34.148 -23.777 -74.873 1.00 27.34 342 GLU A C 1
ATOM 2738 O O . GLU A 1 342 ? 34.093 -24.938 -75.273 1.00 27.34 342 GLU A O 1
ATOM 2743 N N . SER A 1 343 ? 33.286 -23.277 -73.970 1.00 29.77 343 SER A N 1
ATOM 2744 C CA . SER A 1 343 ? 32.121 -23.992 -73.394 1.00 29.77 343 SER A CA 1
ATOM 2745 C C . SER A 1 343 ? 32.452 -25.229 -72.516 1.00 29.77 343 SER A C 1
ATOM 2747 O O . SER A 1 343 ? 33.605 -25.624 -72.387 1.00 29.77 343 SER A O 1
ATOM 2749 N N . GLU A 1 344 ? 31.527 -25.843 -71.767 1.00 33.34 344 GLU A N 1
ATOM 2750 C CA . GLU A 1 344 ? 30.065 -25.667 -71.624 1.00 33.34 344 GLU A CA 1
ATOM 2751 C C . GLU A 1 344 ? 29.645 -25.416 -70.160 1.00 33.34 344 GLU A C 1
ATOM 2753 O O . GLU A 1 344 ? 30.413 -25.629 -69.221 1.00 33.34 344 GLU A O 1
ATOM 2758 N N . ALA A 1 345 ? 28.387 -25.008 -69.963 1.00 32.06 345 ALA A N 1
ATOM 2759 C CA . ALA A 1 345 ? 27.711 -25.022 -68.667 1.00 32.06 345 ALA A CA 1
ATOM 2760 C C . ALA A 1 345 ? 26.565 -26.049 -68.675 1.00 32.06 345 ALA A C 1
ATOM 2762 O O . ALA A 1 345 ? 25.924 -26.277 -69.698 1.00 32.06 345 ALA A O 1
ATOM 2763 N N . SER A 1 346 ? 26.274 -26.652 -67.523 1.00 32.78 346 SER A N 1
ATOM 2764 C CA . SER A 1 346 ? 25.067 -27.459 -67.307 1.00 32.78 346 SER A CA 1
ATOM 2765 C C . SER A 1 346 ? 24.661 -27.417 -65.839 1.00 32.78 346 SER A C 1
ATOM 2767 O O . SER A 1 346 ? 25.511 -27.442 -64.948 1.00 32.78 346 SER A O 1
ATOM 2769 N N . SER A 1 347 ? 23.358 -27.319 -65.587 1.00 34.53 347 SER A N 1
ATOM 2770 C CA . SER A 1 347 ? 22.790 -27.209 -64.246 1.00 34.53 347 SER A CA 1
ATOM 2771 C C . SER A 1 347 ? 22.694 -28.575 -63.563 1.00 34.53 347 SER A C 1
ATOM 2773 O O . SER A 1 347 ? 22.109 -29.522 -64.084 1.00 34.53 347 SER A O 1
ATOM 2775 N N . SER A 1 348 ? 23.234 -28.670 -62.349 1.00 33.25 348 SER A N 1
ATOM 2776 C CA . SER A 1 348 ? 23.062 -29.830 -61.472 1.00 33.25 348 SER A CA 1
ATOM 2777 C C . SER A 1 348 ? 22.807 -29.362 -60.044 1.00 33.25 348 SER A C 1
ATOM 2779 O O . SER A 1 348 ? 23.639 -28.645 -59.484 1.00 33.25 348 SER A O 1
ATOM 2781 N N . VAL A 1 349 ? 21.700 -29.797 -59.437 1.00 40.97 349 VAL A N 1
ATOM 2782 C CA . VAL A 1 349 ? 21.439 -29.578 -58.006 1.00 40.97 349 VAL A CA 1
ATOM 2783 C C . VAL A 1 349 ? 22.503 -30.322 -57.197 1.00 40.97 349 VAL A C 1
ATOM 2785 O O . VAL A 1 349 ? 22.563 -31.551 -57.221 1.00 40.97 349 VAL A O 1
ATOM 2788 N N . SER A 1 350 ? 23.360 -29.579 -56.497 1.00 35.78 350 SER A N 1
ATOM 2789 C CA . SER A 1 350 ? 24.485 -30.117 -55.731 1.00 35.78 350 SER A CA 1
ATOM 2790 C C . SER A 1 350 ? 24.289 -29.899 -54.229 1.00 35.78 350 SER A C 1
ATOM 2792 O O . SER A 1 350 ? 24.440 -28.799 -53.704 1.00 35.78 350 SER A O 1
ATOM 2794 N N . ILE A 1 351 ? 23.974 -30.977 -53.506 1.00 44.69 351 ILE A N 1
ATOM 2795 C CA . ILE A 1 351 ? 23.897 -30.951 -52.039 1.00 44.69 351 ILE A CA 1
ATOM 2796 C C . ILE A 1 351 ? 25.325 -30.976 -51.479 1.00 44.69 351 ILE A C 1
ATOM 2798 O O . ILE A 1 351 ? 25.958 -32.028 -51.388 1.00 44.69 351 ILE A O 1
ATOM 2802 N N . SER A 1 352 ? 25.854 -29.806 -51.119 1.00 41.34 352 SER A N 1
ATOM 2803 C CA . SER A 1 352 ? 27.202 -29.657 -50.563 1.00 41.34 352 SER A CA 1
ATOM 2804 C C . SER A 1 352 ? 27.183 -29.586 -49.033 1.00 41.34 352 SER A C 1
ATOM 2806 O O . SER A 1 352 ? 26.898 -28.539 -48.4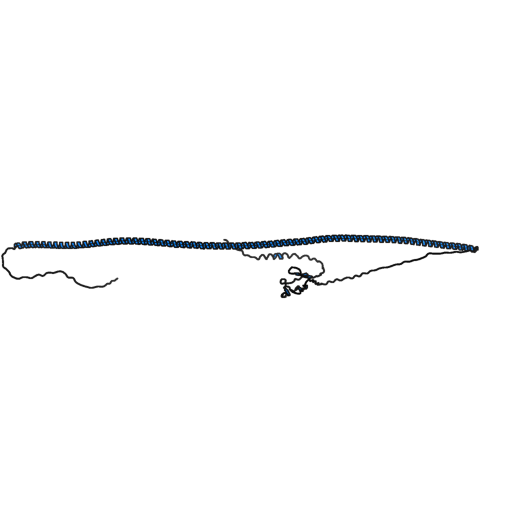53 1.00 41.34 352 SER A O 1
ATOM 2808 N N . HIS A 1 353 ? 27.535 -30.685 -48.362 1.00 49.53 353 HIS A N 1
ATOM 2809 C CA . HIS A 1 353 ? 27.769 -30.686 -46.916 1.00 49.53 353 HIS A CA 1
ATOM 2810 C C . HIS A 1 353 ? 29.162 -30.134 -46.580 1.00 49.53 353 HIS A C 1
ATOM 2812 O O . HIS A 1 353 ? 30.170 -30.693 -47.009 1.00 49.53 353 HIS A O 1
ATOM 2818 N N . SER A 1 354 ? 29.226 -29.097 -45.745 1.00 45.91 354 SER A N 1
ATOM 2819 C CA . SER A 1 354 ? 30.454 -28.666 -45.073 1.00 45.91 354 SER A CA 1
ATOM 2820 C C . SER A 1 354 ? 30.330 -28.875 -43.561 1.00 45.91 354 SER A C 1
ATOM 2822 O O . SER A 1 354 ? 29.280 -28.647 -42.959 1.00 45.91 354 SER A O 1
ATOM 2824 N N . ALA A 1 355 ? 31.404 -29.361 -42.940 1.00 43.62 355 ALA A N 1
ATOM 2825 C CA . ALA A 1 355 ? 31.485 -29.577 -41.502 1.00 43.62 355 ALA A CA 1
ATOM 2826 C C . ALA A 1 355 ? 32.910 -29.282 -41.024 1.00 43.62 355 ALA A C 1
ATOM 2828 O O . ALA A 1 355 ? 33.880 -29.796 -41.578 1.00 43.62 355 ALA A O 1
ATOM 2829 N N . SER A 1 356 ? 33.029 -28.464 -39.981 1.00 44.69 356 SER A N 1
ATOM 2830 C CA . SER A 1 356 ? 34.295 -28.121 -39.331 1.00 44.69 356 SER A CA 1
ATOM 2831 C C . SER A 1 356 ? 34.114 -28.212 -37.821 1.00 44.69 356 SER A C 1
ATOM 2833 O O . SER A 1 356 ? 33.215 -27.574 -37.277 1.00 44.69 356 SER A O 1
ATOM 2835 N N . ALA A 1 357 ? 34.961 -28.992 -37.152 1.00 38.69 357 ALA A N 1
ATOM 2836 C CA . ALA A 1 357 ? 34.908 -29.200 -35.710 1.00 38.69 357 ALA A CA 1
ATOM 2837 C C . ALA A 1 357 ? 36.252 -28.841 -35.071 1.00 38.69 357 ALA A C 1
ATOM 2839 O O . ALA A 1 357 ? 37.297 -29.335 -35.494 1.00 38.69 357 ALA A O 1
ATOM 2840 N N . THR A 1 358 ? 36.212 -28.018 -34.024 1.00 40.22 358 THR A N 1
ATOM 2841 C CA . THR A 1 358 ? 37.393 -27.576 -33.261 1.00 40.22 358 THR A CA 1
ATOM 2842 C C . THR A 1 358 ? 37.420 -28.243 -31.880 1.00 40.22 358 THR A C 1
ATOM 2844 O O . THR A 1 358 ? 37.661 -27.599 -30.863 1.00 40.22 358 THR A O 1
ATOM 2847 N N . GLY A 1 359 ? 37.106 -29.541 -31.826 1.00 52.91 359 GLY A N 1
ATOM 2848 C CA . GLY A 1 359 ? 36.981 -30.308 -30.586 1.00 52.91 359 GLY A CA 1
ATOM 2849 C C . GLY A 1 359 ? 36.402 -31.708 -30.804 1.00 52.91 359 GLY A C 1
ATOM 2850 O O . GLY A 1 359 ? 36.230 -32.153 -31.937 1.00 52.91 359 GLY A O 1
ATOM 2851 N N . ASN A 1 360 ? 36.076 -32.396 -29.708 1.00 43.25 360 ASN A N 1
ATOM 2852 C CA . ASN A 1 360 ? 35.704 -33.821 -29.686 1.00 43.25 360 ASN A CA 1
ATOM 2853 C C . ASN A 1 360 ? 34.288 -34.139 -30.222 1.00 43.25 360 ASN A C 1
ATOM 2855 O O . ASN A 1 360 ? 33.801 -35.249 -30.024 1.00 43.25 360 ASN A O 1
ATOM 2859 N N . ILE A 1 361 ? 33.606 -33.181 -30.856 1.00 47.50 361 ILE A N 1
ATOM 2860 C CA . ILE A 1 361 ? 32.208 -33.299 -31.288 1.00 47.50 361 ILE A CA 1
ATOM 2861 C C . ILE A 1 361 ? 32.107 -32.902 -32.760 1.00 47.50 361 ILE A C 1
ATOM 2863 O O . ILE A 1 361 ? 32.394 -31.757 -33.109 1.00 47.50 361 ILE A O 1
ATOM 2867 N N . CYS A 1 362 ? 31.643 -33.811 -33.617 1.00 52.19 362 CYS A N 1
ATOM 2868 C CA . CYS A 1 362 ? 31.220 -33.481 -34.979 1.00 52.19 362 CYS A CA 1
ATOM 2869 C C . CYS A 1 362 ? 29.740 -33.828 -35.204 1.00 52.19 362 CYS A C 1
ATOM 2871 O O . CYS A 1 362 ? 29.170 -34.681 -34.525 1.00 52.19 362 CYS A O 1
ATOM 2873 N N . ILE A 1 363 ? 29.092 -33.128 -36.138 1.00 58.09 363 ILE A N 1
ATOM 2874 C CA . ILE A 1 363 ? 27.690 -33.362 -36.515 1.00 58.09 363 ILE A CA 1
ATOM 2875 C C . ILE A 1 363 ? 27.706 -34.110 -37.844 1.00 58.09 363 ILE A C 1
ATOM 2877 O O . ILE A 1 363 ? 28.089 -33.538 -38.863 1.00 58.09 363 ILE A O 1
ATOM 2881 N N . GLU A 1 364 ? 27.367 -35.398 -37.811 1.00 58.78 364 GLU A N 1
ATOM 2882 C CA . GLU A 1 364 ? 27.666 -36.323 -38.908 1.00 58.78 364 GLU A CA 1
ATOM 2883 C C . GLU A 1 364 ? 26.521 -36.387 -39.931 1.00 58.78 364 GLU A C 1
ATOM 2885 O O . GLU A 1 364 ? 26.755 -36.209 -41.124 1.00 58.78 364 GLU A O 1
ATOM 2890 N N . GLU A 1 365 ? 25.273 -36.542 -39.472 1.00 58.62 365 GLU A N 1
ATOM 2891 C CA . GLU A 1 365 ? 24.077 -36.637 -40.326 1.00 58.62 365 GLU A CA 1
ATOM 2892 C C . GLU A 1 365 ? 22.855 -35.945 -39.688 1.00 58.62 365 GLU A C 1
ATOM 2894 O O . GLU A 1 365 ? 22.752 -35.840 -38.463 1.00 58.62 365 GLU A O 1
ATOM 2899 N N . ILE A 1 366 ? 21.909 -35.503 -40.522 1.00 57.75 366 ILE A N 1
ATOM 2900 C CA . ILE A 1 366 ? 20.569 -35.020 -40.144 1.00 57.75 366 ILE A CA 1
ATOM 2901 C C . ILE A 1 366 ? 19.557 -35.763 -41.027 1.00 57.75 366 ILE A C 1
ATOM 2903 O O . ILE A 1 366 ? 19.826 -35.952 -42.213 1.00 57.75 366 ILE A O 1
ATOM 2907 N N . ASP A 1 367 ? 18.425 -36.191 -40.464 1.00 60.62 367 ASP A N 1
ATOM 2908 C CA . ASP A 1 367 ? 17.316 -36.751 -41.251 1.00 60.62 367 ASP A CA 1
ATOM 2909 C C . ASP A 1 367 ? 16.645 -35.655 -42.092 1.00 60.62 367 ASP A C 1
ATOM 2911 O O . ASP A 1 367 ? 16.330 -34.587 -41.568 1.00 60.62 367 ASP A O 1
ATOM 2915 N N . VAL A 1 368 ? 16.396 -35.918 -43.377 1.00 54.25 368 VAL A N 1
ATOM 2916 C CA . VAL A 1 368 ? 15.848 -34.918 -44.316 1.00 54.25 368 VAL A CA 1
ATOM 2917 C C . VAL A 1 368 ? 14.429 -34.492 -43.913 1.00 54.25 368 VAL A C 1
ATOM 2919 O O . VAL A 1 368 ? 14.055 -33.339 -44.100 1.00 54.25 368 VAL A O 1
ATOM 2922 N N . ASP A 1 369 ? 13.687 -35.385 -43.249 1.00 50.81 369 ASP A N 1
ATOM 2923 C CA . ASP A 1 369 ? 12.358 -35.109 -42.686 1.00 50.81 369 ASP A CA 1
ATOM 2924 C C . ASP A 1 369 ? 12.412 -34.475 -41.269 1.00 50.81 369 ASP A C 1
ATOM 2926 O O . ASP A 1 369 ? 11.398 -34.409 -40.573 1.00 50.81 369 ASP A O 1
ATOM 2930 N N . GLY A 1 370 ? 13.592 -34.079 -40.774 1.00 57.88 370 GLY A N 1
ATOM 2931 C CA . GLY A 1 370 ? 13.761 -33.362 -39.500 1.00 57.88 370 GLY A CA 1
ATOM 2932 C C . GLY A 1 370 ? 13.571 -34.184 -38.212 1.00 57.88 370 GLY A C 1
ATOM 2933 O O . GLY A 1 370 ? 13.508 -33.607 -37.123 1.00 57.88 370 GLY A O 1
ATOM 2934 N N . LYS A 1 371 ? 13.481 -35.522 -38.286 1.00 55.88 371 LYS A N 1
ATOM 2935 C CA . LYS A 1 371 ? 13.139 -36.370 -37.122 1.00 55.88 371 LYS A CA 1
ATOM 2936 C C . LYS A 1 371 ? 14.270 -36.504 -36.091 1.00 55.88 371 LYS A C 1
ATOM 2938 O O . LYS A 1 371 ? 13.989 -36.646 -34.900 1.00 55.88 371 LYS A O 1
ATOM 2943 N N . PHE A 1 372 ? 15.535 -36.469 -36.520 1.00 54.09 372 PHE A N 1
ATOM 2944 C CA . PHE A 1 372 ? 16.706 -36.537 -35.633 1.00 54.09 372 PHE A CA 1
ATOM 2945 C C . PHE A 1 372 ? 17.957 -35.861 -36.226 1.00 54.09 372 PHE A C 1
ATOM 2947 O O . PHE A 1 372 ? 18.081 -35.676 -37.437 1.00 54.09 372 PHE A O 1
ATOM 2954 N N . ILE A 1 373 ? 18.917 -35.556 -35.346 1.00 58.31 373 ILE A N 1
ATOM 2955 C CA . ILE A 1 373 ? 20.265 -35.065 -35.665 1.00 58.31 373 ILE A CA 1
ATOM 2956 C C . ILE A 1 373 ? 21.269 -36.016 -35.011 1.00 58.31 373 ILE A C 1
ATOM 2958 O O . ILE A 1 373 ? 21.184 -36.256 -33.807 1.00 58.31 373 ILE A O 1
ATOM 2962 N N . ARG A 1 374 ? 22.235 -36.555 -35.766 1.00 55.28 374 ARG A N 1
ATOM 2963 C CA . ARG A 1 374 ? 23.273 -37.437 -35.211 1.00 55.28 374 ARG A CA 1
ATOM 2964 C C . ARG A 1 374 ? 24.542 -36.652 -34.881 1.00 55.28 374 ARG A C 1
ATOM 2966 O O . ARG A 1 374 ? 25.368 -36.359 -35.749 1.00 55.28 374 ARG A O 1
ATOM 2973 N N . LEU A 1 375 ? 24.698 -36.344 -33.597 1.00 57.47 375 LEU A N 1
ATOM 2974 C CA . LEU A 1 375 ? 25.960 -35.884 -33.024 1.00 57.47 375 LEU A CA 1
ATOM 2975 C C . LEU A 1 375 ? 26.898 -37.083 -32.825 1.00 57.47 375 LEU A C 1
ATOM 2977 O O . LEU A 1 375 ? 26.473 -38.139 -32.358 1.00 57.47 375 LEU A O 1
ATOM 2981 N N . LYS A 1 376 ? 28.176 -36.911 -33.161 1.00 49.91 376 LYS A N 1
ATOM 2982 C CA . LYS A 1 376 ? 29.248 -37.879 -32.926 1.00 49.91 376 LYS A CA 1
ATOM 2983 C C . LYS A 1 376 ? 30.278 -37.255 -31.982 1.00 49.91 376 LYS A C 1
ATOM 2985 O O . LYS A 1 376 ? 31.234 -36.604 -32.399 1.00 49.91 376 LYS A O 1
ATOM 2990 N N . ASN A 1 377 ? 30.037 -37.456 -30.695 1.00 46.78 377 ASN A N 1
ATOM 2991 C CA . ASN A 1 377 ? 31.020 -37.356 -29.620 1.00 46.78 377 ASN A CA 1
ATOM 2992 C C . ASN A 1 377 ? 31.286 -38.785 -29.109 1.00 46.78 377 ASN A C 1
ATOM 2994 O O . ASN A 1 377 ? 30.493 -39.692 -29.371 1.00 46.78 377 ASN A O 1
ATOM 2998 N N . THR A 1 378 ? 32.358 -39.018 -28.354 1.00 49.41 378 THR A N 1
ATOM 2999 C CA . THR A 1 378 ? 32.634 -40.336 -27.744 1.00 49.41 378 THR A CA 1
ATOM 3000 C C . THR A 1 378 ? 31.661 -40.698 -26.608 1.00 49.41 378 THR A C 1
ATOM 3002 O O . THR A 1 378 ? 31.790 -41.760 -26.001 1.00 49.41 378 THR A O 1
ATOM 3005 N N . SER A 1 379 ? 30.681 -39.834 -26.328 1.00 47.66 379 SER A N 1
ATOM 3006 C CA . SER A 1 379 ? 29.555 -40.056 -25.424 1.00 47.66 379 SER A CA 1
ATOM 3007 C C . SER A 1 379 ? 28.332 -39.225 -25.854 1.00 47.66 379 SER A C 1
ATOM 3009 O O . SER A 1 379 ? 28.489 -38.063 -26.225 1.00 47.66 379 SER A O 1
ATOM 3011 N N . GLU A 1 380 ? 27.141 -39.806 -25.672 1.00 53.50 380 GLU A N 1
ATOM 3012 C CA . GLU A 1 380 ? 25.802 -39.170 -25.679 1.00 53.50 380 GLU A CA 1
ATOM 3013 C C . GLU A 1 380 ? 25.169 -38.819 -27.053 1.00 53.50 380 GLU A C 1
ATOM 3015 O O . GLU A 1 380 ? 25.778 -38.200 -27.926 1.00 53.50 380 GLU A O 1
ATOM 3020 N N . GLN A 1 381 ? 23.899 -39.216 -27.224 1.00 56.78 381 GLN A N 1
ATOM 3021 C CA . GLN A 1 381 ? 22.976 -38.883 -28.318 1.00 56.78 381 GLN A CA 1
ATOM 3022 C C . GLN A 1 381 ? 21.787 -38.070 -27.773 1.00 56.78 381 GLN A C 1
ATOM 3024 O O . GLN A 1 381 ? 21.397 -38.220 -26.612 1.00 56.78 381 GLN A O 1
ATOM 3029 N N . ILE A 1 382 ? 21.189 -37.210 -28.609 1.00 57.81 382 ILE A N 1
ATOM 3030 C CA . ILE A 1 382 ? 20.092 -36.316 -28.203 1.00 57.81 382 ILE A CA 1
ATOM 3031 C C . ILE A 1 382 ? 18.919 -36.414 -29.186 1.00 57.81 382 ILE A C 1
ATOM 3033 O O . ILE A 1 382 ? 19.065 -36.160 -30.381 1.00 57.81 382 ILE A O 1
ATOM 3037 N N . TRP A 1 383 ? 17.739 -36.735 -28.659 1.00 61.31 383 TRP A N 1
ATOM 3038 C CA . TRP A 1 383 ? 16.501 -36.972 -29.401 1.00 61.31 383 TRP A CA 1
ATOM 3039 C C . TRP A 1 383 ? 15.467 -35.849 -29.170 1.00 61.31 383 TRP A C 1
ATOM 3041 O O . TRP A 1 383 ? 15.448 -35.204 -28.117 1.00 61.31 383 TRP A O 1
ATOM 3051 N N . ALA A 1 384 ? 14.577 -35.612 -30.141 1.00 61.22 384 ALA A N 1
ATOM 3052 C CA . ALA A 1 384 ? 13.420 -34.718 -29.971 1.00 61.22 384 ALA A CA 1
ATOM 3053 C C . ALA A 1 384 ? 12.322 -35.374 -29.112 1.00 61.22 384 ALA A C 1
ATOM 3055 O O . ALA A 1 384 ? 12.227 -36.603 -29.074 1.00 61.22 384 ALA A O 1
ATOM 3056 N N . ALA A 1 385 ? 11.450 -34.584 -28.470 1.00 56.75 385 ALA A N 1
ATOM 3057 C CA . ALA A 1 385 ? 10.417 -35.122 -27.573 1.00 56.75 385 ALA A CA 1
ATOM 3058 C C . ALA A 1 385 ? 9.459 -36.127 -28.249 1.00 56.75 385 ALA A C 1
ATOM 3060 O O . ALA A 1 385 ? 9.048 -37.096 -27.614 1.00 56.75 385 ALA A O 1
ATOM 3061 N N . ASN A 1 386 ? 9.168 -35.949 -29.544 1.00 55.38 386 ASN A N 1
ATOM 3062 C CA . ASN A 1 386 ? 8.274 -36.826 -30.311 1.00 55.38 386 ASN A CA 1
ATOM 3063 C C . ASN A 1 386 ? 8.998 -37.932 -31.108 1.00 55.38 386 ASN A C 1
ATOM 3065 O O . ASN A 1 386 ? 8.361 -38.614 -31.907 1.00 55.38 386 ASN A O 1
ATOM 3069 N N . ALA A 1 387 ? 10.303 -38.155 -30.906 1.00 59.62 387 ALA A N 1
ATOM 3070 C CA . ALA A 1 387 ? 11.077 -39.134 -31.684 1.00 59.62 387 ALA A CA 1
ATOM 3071 C C . ALA A 1 387 ? 10.743 -40.617 -31.385 1.00 59.62 387 ALA A C 1
ATOM 3073 O O . ALA A 1 387 ? 11.334 -41.512 -31.984 1.00 59.62 387 ALA A O 1
ATOM 3074 N N . GLY A 1 388 ? 9.835 -40.903 -30.443 1.00 60.72 388 GLY A N 1
ATOM 3075 C CA . GLY A 1 388 ? 9.415 -42.266 -30.078 1.00 60.72 388 GLY A CA 1
ATOM 3076 C C . GLY A 1 388 ? 10.428 -43.068 -29.245 1.00 60.72 388 GLY A C 1
ATOM 3077 O O . GLY A 1 388 ? 10.151 -44.208 -28.878 1.00 60.72 388 GLY A O 1
ATOM 3078 N N . VAL A 1 389 ? 11.583 -42.482 -28.923 1.00 64.25 389 VAL A N 1
ATOM 3079 C CA . VAL A 1 389 ? 12.648 -43.100 -28.118 1.00 64.25 389 VAL A CA 1
ATOM 3080 C C . VAL A 1 389 ? 12.416 -42.834 -26.626 1.00 64.25 389 VAL A C 1
ATOM 3082 O O . VAL A 1 389 ? 11.942 -41.770 -26.237 1.00 64.25 389 VAL A O 1
ATOM 3085 N N . THR A 1 390 ? 12.754 -43.803 -25.770 1.00 59.62 390 THR A N 1
ATOM 3086 C CA . THR A 1 390 ? 12.705 -43.655 -24.303 1.00 59.62 390 THR A CA 1
ATOM 3087 C C . THR A 1 390 ? 14.072 -43.218 -23.772 1.00 59.62 390 THR A C 1
ATOM 3089 O O . THR A 1 390 ? 15.086 -43.810 -24.129 1.00 59.62 390 THR A O 1
ATOM 3092 N N . ALA A 1 391 ? 14.111 -42.199 -22.907 1.00 60.53 391 ALA A N 1
ATOM 3093 C CA . ALA A 1 391 ? 15.366 -41.647 -22.392 1.00 60.53 391 ALA A CA 1
ATOM 3094 C C . ALA A 1 391 ? 16.149 -42.669 -21.551 1.00 60.53 391 ALA A C 1
ATOM 3096 O O . ALA A 1 391 ? 15.603 -43.251 -20.611 1.00 60.53 391 ALA A O 1
ATOM 3097 N N . SER A 1 392 ? 17.441 -42.818 -21.839 1.00 56.41 392 SER A N 1
ATOM 3098 C CA . SER A 1 392 ? 18.380 -43.650 -21.074 1.00 56.41 392 SER A CA 1
ATOM 3099 C C . SER A 1 392 ? 19.678 -42.876 -20.785 1.00 56.41 392 SER A C 1
ATOM 3101 O O . SER A 1 392 ? 20.690 -43.060 -21.455 1.00 56.41 392 SER A O 1
ATOM 3103 N N . PRO A 1 393 ? 19.680 -41.975 -19.781 1.00 56.12 393 PRO A N 1
ATOM 3104 C CA . PRO A 1 393 ? 20.887 -41.253 -19.387 1.00 56.12 393 PRO A CA 1
ATOM 3105 C C . PRO A 1 393 ? 21.982 -42.210 -18.869 1.00 56.12 393 PRO A C 1
ATOM 3107 O O . PRO A 1 393 ? 21.657 -43.172 -18.168 1.00 56.12 393 PRO A O 1
ATOM 3110 N N . PRO A 1 394 ? 23.273 -41.940 -19.138 1.00 50.78 394 PRO A N 1
ATOM 3111 C CA . PRO A 1 394 ? 23.788 -40.745 -19.813 1.00 50.78 394 PRO A CA 1
ATOM 3112 C C . PRO A 1 394 ? 23.691 -40.789 -21.346 1.00 50.78 394 PRO A C 1
ATOM 3114 O O . PRO A 1 394 ? 23.753 -39.742 -21.975 1.00 50.78 394 PRO A O 1
ATOM 3117 N N . THR A 1 395 ? 23.538 -41.965 -21.964 1.00 53.28 395 THR A N 1
ATOM 3118 C CA . THR A 1 395 ? 23.725 -42.117 -23.417 1.00 53.28 395 THR A CA 1
ATOM 3119 C C . THR A 1 395 ? 22.632 -41.481 -24.263 1.00 53.28 395 THR A C 1
ATOM 3121 O O . THR A 1 395 ? 22.942 -41.037 -25.363 1.00 53.28 395 THR A O 1
ATOM 3124 N N . ASP A 1 396 ? 21.396 -41.405 -23.771 1.00 59.16 396 ASP A N 1
ATOM 3125 C CA . ASP A 1 396 ? 20.241 -40.995 -24.570 1.00 59.16 396 ASP A CA 1
ATOM 3126 C C . ASP A 1 396 ? 19.412 -39.932 -23.846 1.00 59.16 396 ASP A C 1
ATOM 3128 O O . ASP A 1 396 ? 18.630 -40.218 -22.928 1.00 59.16 396 ASP A O 1
ATOM 3132 N N . LEU A 1 397 ? 19.585 -38.686 -24.284 1.00 60.50 397 LEU A N 1
ATOM 3133 C CA . LEU A 1 397 ? 18.908 -37.507 -23.751 1.00 60.50 397 LEU A CA 1
ATOM 3134 C C . LEU A 1 397 ? 17.737 -37.102 -24.658 1.00 60.50 397 LEU A C 1
ATOM 3136 O O . LEU A 1 397 ? 17.784 -37.286 -25.872 1.00 60.50 397 LEU A O 1
ATOM 3140 N N . ILE A 1 398 ? 16.682 -36.522 -24.079 1.00 63.81 398 ILE A N 1
ATOM 3141 C CA . ILE A 1 398 ? 15.502 -36.046 -24.822 1.00 63.81 398 ILE A CA 1
ATOM 3142 C C . ILE A 1 398 ? 15.280 -34.562 -24.538 1.00 63.81 398 ILE A C 1
ATOM 3144 O O . ILE A 1 398 ? 15.187 -34.160 -23.374 1.00 63.81 398 ILE A O 1
ATOM 3148 N N . TRP A 1 399 ? 15.129 -33.750 -25.587 1.00 67.06 399 TRP A N 1
ATOM 3149 C CA . TRP A 1 399 ? 14.822 -32.325 -25.454 1.00 67.06 399 TRP A CA 1
ATOM 3150 C C . TRP A 1 399 ? 13.335 -32.104 -25.124 1.00 67.06 399 TRP A C 1
ATOM 3152 O O . TRP A 1 399 ? 12.525 -31.749 -25.974 1.00 67.06 399 TRP A O 1
ATOM 3162 N N . LYS A 1 400 ? 12.974 -32.317 -23.852 1.00 54.66 400 LYS A N 1
ATOM 3163 C CA . LYS A 1 400 ? 11.585 -32.368 -23.342 1.00 54.66 400 LYS A CA 1
ATOM 3164 C C . LYS A 1 400 ? 10.682 -31.169 -23.671 1.00 54.66 400 LYS A C 1
ATOM 3166 O O . LYS A 1 400 ? 9.468 -31.314 -23.595 1.00 54.66 400 LYS A O 1
ATOM 3171 N N . ASN A 1 401 ? 11.255 -30.011 -23.999 1.00 52.84 401 ASN A N 1
ATOM 3172 C CA . ASN A 1 401 ? 10.512 -28.773 -24.246 1.00 52.84 401 ASN A CA 1
ATOM 3173 C C . ASN A 1 401 ? 10.367 -28.445 -25.744 1.00 52.84 401 ASN A C 1
ATOM 3175 O O . ASN A 1 401 ? 9.843 -27.381 -26.063 1.00 52.84 401 ASN A O 1
ATOM 3179 N N . GLN A 1 402 ? 10.846 -29.305 -26.655 1.00 56.59 402 GLN A N 1
ATOM 3180 C CA . GLN A 1 402 ? 10.703 -29.113 -28.100 1.00 56.59 402 GLN A CA 1
ATOM 3181 C C . GLN A 1 402 ? 10.261 -30.399 -28.809 1.00 56.59 402 GLN A C 1
ATOM 3183 O O . GLN A 1 402 ? 10.911 -31.446 -28.746 1.00 56.59 402 GLN A O 1
ATOM 3188 N N . ASN A 1 403 ? 9.135 -30.296 -29.516 1.00 54.19 403 ASN A N 1
ATOM 3189 C CA . ASN A 1 403 ? 8.478 -31.428 -30.175 1.00 54.19 403 ASN A CA 1
ATOM 3190 C C . ASN A 1 403 ? 9.148 -31.825 -31.504 1.00 54.19 403 ASN A C 1
ATOM 3192 O O . ASN A 1 403 ? 8.949 -32.943 -31.972 1.00 54.19 403 ASN A O 1
ATOM 3196 N N . SER A 1 404 ? 9.950 -30.936 -32.095 1.00 59.38 404 SER A N 1
ATOM 3197 C CA . SER A 1 404 ? 10.794 -31.184 -33.272 1.00 59.38 404 SER A CA 1
ATOM 3198 C C . SER A 1 404 ? 12.021 -30.262 -33.238 1.00 59.38 404 SER A C 1
ATOM 3200 O O . SER A 1 404 ? 12.069 -29.341 -32.423 1.00 59.38 404 SER A O 1
ATOM 3202 N N . TRP A 1 405 ? 12.992 -30.479 -34.131 1.00 63.19 405 TRP A N 1
ATOM 3203 C CA . TRP A 1 405 ? 14.128 -29.563 -34.330 1.00 63.19 405 TRP A CA 1
ATOM 3204 C C . TRP A 1 405 ? 13.828 -28.417 -35.320 1.00 63.19 405 TRP A C 1
ATOM 3206 O O . TRP A 1 405 ? 14.711 -27.609 -35.601 1.00 63.19 405 TRP A O 1
ATOM 3216 N N . GLY A 1 406 ? 12.591 -28.329 -35.825 1.00 50.00 406 GLY A N 1
ATOM 3217 C CA . GLY A 1 406 ? 12.201 -27.433 -36.915 1.00 50.00 406 GLY A CA 1
ATOM 3218 C C . GLY A 1 406 ? 12.550 -27.975 -38.307 1.00 50.00 406 GLY A C 1
ATOM 3219 O O . GLY A 1 406 ? 13.346 -28.901 -38.459 1.00 50.00 406 GLY A O 1
ATOM 3220 N N . THR A 1 407 ? 11.938 -27.377 -39.327 1.00 48.06 407 THR A N 1
ATOM 3221 C CA . THR A 1 407 ? 12.150 -27.659 -40.758 1.00 48.06 407 THR A CA 1
ATOM 3222 C C . THR A 1 407 ? 12.090 -26.346 -41.539 1.00 48.06 407 THR A C 1
ATOM 3224 O O . THR A 1 407 ? 11.286 -25.478 -41.204 1.00 48.06 407 THR A O 1
ATOM 3227 N N . GLY A 1 408 ? 12.921 -26.202 -42.571 1.00 51.19 408 GLY A N 1
ATOM 3228 C CA . GLY A 1 408 ? 13.020 -25.010 -43.421 1.00 51.19 408 GLY A CA 1
ATOM 3229 C C . GLY A 1 408 ? 14.157 -25.154 -44.439 1.00 51.19 408 GLY A C 1
ATOM 3230 O O . GLY A 1 408 ? 14.921 -26.114 -44.357 1.00 51.19 408 GLY A O 1
ATOM 3231 N N . GLU A 1 409 ? 14.269 -24.223 -45.390 1.00 48.66 409 GLU A N 1
ATOM 3232 C CA . GLU A 1 409 ? 15.289 -24.285 -46.455 1.00 48.66 409 GLU A CA 1
ATOM 3233 C C . GLU A 1 409 ? 16.708 -23.952 -45.964 1.00 48.66 409 GLU A C 1
ATOM 3235 O O . GLU A 1 409 ? 17.667 -24.556 -46.431 1.00 48.66 409 GLU A O 1
ATOM 3240 N N . ASP A 1 410 ? 16.855 -23.072 -44.969 1.00 51.94 410 ASP A N 1
ATOM 3241 C CA . ASP A 1 410 ? 18.149 -22.739 -44.357 1.00 51.94 410 ASP A CA 1
ATOM 3242 C C . ASP A 1 410 ? 18.122 -23.055 -42.850 1.00 51.94 410 ASP A C 1
ATOM 3244 O O . ASP A 1 410 ? 17.632 -22.281 -42.026 1.00 51.94 410 ASP A O 1
ATOM 3248 N N . VAL A 1 411 ? 18.654 -24.222 -42.466 1.00 60.16 411 VAL A N 1
ATOM 3249 C CA . VAL A 1 411 ? 18.641 -24.713 -41.074 1.00 60.16 411 VAL A CA 1
ATOM 3250 C C . VAL A 1 411 ? 20.016 -24.555 -40.434 1.00 60.16 411 VAL A C 1
ATOM 3252 O O . VAL A 1 411 ? 20.940 -25.332 -40.703 1.00 60.16 411 VAL A O 1
ATOM 3255 N N . LYS A 1 412 ? 20.142 -23.572 -39.535 1.00 60.91 412 LYS A N 1
ATOM 3256 C CA . LYS A 1 412 ? 21.352 -23.307 -38.746 1.00 60.91 412 LYS A CA 1
ATOM 3257 C C . LYS A 1 412 ? 21.196 -23.785 -37.299 1.00 60.91 412 LYS A C 1
ATOM 3259 O O . LYS A 1 412 ? 20.512 -23.154 -36.499 1.00 60.91 412 LYS A O 1
ATOM 3264 N N . VAL A 1 413 ? 21.889 -24.866 -36.945 1.00 66.19 413 VAL A N 1
ATOM 3265 C CA . VAL A 1 413 ? 21.923 -25.416 -35.580 1.00 66.19 413 VAL A CA 1
ATOM 3266 C C . VAL A 1 413 ? 23.199 -24.963 -34.876 1.00 66.19 413 VAL A C 1
ATOM 3268 O O . VAL A 1 413 ? 24.300 -25.115 -35.412 1.00 66.19 413 VAL A O 1
ATOM 3271 N N . ILE A 1 414 ? 23.052 -24.420 -33.666 1.00 66.06 414 ILE A N 1
ATOM 3272 C CA . ILE A 1 414 ? 24.151 -23.938 -32.821 1.00 66.06 414 ILE A CA 1
ATOM 3273 C C . ILE A 1 414 ? 24.043 -24.605 -31.449 1.00 66.06 414 ILE A C 1
ATOM 3275 O O . ILE A 1 414 ? 23.041 -24.446 -30.754 1.00 66.06 414 ILE A O 1
ATOM 3279 N N . LEU A 1 415 ? 25.089 -25.322 -31.043 1.00 59.53 415 LEU A N 1
ATOM 3280 C CA . LEU A 1 415 ? 25.246 -25.829 -29.683 1.00 59.53 415 LEU A CA 1
ATOM 3281 C C . LEU A 1 415 ? 25.999 -24.784 -28.853 1.00 59.53 415 LEU A C 1
ATOM 3283 O O . LEU A 1 415 ? 27.078 -24.340 -29.252 1.00 59.53 415 LEU A O 1
ATOM 3287 N N . ARG A 1 416 ? 25.448 -24.407 -27.696 1.00 61.53 416 ARG A N 1
ATOM 3288 C CA . ARG A 1 416 ? 26.074 -23.470 -26.750 1.00 61.53 416 ARG A CA 1
ATOM 3289 C C . ARG A 1 416 ? 26.347 -24.141 -25.407 1.00 61.53 416 ARG A C 1
ATOM 3291 O O . ARG A 1 416 ? 25.583 -25.009 -24.988 1.00 61.53 416 ARG A O 1
ATOM 3298 N N . ASN A 1 417 ? 27.434 -23.753 -24.742 1.00 56.62 417 ASN A N 1
ATOM 3299 C CA . ASN A 1 417 ? 27.744 -24.228 -23.392 1.00 56.62 417 ASN A CA 1
ATOM 3300 C C . ASN A 1 417 ? 26.902 -23.497 -22.323 1.00 56.62 417 ASN A C 1
ATOM 3302 O O . ASN A 1 417 ? 26.168 -22.552 -22.613 1.00 56.62 417 ASN A O 1
ATOM 3306 N N . SER A 1 418 ? 27.032 -23.905 -21.058 1.00 50.25 418 SER A N 1
ATOM 3307 C CA . SER A 1 418 ? 26.324 -23.291 -19.922 1.00 50.25 418 SER A CA 1
ATOM 3308 C C . SER A 1 418 ? 26.760 -21.854 -19.588 1.00 50.25 418 SER A C 1
ATOM 3310 O O . SER A 1 418 ? 26.200 -21.255 -18.675 1.00 50.25 418 SER A O 1
ATOM 3312 N N . GLN A 1 419 ? 27.757 -21.311 -20.293 1.00 50.00 419 GLN A N 1
ATOM 3313 C CA . GLN A 1 419 ? 28.216 -19.919 -20.205 1.00 50.00 419 GLN A CA 1
ATOM 3314 C C . GLN A 1 419 ? 27.779 -19.090 -21.434 1.00 50.00 419 GLN A C 1
ATOM 3316 O O . GLN A 1 419 ? 28.031 -17.891 -21.487 1.00 50.00 419 GLN A O 1
ATOM 3321 N N . GLY A 1 420 ? 27.068 -19.704 -22.392 1.00 53.03 420 GLY A N 1
ATOM 3322 C CA . GLY A 1 420 ? 26.517 -19.060 -23.588 1.00 53.03 420 GLY A CA 1
ATOM 3323 C C . GLY A 1 420 ? 27.415 -19.100 -24.830 1.00 53.03 420 GLY A C 1
ATOM 3324 O O . GLY A 1 420 ? 26.982 -18.651 -25.890 1.00 53.03 420 GLY A O 1
ATOM 3325 N N . GLU A 1 421 ? 28.626 -19.650 -24.735 1.00 60.97 421 GLU A N 1
ATOM 3326 C CA . GLU A 1 421 ? 29.601 -19.695 -25.834 1.00 60.97 421 GLU A CA 1
ATOM 3327 C C . GLU A 1 421 ? 29.243 -20.773 -26.867 1.00 60.97 421 GLU A C 1
ATOM 3329 O O . GLU A 1 421 ? 28.790 -21.861 -26.505 1.00 60.97 421 GLU A O 1
ATOM 3334 N N . GLU A 1 422 ? 29.467 -20.501 -28.157 1.00 67.19 422 GLU A N 1
ATOM 3335 C CA . GLU A 1 422 ? 29.165 -21.443 -29.245 1.00 67.19 422 GLU A CA 1
ATOM 3336 C C . GLU A 1 422 ? 30.251 -22.522 -29.361 1.00 67.19 422 GLU A C 1
ATOM 3338 O O . GLU A 1 422 ? 31.392 -22.234 -29.713 1.00 67.19 422 GLU A O 1
ATOM 3343 N N . VAL A 1 423 ? 29.892 -23.778 -29.074 1.00 61.09 423 VAL A N 1
ATOM 3344 C CA . VAL A 1 423 ? 30.827 -24.921 -29.034 1.00 61.09 423 VAL A CA 1
ATOM 3345 C C . VAL A 1 423 ? 30.732 -25.841 -30.253 1.00 61.09 423 VAL A C 1
ATOM 3347 O O . VAL A 1 423 ? 31.675 -26.576 -30.536 1.00 61.09 423 VAL A O 1
ATOM 3350 N N . ALA A 1 424 ? 29.624 -25.797 -30.999 1.00 52.69 424 ALA A N 1
ATOM 3351 C CA . ALA A 1 424 ? 29.504 -26.420 -32.319 1.00 52.69 424 ALA A CA 1
ATOM 3352 C C . ALA A 1 424 ? 28.438 -25.708 -33.165 1.00 52.69 424 ALA A C 1
ATOM 3354 O O . ALA A 1 424 ? 27.450 -25.201 -32.633 1.00 52.69 424 ALA A O 1
ATOM 3355 N N . GLN A 1 425 ? 28.613 -25.697 -34.487 1.00 61.38 425 GLN A N 1
ATOM 3356 C CA . GLN A 1 425 ? 27.688 -25.066 -35.430 1.00 61.38 425 GLN A CA 1
ATOM 3357 C C . GLN A 1 425 ? 27.622 -25.879 -36.731 1.00 61.38 425 GLN A C 1
ATOM 3359 O O . GLN A 1 425 ? 28.660 -26.249 -37.277 1.00 61.38 425 GLN A O 1
ATOM 3364 N N . ARG A 1 426 ? 26.413 -26.136 -37.247 1.00 51.31 426 ARG A N 1
ATOM 3365 C CA . ARG A 1 426 ? 26.184 -26.668 -38.604 1.00 51.31 426 ARG A CA 1
ATOM 3366 C C . ARG A 1 426 ? 25.088 -25.850 -39.271 1.00 51.31 426 ARG A C 1
ATOM 3368 O O . ARG A 1 426 ? 24.022 -25.666 -38.690 1.00 51.31 426 ARG A O 1
ATOM 3375 N N . SER A 1 427 ? 25.352 -25.392 -40.490 1.00 57.41 427 SER A N 1
ATOM 3376 C CA . SER A 1 427 ? 24.339 -24.807 -41.368 1.00 57.41 427 SER A CA 1
ATOM 3377 C C . SER A 1 427 ? 24.036 -25.795 -42.485 1.00 57.41 427 SER A C 1
ATOM 3379 O O . SER A 1 427 ? 24.953 -26.396 -43.042 1.00 57.41 427 SER A O 1
ATOM 3381 N N . THR A 1 428 ? 22.761 -25.959 -42.803 1.00 54.94 428 THR A N 1
ATOM 3382 C CA . THR A 1 428 ? 22.284 -26.698 -43.975 1.00 54.94 428 THR A CA 1
ATOM 3383 C C . THR A 1 428 ? 21.597 -25.668 -44.859 1.00 54.94 428 THR A C 1
ATOM 3385 O O . THR A 1 428 ? 20.721 -24.975 -44.355 1.00 54.94 428 THR A O 1
ATOM 3388 N N . VAL A 1 429 ? 22.049 -25.515 -46.105 1.00 52.16 429 VAL A N 1
ATOM 3389 C CA . VAL A 1 429 ? 21.613 -24.447 -47.020 1.00 52.16 429 VAL A CA 1
ATOM 3390 C C . VAL A 1 429 ? 21.124 -25.082 -48.313 1.00 52.16 429 VAL A C 1
ATOM 3392 O O . VAL A 1 429 ? 21.880 -25.822 -48.951 1.00 52.16 429 VAL A O 1
ATOM 3395 N N . PHE A 1 430 ? 19.877 -24.816 -48.692 1.00 43.38 430 PHE A N 1
ATOM 3396 C CA . PHE A 1 430 ? 19.243 -25.403 -49.874 1.00 43.38 430 PHE A CA 1
ATOM 3397 C C . PHE A 1 430 ? 19.219 -24.368 -51.004 1.00 43.38 430 PHE A C 1
ATOM 3399 O O . PHE A 1 430 ? 18.467 -23.400 -50.972 1.00 43.38 430 PHE A O 1
ATOM 3406 N N . LYS A 1 431 ? 20.074 -24.549 -52.021 1.00 44.62 431 LYS A N 1
ATOM 3407 C CA . LYS A 1 431 ? 20.244 -23.564 -53.099 1.00 44.62 431 LYS A CA 1
ATOM 3408 C C . LYS A 1 431 ? 19.512 -23.963 -54.382 1.00 44.62 431 LYS A C 1
ATOM 3410 O O . LYS A 1 431 ? 20.094 -24.581 -55.273 1.00 44.62 431 LYS A O 1
ATOM 3415 N N . THR A 1 432 ? 18.252 -23.559 -54.482 1.00 36.00 432 THR A N 1
ATOM 3416 C CA . THR A 1 432 ? 17.413 -23.745 -55.674 1.00 36.00 432 THR A CA 1
ATOM 3417 C C . THR A 1 432 ? 17.667 -22.624 -56.686 1.00 36.00 432 THR A C 1
ATOM 3419 O O . THR A 1 432 ? 17.431 -21.457 -56.392 1.00 36.00 432 THR A O 1
ATOM 3422 N N . THR A 1 433 ? 18.147 -22.953 -57.889 1.00 35.03 433 THR A N 1
ATOM 3423 C CA . THR A 1 433 ? 18.245 -21.994 -59.004 1.00 35.03 433 THR A CA 1
ATOM 3424 C C . THR A 1 433 ? 17.025 -22.126 -59.910 1.00 35.03 433 THR A C 1
ATOM 3426 O O . THR A 1 433 ? 16.976 -23.034 -60.742 1.00 35.03 433 THR A O 1
ATOM 3429 N N . ILE A 1 434 ? 16.059 -21.226 -59.745 1.00 33.75 434 ILE A N 1
ATOM 3430 C CA . ILE A 1 434 ? 14.947 -21.020 -60.682 1.00 33.75 434 ILE A CA 1
ATOM 3431 C C . ILE A 1 434 ? 15.413 -19.958 -61.702 1.00 33.75 434 ILE A C 1
ATOM 3433 O O . ILE A 1 434 ? 16.050 -18.991 -61.276 1.00 33.75 434 ILE A O 1
ATOM 3437 N N . PRO A 1 435 ? 15.195 -20.130 -63.020 1.00 37.41 435 PRO A N 1
ATOM 3438 C CA . PRO A 1 435 ? 15.446 -19.066 -63.990 1.00 37.41 435 PRO A CA 1
ATOM 3439 C C . PRO A 1 435 ? 14.442 -17.919 -63.806 1.00 37.41 435 PRO A C 1
ATOM 3441 O O . PRO A 1 435 ? 13.305 -18.142 -63.402 1.00 37.41 435 PRO A O 1
ATOM 3444 N N . GLU A 1 436 ? 14.865 -16.695 -64.109 1.00 44.31 436 GLU A N 1
ATOM 3445 C CA . GLU A 1 436 ? 13.994 -15.518 -64.089 1.00 44.31 436 GLU A CA 1
ATOM 3446 C C . GLU A 1 436 ? 13.024 -15.585 -65.283 1.00 44.31 436 GLU A C 1
ATOM 3448 O O . GLU A 1 436 ? 13.448 -15.424 -66.428 1.00 44.31 436 GLU A O 1
ATOM 3453 N N . GLU A 1 437 ? 11.737 -15.832 -65.023 1.00 34.06 437 GLU A N 1
ATOM 3454 C CA . GLU A 1 437 ? 10.655 -15.658 -66.000 1.00 34.06 437 GLU A CA 1
ATOM 3455 C C . GLU A 1 437 ? 9.788 -14.453 -65.588 1.00 34.06 437 GLU A C 1
ATOM 3457 O O . GLU A 1 437 ? 9.168 -14.447 -64.530 1.00 34.06 437 GLU A O 1
ATOM 3462 N N . GLU A 1 438 ? 9.893 -13.429 -66.437 1.00 32.72 438 GLU A N 1
ATOM 3463 C CA . GLU A 1 438 ? 9.084 -12.226 -66.708 1.00 32.72 438 GLU A CA 1
ATOM 3464 C C . GLU A 1 438 ? 7.982 -11.775 -65.713 1.00 32.72 438 GLU A C 1
ATOM 3466 O O . GLU A 1 438 ? 7.094 -12.522 -65.312 1.00 32.72 438 GLU A O 1
ATOM 3471 N N . GLU A 1 439 ? 7.997 -10.473 -65.390 1.00 38.12 439 GLU A N 1
ATOM 3472 C CA . GLU A 1 439 ? 6.931 -9.777 -64.657 1.00 38.12 439 GLU A CA 1
ATOM 3473 C C . GLU A 1 439 ? 5.653 -9.666 -65.522 1.00 38.12 439 GLU A C 1
ATOM 3475 O O . GLU A 1 439 ? 5.632 -8.900 -66.487 1.00 38.12 439 GLU A O 1
ATOM 3480 N N . GLU A 1 440 ? 4.568 -10.358 -65.153 1.00 31.83 440 GLU A N 1
ATOM 3481 C CA . GLU A 1 440 ? 3.204 -10.014 -65.594 1.00 31.83 440 GLU A CA 1
ATOM 3482 C C . GLU A 1 440 ? 2.422 -9.330 -64.455 1.00 31.83 440 GLU A C 1
ATOM 3484 O O . GLU A 1 440 ? 2.495 -9.727 -63.290 1.00 31.83 440 GLU A O 1
ATOM 3489 N N . GLU A 1 441 ? 1.681 -8.272 -64.794 1.00 40.16 441 GLU A N 1
ATOM 3490 C CA . GLU A 1 441 ? 0.892 -7.470 -63.852 1.00 40.16 441 GLU A CA 1
ATOM 3491 C C . GLU A 1 441 ? -0.465 -8.136 -63.536 1.00 40.16 441 GLU A C 1
ATOM 3493 O O . GLU A 1 441 ? -1.329 -8.212 -64.409 1.00 40.16 441 GLU A O 1
ATOM 3498 N N . GLU A 1 442 ? -0.725 -8.497 -62.273 1.00 34.66 442 GLU A N 1
ATOM 3499 C CA . GLU A 1 442 ? -2.100 -8.614 -61.750 1.00 34.66 442 GLU A CA 1
ATOM 3500 C C . GLU A 1 442 ? -2.321 -7.642 -60.578 1.00 34.66 442 GLU A C 1
ATOM 3502 O O . GLU A 1 442 ? -1.909 -7.874 -59.440 1.00 34.66 442 GLU A O 1
ATOM 3507 N N . GLU A 1 443 ? -3.007 -6.532 -60.864 1.00 36.41 443 GLU A N 1
ATOM 3508 C CA . GLU A 1 443 ? -3.562 -5.626 -59.854 1.00 36.41 443 GLU A CA 1
ATOM 3509 C C . GLU A 1 443 ? -4.951 -6.119 -59.385 1.00 36.41 443 GLU A C 1
ATOM 3511 O O . GLU A 1 443 ? -5.747 -6.614 -60.180 1.00 36.41 443 GLU A O 1
ATOM 3516 N N . ALA A 1 444 ? -5.261 -5.856 -58.106 1.00 38.12 444 ALA A N 1
ATOM 3517 C CA . ALA A 1 444 ? -6.585 -5.878 -57.457 1.00 38.12 444 ALA A CA 1
ATOM 3518 C C . ALA A 1 444 ? -7.112 -7.196 -56.840 1.00 38.12 444 ALA A C 1
ATOM 3520 O O . ALA A 1 444 ? -7.916 -7.908 -57.440 1.00 38.12 444 ALA A O 1
ATOM 3521 N N . ALA A 1 445 ? -6.842 -7.388 -55.535 1.00 39.81 445 ALA A N 1
ATOM 3522 C CA . ALA A 1 445 ? -7.716 -8.167 -54.636 1.00 39.81 445 ALA A CA 1
ATOM 3523 C C . ALA A 1 445 ? -7.613 -7.833 -53.118 1.00 39.81 445 ALA A C 1
ATOM 3525 O O . ALA A 1 445 ? -7.871 -8.711 -52.298 1.00 39.81 445 ALA A O 1
ATOM 3526 N N . GLU A 1 446 ? -7.275 -6.602 -52.692 1.00 37.16 446 GLU A N 1
ATOM 3527 C CA . GLU A 1 446 ? -7.072 -6.288 -51.253 1.00 37.16 446 GLU A CA 1
ATOM 3528 C C . GLU A 1 446 ? -8.024 -5.212 -50.680 1.00 37.16 446 GLU A C 1
ATOM 3530 O O . GLU A 1 446 ? -7.610 -4.186 -50.150 1.00 37.16 446 GLU A O 1
ATOM 3535 N N . VAL A 1 447 ? -9.340 -5.462 -50.762 1.00 44.44 447 VAL A N 1
ATOM 3536 C CA . VAL A 1 447 ? -10.384 -4.706 -50.027 1.00 44.44 447 VAL A CA 1
ATOM 3537 C C . VAL A 1 447 ? -11.453 -5.675 -49.494 1.00 44.44 447 VAL A C 1
ATOM 3539 O O . VAL A 1 447 ? -12.573 -5.718 -49.999 1.00 44.44 447 VAL A O 1
ATOM 3542 N N . ALA A 1 448 ? -11.094 -6.514 -48.511 1.00 43.00 448 ALA A N 1
ATOM 3543 C CA . ALA A 1 448 ? -12.033 -7.490 -47.925 1.00 43.00 448 ALA A CA 1
ATOM 3544 C C . ALA A 1 448 ? -11.740 -7.983 -46.486 1.00 43.00 448 ALA A C 1
ATOM 3546 O O . ALA A 1 448 ? -12.573 -8.697 -45.935 1.00 43.00 448 ALA A O 1
ATOM 3547 N N . ILE A 1 449 ? -10.588 -7.667 -45.872 1.00 41.25 449 ILE A N 1
ATOM 3548 C CA . ILE A 1 449 ? -10.101 -8.412 -44.683 1.00 41.25 449 ILE A CA 1
ATOM 3549 C C . ILE A 1 449 ? -10.169 -7.614 -43.360 1.00 41.25 449 ILE A C 1
ATOM 3551 O O . ILE A 1 449 ? -10.264 -8.216 -42.291 1.00 41.25 449 ILE A O 1
ATOM 3555 N N . GLU A 1 450 ? -10.203 -6.276 -43.381 1.00 41.50 450 GLU A N 1
ATOM 3556 C CA . GLU A 1 450 ? -10.165 -5.477 -42.137 1.00 41.50 450 GLU A CA 1
ATOM 3557 C C . GLU A 1 450 ? -11.491 -5.431 -41.339 1.00 41.50 450 GLU A C 1
ATOM 3559 O O . GLU A 1 450 ? -11.463 -5.149 -40.139 1.00 41.50 450 GLU A O 1
ATOM 3564 N N . GLU A 1 451 ? -12.653 -5.743 -41.933 1.00 45.50 451 GLU A N 1
ATOM 3565 C CA . GLU A 1 451 ? -13.950 -5.619 -41.231 1.00 45.50 451 GLU A CA 1
ATOM 3566 C C . GLU A 1 451 ? -14.339 -6.832 -40.356 1.00 45.50 451 GLU A C 1
ATOM 3568 O O . GLU A 1 451 ? -15.057 -6.661 -39.362 1.00 45.50 451 GLU A O 1
ATOM 3573 N N . GLU A 1 452 ? -13.854 -8.048 -40.648 1.00 44.31 452 GLU A N 1
ATOM 3574 C CA . GLU A 1 452 ? -14.209 -9.237 -39.848 1.00 44.31 452 GLU A CA 1
ATOM 3575 C C . GLU A 1 452 ? -13.481 -9.289 -38.493 1.00 44.31 452 GLU A C 1
ATOM 3577 O O . GLU A 1 452 ? -14.051 -9.749 -37.498 1.00 44.31 452 GLU A O 1
ATOM 3582 N N . PHE A 1 453 ? -12.255 -8.759 -38.395 1.00 38.38 453 PHE A N 1
ATOM 3583 C CA . PHE A 1 453 ? -11.472 -8.847 -37.154 1.00 38.38 453 PHE A CA 1
ATOM 3584 C C . PHE A 1 453 ? -12.025 -7.957 -36.021 1.00 38.38 453 PHE A C 1
ATOM 3586 O O . PHE A 1 453 ? -11.854 -8.265 -34.839 1.00 38.38 453 PHE A O 1
ATOM 3593 N N . PHE A 1 454 ? -12.756 -6.885 -36.349 1.00 42.22 454 PHE A N 1
ATOM 3594 C CA . PHE A 1 454 ? -13.301 -5.954 -35.350 1.00 42.22 454 PHE A CA 1
ATOM 3595 C C . PHE A 1 454 ? -14.600 -6.429 -34.670 1.00 42.22 454 PHE A C 1
ATOM 3597 O O . PHE A 1 454 ? -14.947 -5.948 -33.586 1.00 42.22 454 PHE A O 1
ATOM 3604 N N . HIS A 1 455 ? -15.306 -7.404 -35.254 1.00 47.62 455 HIS A N 1
ATOM 3605 C CA . HIS A 1 455 ? -16.575 -7.914 -34.712 1.00 47.62 455 HIS A CA 1
ATOM 3606 C C . HIS A 1 455 ? -16.425 -9.077 -33.720 1.00 47.62 455 HIS A C 1
ATOM 3608 O O . HIS A 1 455 ? -17.355 -9.354 -32.963 1.00 47.62 455 HIS A O 1
ATOM 3614 N N . GLN A 1 456 ? -15.260 -9.732 -33.661 1.00 42.66 456 GLN A N 1
ATOM 3615 C CA . GLN A 1 456 ? -15.032 -10.836 -32.720 1.00 42.66 456 GLN A CA 1
ATOM 3616 C C . GLN A 1 456 ? -14.526 -10.352 -31.347 1.00 42.66 456 GLN A C 1
ATOM 3618 O O . GLN A 1 456 ? -14.872 -10.931 -30.316 1.00 42.66 456 GLN A O 1
ATOM 3623 N N . GLN A 1 457 ? -13.791 -9.234 -31.299 1.00 40.59 457 GLN A N 1
ATOM 3624 C CA . GLN A 1 457 ? -13.234 -8.690 -30.052 1.00 40.59 457 GLN A CA 1
ATOM 3625 C C . GLN A 1 457 ? -14.286 -8.025 -29.137 1.00 40.59 457 GLN A C 1
ATOM 3627 O O . GLN A 1 457 ? -14.064 -7.878 -27.935 1.00 40.59 457 GLN A O 1
ATOM 3632 N N . THR A 1 458 ? -15.445 -7.636 -29.678 1.00 45.56 458 THR A N 1
ATOM 3633 C CA . THR A 1 458 ? -16.515 -6.940 -28.937 1.00 45.56 458 THR A CA 1
ATOM 3634 C C . THR A 1 458 ? -17.479 -7.872 -28.196 1.00 45.56 458 THR A C 1
ATOM 3636 O O . THR A 1 458 ? -18.107 -7.432 -27.235 1.00 45.56 458 THR A O 1
ATOM 3639 N N . GLN A 1 459 ? -17.567 -9.160 -28.554 1.00 47.28 459 GLN A N 1
ATOM 3640 C CA . GLN A 1 459 ? -18.489 -10.103 -27.893 1.00 47.28 459 GLN A CA 1
ATOM 3641 C C . GLN A 1 459 ? -17.951 -10.703 -26.580 1.00 47.28 459 GLN A C 1
ATOM 3643 O O . GLN A 1 459 ? -18.735 -11.162 -25.752 1.00 47.28 459 GLN A O 1
ATOM 3648 N N . ILE A 1 460 ? -16.637 -10.655 -26.333 1.00 43.19 460 ILE A N 1
ATOM 3649 C CA . ILE A 1 460 ? -16.020 -11.252 -25.131 1.00 43.19 460 ILE A CA 1
ATOM 3650 C C . ILE A 1 460 ? -16.297 -10.423 -23.855 1.00 43.19 460 ILE A C 1
ATOM 3652 O O . ILE A 1 460 ? -16.334 -10.971 -22.756 1.00 43.19 460 ILE A O 1
ATOM 3656 N N . ASN A 1 461 ? -16.591 -9.124 -23.985 1.00 43.94 461 ASN A N 1
ATOM 3657 C CA . ASN A 1 461 ? -16.880 -8.226 -22.853 1.00 43.94 461 ASN A CA 1
ATOM 3658 C C . ASN A 1 461 ? -18.379 -8.118 -22.485 1.00 43.94 461 ASN A C 1
ATOM 3660 O O . ASN A 1 461 ? -18.759 -7.230 -21.725 1.00 43.94 461 ASN A O 1
ATOM 3664 N N . ALA A 1 462 ? -19.232 -9.018 -22.988 1.00 44.94 462 ALA A N 1
ATOM 3665 C CA . ALA A 1 462 ? -20.678 -9.039 -22.717 1.00 44.94 462 ALA A CA 1
ATOM 3666 C C . ALA A 1 462 ? -21.122 -10.156 -21.738 1.00 44.94 462 ALA A C 1
ATOM 3668 O O . ALA A 1 462 ? -22.308 -10.460 -21.644 1.00 44.94 462 ALA A O 1
ATOM 3669 N N . GLY A 1 463 ? -20.179 -10.790 -21.025 1.00 42.25 463 GLY A N 1
ATOM 3670 C CA . GLY A 1 463 ? -20.392 -12.042 -20.279 1.00 42.25 463 GLY A CA 1
ATOM 3671 C C . GLY A 1 463 ? -20.264 -11.968 -18.751 1.00 42.25 463 GLY A C 1
ATOM 3672 O O . GLY A 1 463 ? -19.791 -12.929 -18.151 1.00 42.25 463 GLY A O 1
ATOM 3673 N N . LEU A 1 464 ? -20.630 -10.850 -18.111 1.00 38.50 464 LEU A N 1
ATOM 3674 C CA . LEU A 1 464 ? -20.519 -10.673 -16.651 1.00 38.50 464 LEU A CA 1
ATOM 3675 C C . LEU A 1 464 ? -21.790 -10.058 -16.037 1.00 38.50 464 LEU A C 1
ATOM 3677 O O . LEU A 1 464 ? -21.828 -8.893 -15.644 1.00 38.50 464 LEU A O 1
ATOM 3681 N N . GLU A 1 465 ? -22.845 -10.869 -15.928 1.00 40.16 465 GLU A N 1
ATOM 3682 C CA . GLU A 1 465 ? -23.997 -10.540 -15.083 1.00 40.16 465 GLU A CA 1
ATOM 3683 C C . GLU A 1 465 ? -23.603 -10.610 -13.599 1.00 40.16 465 GLU A C 1
ATOM 3685 O O . GLU A 1 465 ? -23.279 -11.677 -13.075 1.00 40.16 465 GLU A O 1
ATOM 3690 N N . ILE A 1 466 ? -23.683 -9.479 -12.893 1.00 39.97 466 ILE A N 1
ATOM 3691 C CA . ILE A 1 466 ? -23.668 -9.437 -11.426 1.00 39.97 466 ILE A CA 1
ATOM 3692 C C . ILE A 1 466 ? -24.979 -8.800 -10.961 1.00 39.97 466 ILE A C 1
ATOM 3694 O O . ILE A 1 466 ? -25.348 -7.706 -11.387 1.00 39.97 466 ILE A O 1
ATOM 3698 N N . LEU A 1 467 ? -25.705 -9.527 -10.111 1.00 40.81 467 LEU A N 1
ATOM 3699 C CA . LEU A 1 467 ? -27.073 -9.203 -9.705 1.00 40.81 467 LEU A CA 1
ATOM 3700 C C . LEU A 1 467 ? -27.156 -7.902 -8.876 1.00 40.81 467 LEU A C 1
ATOM 3702 O O . LEU A 1 467 ? -26.262 -7.623 -8.072 1.00 40.81 467 LEU A O 1
ATOM 3706 N N . PRO A 1 468 ? -28.248 -7.123 -8.999 1.00 41.66 468 PRO A N 1
ATOM 3707 C CA . PRO A 1 468 ? -28.405 -5.868 -8.273 1.00 41.66 468 PRO A CA 1
ATOM 3708 C C . PRO A 1 468 ? -28.656 -6.098 -6.775 1.00 41.66 468 PRO A C 1
ATOM 3710 O O . PRO A 1 468 ? -29.684 -6.648 -6.372 1.00 41.66 468 PRO A O 1
ATOM 3713 N N . VAL A 1 469 ? -27.746 -5.606 -5.931 1.00 39.28 469 VAL A N 1
ATOM 3714 C CA . VAL A 1 469 ? -27.946 -5.548 -4.475 1.00 39.28 469 VAL A CA 1
ATOM 3715 C C . VAL A 1 469 ? -29.021 -4.506 -4.152 1.00 39.28 469 VAL A C 1
ATOM 3717 O O . VAL A 1 469 ? -28.928 -3.347 -4.559 1.00 39.28 469 VAL A O 1
ATOM 3720 N N . GLN A 1 470 ? -30.059 -4.913 -3.419 1.00 40.09 470 GLN A N 1
ATOM 3721 C CA . GLN A 1 470 ? -31.177 -4.035 -3.066 1.00 40.09 470 GLN A CA 1
ATOM 3722 C C . GLN A 1 470 ? -30.772 -2.957 -2.050 1.00 40.09 470 GLN A C 1
ATOM 3724 O O . GLN A 1 470 ? -30.067 -3.233 -1.080 1.00 40.09 470 GLN A O 1
ATOM 3729 N N . GLN A 1 471 ? -31.315 -1.745 -2.202 1.00 38.62 471 GLN A N 1
ATOM 3730 C CA . GLN A 1 471 ? -31.298 -0.756 -1.123 1.00 38.62 471 GLN A CA 1
ATOM 3731 C C . GLN A 1 471 ? -32.224 -1.197 0.016 1.00 38.62 471 GLN A C 1
ATOM 3733 O O . GLN A 1 471 ? -33.448 -1.140 -0.114 1.00 38.62 471 GLN A O 1
ATOM 3738 N N . ILE A 1 472 ? -31.647 -1.551 1.164 1.00 36.06 472 ILE A N 1
ATOM 3739 C CA . ILE A 1 472 ? -32.392 -1.654 2.421 1.00 36.06 472 ILE A CA 1
ATOM 3740 C C . ILE A 1 472 ? -32.335 -0.295 3.119 1.00 36.06 472 ILE A C 1
ATOM 3742 O O . ILE A 1 472 ? -31.276 0.157 3.545 1.00 36.06 472 ILE A O 1
ATOM 3746 N N . LYS A 1 473 ? -33.494 0.358 3.244 1.00 39.81 473 LYS A N 1
ATOM 3747 C CA . LYS A 1 473 ? -33.659 1.546 4.089 1.00 39.81 473 LYS A CA 1
ATOM 3748 C C . LYS A 1 473 ? -33.725 1.140 5.560 1.00 39.81 473 LYS A C 1
ATOM 3750 O O . LYS A 1 473 ? -34.619 0.369 5.917 1.00 39.81 473 LYS A O 1
ATOM 3755 N N . ARG A 1 474 ? -32.909 1.769 6.405 1.00 36.50 474 ARG A N 1
ATOM 3756 C CA . ARG A 1 474 ? -33.297 2.219 7.750 1.00 36.50 474 ARG A CA 1
ATOM 3757 C C . ARG A 1 474 ? -32.362 3.314 8.240 1.00 36.50 474 ARG A C 1
ATOM 3759 O O . ARG A 1 474 ? -31.175 3.244 7.869 1.00 36.50 474 ARG A O 1
#

Organism: Cnephaeus nilssonii (NCBI:txid3371016)

Radius of gyration: 109.2 Å; chains: 1; bounding box: 228×61×331 Å

InterPro domains:
  IPR001322 Lamin tail domain [PS51841] (305-430)
  IPR018039 Intermediate filament protein, conserved site [PS00226] (293-301)
  IPR036415 Lamin tail domain superfamily [G3DSA:2.60.40.1260] (318-380)
  IPR036415 Lamin tail domain superfamily [G3DSA:2.60.40.1260] (381-443)
  IPR036415 Lamin tail domain superfamily [SSF74853] (319-431)
  IPR039008 Intermediate filament, rod domain [PF00038] (91-306)
  IPR039008 Intermediate filament, rod domain [PS51842] (1-307)
  IPR039008 Intermediate filament, rod domain [SM01391] (41-306)

Sequence (474 aa):
MLILIPRVCHSDDRPGPVKGCCVNVECCGEGELVVTPPNYAKKESDLNGAQMKLREYEAALNSKDAALATALGDKKSLESELEDLKDQIAQLEASLTAAKKQLADETLLKVDLENRCQSLTEDLEFRKNMYEEEINETRRKHETRLVEVDSGRQIEYEYKLAQALHEMREQHDAQVKMYKEELEQTYHAKLENARLSSEMNTSSVNSAREELMESRMRIESLSSQLSNLQKESRACLERIQELEDLLAKERDNSRRMLSDKEREMAEIRDQMQQQLSDYEQLLDVKLALDMEISAYRKLLEGEEERLKLSPSPSSRVTVSRASSSRSVRTTRGKRKRVDVEESEASSSVSISHSASATGNICIEEIDVDGKFIRLKNTSEQIWAANAGVTASPPTDLIWKNQNSWGTGEDVKVILRNSQGEEVAQRSTVFKTTIPEEEEEEEEAAEVAIEEEFFHQQTQINAGLEILPVQQIKR